Protein AF-0000000084928256 (afdb_homodimer)

Secondary structure (DSSP, 8-state):
-------SEEEESGGGS---SS-GGGGGGGTTS-EEE--SSS--EEEE-TTS-EEEEE-TTSSEEEEEEEESSTTSPEEEEEEEETTS-HHHHHHHHHHHHHHHHTTTTT-GGGPPPPS-GGGGGHHHHHTT-EEEEE-S-EEESSTT--EEE-S-EEEEE-TTSSEEEEEE-S---TTSEEEEEEESSSSTT-EEEEEETTS-HHHHHHHHHHHH----EEE-GGGS-HHHHHHSEEEESS--------HHHHHHHHTS--------------------------------/-------SE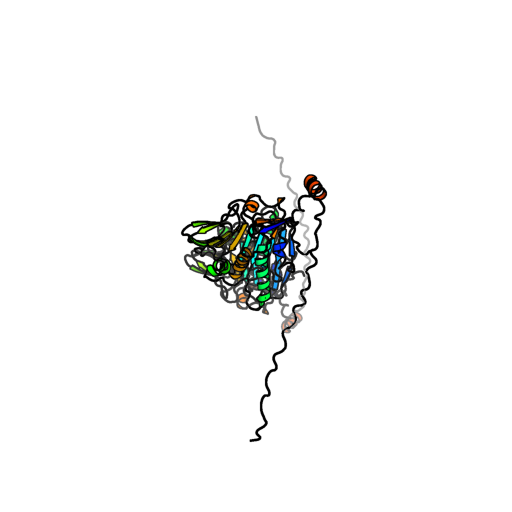EEESGGGS---SS-GGGGGGGTTS-EEE--SSS--EEEE-TTS-EEEEE-TTSSEEEEEEEESSTTSPEEEEEEEETTS-HHHHHHHHHHHHHHHHTTTTT-GGGPPPPS-GGGGGHHHHHTT-EEEEE-S-EEESSTT--EEE-S-EEEEE-TTSSEEEEEE-S---TTSEEEEEEESSSSTT-EEEEEETTS-HHHHHHHHHHHH----EEE-GGGS-HHHHHHSEEEESS--------HHHHHHHHTS--------------------------------

Foldseek 3Di:
DDDDFDAFKWWPPAQLQWAPLPLVLLCVLQVVADKDADDDDQFGIWGAHPQQQKIWTARSVDQFGIKIFGDPGNPHDTQKIKTKGRGGYSNLSNLLVNVVSVLVVVCVPPSQQQDFADLDLCLLAVLLVVVPWDKDKDFAWDWDDADDDTDIQGTIWMWTAHPLRFWTKIARNPDPDQHGFGIWTWGGDGYDNIIIMTIGNRGYSVSSNSSNNSSVDGGTGHHYPVPRDPRSVVSIDIGGPDPPPPPDQPPVNVVVVVPPPPPPPPPPPPDPPPPDPPDDPDPDDDDDDDDD/DDDDFDAFKWWPPAQLQWAPLPLVLLCVLQVVADKDADDDDQFGIWGAHPQQQKIWTARSVDQFGIKIFGDPGNPHDTQKIKTKGRGGYSNLSNLLVNVVSVLVVVCVPPSQQQDFADLDLCLLAVLLVVVPWDKDKDFAWDWDDADPDTDIQGTIWMWTAHPLRFWTKIARNPDPDQHGFGIWTWGGDGYDNIIIMTIGNRGYSVSSNSSNNSSVDGGTGHHYPVPRDPRSVVSIDIGGPPPPPPPDQDPVNVVVVVPPPDPPPPPPPPDPPPPDDDDDDDDDDDDPDDDD

Organism: Streptomyces venezuelae (strain ATCC 10712 / CBS 650.69 / DSM 40230 / JCM 4526 / NBRC 13096 / PD 04745) (NCBI:txid953739)

Radius of gyration: 40.34 Å; Cα contacts (8 Å, |Δi|>4): 1163; chains: 2; bounding box: 123×142×129 Å

Structure (mmCIF, N/CA/C/O backbone):
data_AF-0000000084928256-model_v1
#
loop_
_entity.id
_entity.type
_entity.pdbx_description
1 polymer 'DUF317 domain-containing protein'
#
loop_
_atom_site.group_PDB
_atom_site.id
_atom_site.type_symbol
_atom_site.label_atom_id
_atom_site.label_alt_id
_atom_site.label_comp_id
_atom_site.label_asym_id
_atom_site.label_entity_id
_atom_site.label_seq_id
_atom_site.pdbx_PDB_ins_code
_atom_site.Cartn_x
_atom_site.Cartn_y
_atom_site.Cartn_z
_atom_site.occupancy
_atom_site.B_iso_or_equiv
_atom_site.auth_seq_id
_atom_site.auth_comp_id
_atom_site.auth_asym_id
_atom_site.auth_atom_id
_atom_site.pdbx_PDB_model_num
ATOM 1 N N . MET A 1 1 ? 11.039 7.77 25.766 1 50.16 1 MET A N 1
ATOM 2 C CA . MET A 1 1 ? 11.43 9.141 26.094 1 50.16 1 MET A CA 1
ATOM 3 C C . MET A 1 1 ? 10.273 10.102 25.859 1 50.16 1 MET A C 1
ATOM 5 O O . MET A 1 1 ? 9.594 10.031 24.828 1 50.16 1 MET A O 1
ATOM 9 N N . THR A 1 2 ? 9.852 10.688 26.891 1 67.5 2 THR A N 1
ATOM 10 C CA . THR A 1 2 ? 8.742 11.641 26.891 1 67.5 2 THR A CA 1
ATOM 11 C C . THR A 1 2 ? 9.094 12.883 26.078 1 67.5 2 THR A C 1
ATOM 13 O O . THR A 1 2 ? 10.195 13.406 26.172 1 67.5 2 THR A O 1
ATOM 16 N N . TYR A 1 3 ? 8.406 13.078 25.047 1 78.94 3 TYR A N 1
ATOM 17 C CA . TYR A 1 3 ? 8.547 14.289 24.25 1 78.94 3 TYR A CA 1
ATOM 18 C C . TYR A 1 3 ? 8.352 15.539 25.094 1 78.94 3 TYR A C 1
ATOM 20 O O . TYR A 1 3 ? 7.328 15.672 25.781 1 78.94 3 TYR A O 1
ATOM 28 N N . ILE A 1 4 ? 9.461 16.359 25.25 1 77.06 4 ILE A N 1
ATOM 29 C CA . ILE A 1 4 ? 9.391 17.656 25.922 1 77.06 4 ILE A CA 1
ATOM 30 C C . ILE A 1 4 ? 9.664 18.781 24.922 1 77.06 4 ILE A C 1
ATOM 32 O O . ILE A 1 4 ? 10.75 18.844 24.328 1 77.06 4 ILE A O 1
ATOM 36 N N . PRO A 1 5 ? 8.656 19.625 24.797 1 84.19 5 PRO A N 1
ATOM 37 C CA . PRO A 1 5 ? 8.898 20.734 23.875 1 84.19 5 PRO A CA 1
ATOM 38 C C . PRO A 1 5 ? 10.031 21.656 24.344 1 84.19 5 PRO A C 1
ATOM 40 O O . PRO A 1 5 ? 10.203 21.875 25.547 1 84.19 5 PRO A O 1
ATOM 43 N N . GLU A 1 6 ? 10.859 22.062 23.406 1 83.25 6 GLU A N 1
ATOM 44 C CA . GLU A 1 6 ? 11.969 22.953 23.719 1 83.25 6 GLU A CA 1
ATOM 45 C C . GLU A 1 6 ? 11.922 24.219 22.859 1 83.25 6 GLU A C 1
ATOM 47 O O . GLU A 1 6 ? 11.312 24.234 21.797 1 83.25 6 GLU A O 1
ATOM 52 N N . GLY A 1 7 ? 12.414 25.281 23.484 1 90.25 7 GLY A N 1
ATOM 53 C CA . GLY A 1 7 ? 12.508 26.547 22.766 1 90.25 7 GLY A CA 1
ATOM 54 C C . GLY A 1 7 ? 12.562 27.75 23.688 1 90.25 7 GLY A C 1
ATOM 55 O O . GLY A 1 7 ? 12.555 27.609 24.922 1 90.25 7 GLY A O 1
ATOM 56 N N . ASP A 1 8 ? 12.742 28.938 23.078 1 93.19 8 ASP A N 1
ATOM 57 C CA . ASP A 1 8 ? 12.844 30.156 23.875 1 93.19 8 ASP A CA 1
ATOM 58 C C . ASP A 1 8 ? 11.711 31.125 23.531 1 93.19 8 ASP A C 1
ATOM 60 O O . ASP A 1 8 ? 11.562 32.156 24.172 1 93.19 8 ASP A O 1
ATOM 64 N N . VAL A 1 9 ? 10.938 30.781 22.578 1 94.88 9 VAL A N 1
ATOM 65 C CA . VAL A 1 9 ? 9.812 31.641 22.219 1 94.88 9 VAL A CA 1
ATOM 66 C C . VAL A 1 9 ? 8.578 30.766 21.953 1 94.88 9 VAL A C 1
ATOM 68 O O . VAL A 1 9 ? 8.688 29.641 21.469 1 94.88 9 VAL A O 1
ATOM 71 N N . TYR A 1 10 ? 7.414 31.281 22.328 1 95.75 10 TYR A N 1
ATOM 72 C CA . TYR A 1 10 ? 6.133 30.703 21.938 1 95.75 10 TYR A CA 1
ATOM 73 C C . TYR A 1 10 ? 5.648 31.297 20.609 1 95.75 10 TYR A C 1
ATOM 75 O O . TYR A 1 10 ? 5.582 32.5 20.453 1 95.75 10 TYR A O 1
ATOM 83 N N . VAL A 1 11 ? 5.324 30.438 19.719 1 96.12 11 VAL A N 1
ATOM 84 C CA . VAL A 1 11 ? 4.906 30.859 18.391 1 96.12 11 VAL A CA 1
ATOM 85 C C . VAL A 1 11 ? 3.395 30.703 18.25 1 96.12 11 VAL A C 1
ATOM 87 O O . VAL A 1 11 ? 2.848 29.625 18.531 1 96.12 11 VAL A O 1
ATOM 90 N N . SER A 1 12 ? 2.723 31.734 17.812 1 96.44 12 SER A N 1
ATOM 91 C CA . SER A 1 12 ? 1.296 31.75 17.5 1 96.44 12 SER A CA 1
ATOM 92 C C . SER A 1 12 ? 1.017 32.5 16.203 1 96.44 12 SER A C 1
ATOM 94 O O . SER A 1 12 ? 1.612 33.562 15.945 1 96.44 12 SER A O 1
ATOM 96 N N . PRO A 1 13 ? 0.027 31.953 15.461 1 96.62 13 PRO A N 1
ATOM 97 C CA . PRO A 1 13 ? -0.659 30.656 15.531 1 96.62 13 PRO A CA 1
ATOM 98 C C . PRO A 1 13 ? 0.289 29.484 15.344 1 96.62 13 PRO A C 1
ATOM 100 O O . PRO A 1 13 ? 1.359 29.625 14.75 1 96.62 13 PRO A O 1
ATOM 103 N N . ARG A 1 14 ? -0.115 28.359 15.812 1 95.75 14 ARG A N 1
ATOM 104 C CA . ARG A 1 14 ? 0.795 27.219 15.875 1 95.75 14 ARG A CA 1
ATOM 105 C C . ARG A 1 14 ? 1.145 26.719 14.477 1 95.75 14 ARG A C 1
ATOM 107 O O . ARG A 1 14 ? 2.203 26.125 14.273 1 95.75 14 ARG A O 1
ATOM 114 N N . TYR A 1 15 ? 0.24 26.984 13.484 1 96.31 15 TYR A N 1
ATOM 115 C CA . TYR A 1 15 ? 0.514 26.469 12.141 1 96.31 15 TYR A CA 1
ATOM 116 C C . TYR A 1 15 ? 1.626 27.281 11.469 1 96.31 15 TYR A C 1
ATOM 118 O O . TYR A 1 15 ? 2.107 26.906 10.398 1 96.31 15 TYR A O 1
ATOM 126 N N . LEU A 1 16 ? 2.129 28.328 12.109 1 96.06 16 LEU A N 1
ATOM 127 C CA . LEU A 1 16 ? 3.246 29.109 11.586 1 96.06 16 LEU A CA 1
ATOM 128 C C . LEU A 1 16 ? 4.531 28.797 12.352 1 96.06 16 LEU A C 1
ATOM 130 O O . LEU A 1 16 ? 5.531 29.5 12.203 1 96.06 16 LEU A O 1
ATOM 134 N N . ALA A 1 17 ? 4.516 27.766 13.164 1 94.62 17 ALA A N 1
ATOM 135 C CA . ALA A 1 17 ? 5.668 27.422 14 1 94.62 17 ALA A CA 1
ATOM 136 C C . ALA A 1 17 ? 6.73 26.688 13.195 1 94.62 17 ALA A C 1
ATOM 138 O O . ALA A 1 17 ? 7.879 26.562 13.633 1 94.62 17 ALA A O 1
ATOM 139 N N . GLY A 1 18 ? 6.336 26.172 12.008 1 91.06 18 GLY A N 1
ATOM 140 C CA . GLY A 1 18 ? 7.293 25.406 11.227 1 91.06 18 GLY A CA 1
ATOM 141 C C . GLY A 1 18 ? 7.699 24.094 11.883 1 91.06 18 GLY A C 1
ATOM 142 O O . GLY A 1 18 ? 6.965 23.562 12.719 1 91.06 18 GLY A O 1
ATOM 143 N N . ALA A 1 19 ? 8.875 23.625 11.406 1 83.12 19 ALA A N 1
ATOM 144 C CA . ALA A 1 19 ? 9.312 22.297 11.844 1 83.12 19 ALA A CA 1
ATOM 145 C C . ALA A 1 19 ? 10.07 22.391 13.172 1 83.12 19 ALA A C 1
ATOM 147 O O . ALA A 1 19 ? 10.648 23.438 13.492 1 83.12 19 ALA A O 1
ATOM 148 N N . ASP A 1 20 ? 9.961 21.281 13.969 1 79.81 20 ASP A N 1
ATOM 149 C CA . ASP A 1 20 ? 10.82 21.172 15.141 1 79.81 20 ASP A CA 1
ATOM 150 C C . ASP A 1 20 ? 12.055 20.328 14.836 1 79.81 20 ASP A C 1
ATOM 152 O O . ASP A 1 20 ? 12.875 20.078 15.719 1 79.81 20 ASP A O 1
ATOM 156 N N . TRP A 1 21 ? 12.266 19.812 13.656 1 75.25 21 TRP A N 1
ATOM 157 C CA . TRP A 1 21 ? 13.414 19.141 13.062 1 75.25 21 TRP A CA 1
ATOM 158 C C . TRP A 1 21 ? 13.547 17.719 13.586 1 75.25 21 TRP A C 1
ATOM 160 O O . TRP A 1 21 ? 14.297 16.906 13.039 1 75.25 21 TRP A O 1
ATOM 170 N N . CYS A 1 22 ? 12.836 17.328 14.625 1 80.75 22 CYS A N 1
ATOM 171 C CA . CYS A 1 22 ? 12.938 15.969 15.141 1 80.75 22 CYS A CA 1
ATOM 172 C C . CYS A 1 22 ? 11.648 15.195 14.875 1 80.75 22 CYS A C 1
ATOM 174 O O . CYS A 1 22 ? 11.672 13.969 14.742 1 80.75 22 CYS A O 1
ATOM 176 N N . GLY A 1 23 ? 10.617 15.789 14.758 1 87.06 23 GLY A N 1
ATOM 177 C CA . GLY A 1 23 ? 9.359 15.156 14.414 1 87.06 23 GLY A CA 1
ATOM 178 C C . GLY A 1 23 ? 8.773 14.336 15.547 1 87.06 23 GLY A C 1
ATOM 179 O O . GLY A 1 23 ? 7.715 13.727 15.398 1 87.06 23 GLY A O 1
ATOM 180 N N . ASP A 1 24 ? 9.297 14.32 16.75 1 90.5 24 ASP A N 1
ATOM 181 C CA . ASP A 1 24 ? 8.938 13.445 17.875 1 90.5 24 ASP A CA 1
ATOM 182 C C . ASP A 1 24 ? 7.492 13.664 18.297 1 90.5 24 ASP A C 1
ATOM 184 O O . ASP A 1 24 ? 6.789 12.719 18.641 1 90.5 24 ASP A O 1
ATOM 188 N N . ALA A 1 25 ? 7.09 14.922 18.25 1 91.62 25 ALA A N 1
ATOM 189 C CA . ALA A 1 25 ? 5.746 15.25 18.734 1 91.62 25 ALA A CA 1
ATOM 190 C C . ALA A 1 25 ? 4.688 14.484 17.953 1 91.62 25 ALA A C 1
ATOM 192 O O . ALA A 1 25 ? 3.664 14.078 18.516 1 91.62 25 ALA A O 1
ATOM 193 N N . GLY A 1 26 ? 4.906 14.25 16.672 1 95.44 26 GLY A N 1
ATOM 194 C CA . GLY A 1 26 ? 3.938 13.586 15.812 1 95.44 26 GLY A CA 1
ATOM 195 C C . GLY A 1 26 ? 3.76 12.117 16.141 1 95.44 26 GLY A C 1
ATOM 196 O O . GLY A 1 26 ? 2.76 11.508 15.758 1 95.44 26 GLY A O 1
ATOM 197 N N . PHE A 1 27 ? 4.707 11.547 16.906 1 96.06 27 PHE A N 1
ATOM 198 C CA . PHE A 1 27 ? 4.688 10.109 17.156 1 96.06 27 PHE A CA 1
ATOM 199 C C . PHE A 1 27 ? 4.23 9.82 18.594 1 96.06 27 PHE A C 1
ATOM 201 O O . PHE A 1 27 ? 3.998 8.664 18.953 1 96.06 27 PHE A O 1
ATOM 208 N N . VAL A 1 28 ? 4.027 10.805 19.375 1 95.25 28 VAL A N 1
ATOM 209 C CA . VAL A 1 28 ? 3.719 10.641 20.797 1 95.25 28 VAL A CA 1
ATOM 210 C C . VAL A 1 28 ? 2.461 9.789 20.953 1 95.25 28 VAL A C 1
ATOM 212 O O . VAL A 1 28 ? 2.445 8.828 21.719 1 95.25 28 VAL A O 1
ATOM 215 N N . PRO A 1 29 ? 1.383 10.008 20.172 1 97.06 29 PRO A N 1
ATOM 216 C CA . PRO A 1 29 ? 0.15 9.25 20.391 1 97.06 29 PRO A CA 1
ATOM 217 C C . PRO A 1 29 ? 0.31 7.762 20.062 1 97.06 29 PRO A C 1
ATOM 219 O O . PRO A 1 29 ? -0.453 6.934 20.578 1 97.06 29 PRO A O 1
ATOM 222 N N . VAL A 1 30 ? 1.301 7.41 19.219 1 97.62 30 VAL A N 1
ATOM 223 C CA . VAL A 1 30 ? 1.432 6.031 18.766 1 97.62 30 VAL A CA 1
ATOM 224 C C . VAL A 1 30 ? 2.752 5.445 19.25 1 97.62 30 VAL A C 1
ATOM 226 O O . VAL A 1 30 ? 3.266 4.48 18.688 1 97.62 30 VAL A O 1
ATOM 229 N N . LYS A 1 31 ? 3.291 6.016 20.266 1 95.44 31 LYS A N 1
ATOM 230 C CA . LYS A 1 31 ? 4.609 5.637 20.766 1 95.44 31 LYS A CA 1
ATOM 231 C C . LYS A 1 31 ? 4.617 4.191 21.25 1 95.44 31 LYS A C 1
ATOM 233 O O . LYS A 1 31 ? 5.656 3.527 21.219 1 95.44 31 LYS A O 1
ATOM 238 N N . HIS A 1 32 ? 3.477 3.66 21.656 1 96.5 32 HIS A N 1
ATOM 239 C CA . HIS A 1 32 ? 3.391 2.312 22.203 1 96.5 32 HIS A CA 1
ATOM 240 C C . HIS A 1 32 ? 3.236 1.273 21.109 1 96.5 32 HIS A C 1
ATOM 242 O O . HIS A 1 32 ? 3.273 0.07 21.375 1 96.5 32 HIS A O 1
ATOM 248 N N . TRP A 1 33 ? 3.041 1.678 19.875 1 97.12 33 TRP A N 1
ATOM 249 C CA . TRP A 1 33 ? 2.967 0.759 18.75 1 97.12 33 TRP A CA 1
ATOM 250 C C . TRP A 1 33 ? 4.344 0.2 18.406 1 97.12 33 TRP A C 1
ATOM 252 O O . TRP A 1 33 ? 5.367 0.795 18.75 1 97.12 33 TRP A O 1
ATOM 262 N N . PRO A 1 34 ? 4.379 -1.046 17.734 1 96.12 34 PRO A N 1
ATOM 263 C CA . PRO A 1 34 ? 5.668 -1.596 17.312 1 96.12 34 PRO A CA 1
ATOM 264 C C . PRO A 1 34 ? 6.465 -0.623 16.453 1 96.12 34 PRO A C 1
ATOM 266 O O . PRO A 1 34 ? 5.906 0.018 15.555 1 96.12 34 PRO A O 1
ATOM 269 N N . THR A 1 35 ? 7.758 -0.505 16.766 1 96.44 35 THR A N 1
ATOM 270 C CA . THR A 1 35 ? 8.656 0.415 16.078 1 96.44 35 THR A CA 1
ATOM 271 C C . THR A 1 35 ? 9.883 -0.319 15.547 1 96.44 35 THR A C 1
ATOM 273 O O . THR A 1 35 ? 10.461 -1.152 16.25 1 96.44 35 THR A O 1
ATOM 276 N N . VAL A 1 36 ? 10.203 -0.057 14.281 1 95.44 36 VAL A N 1
ATOM 277 C CA . VAL A 1 36 ? 11.414 -0.606 13.68 1 95.44 36 VAL A CA 1
ATOM 278 C C . VAL A 1 36 ? 12.289 0.528 13.156 1 95.44 36 VAL A C 1
ATOM 280 O O . VAL A 1 36 ? 11.789 1.48 12.555 1 95.44 36 VAL A O 1
ATOM 283 N N . HIS A 1 37 ? 13.586 0.486 13.5 1 95.62 37 HIS A N 1
ATOM 284 C CA . HIS A 1 37 ? 14.555 1.416 12.938 1 95.62 37 HIS A CA 1
ATOM 285 C C . HIS A 1 37 ? 15.227 0.83 11.703 1 95.62 37 HIS A C 1
ATOM 287 O O . HIS A 1 37 ? 15.727 -0.296 11.734 1 95.62 37 HIS A O 1
ATOM 293 N N . LEU A 1 38 ? 15.164 1.588 10.633 1 94.38 38 LEU A N 1
ATOM 294 C CA . LEU A 1 38 ? 15.664 1.096 9.359 1 94.38 38 LEU A CA 1
ATOM 295 C C . LEU A 1 38 ? 16.984 1.777 8.992 1 94.38 38 LEU A C 1
ATOM 297 O O . LEU A 1 38 ? 17.094 3.002 9.07 1 94.38 38 LEU A O 1
ATOM 301 N N . GLU A 1 39 ? 17.938 1.027 8.672 1 86 39 GLU A N 1
ATOM 302 C CA . GLU A 1 39 ? 19.281 1.544 8.422 1 86 39 GLU A CA 1
ATOM 303 C C . GLU A 1 39 ? 19.484 1.892 6.949 1 86 39 GLU A C 1
ATOM 305 O O . GLU A 1 39 ? 20.25 2.795 6.613 1 86 39 GLU A O 1
ATOM 310 N N . ASP A 1 40 ? 18.812 1.156 6.195 1 83.25 40 ASP A N 1
ATOM 311 C CA . ASP A 1 40 ? 18.984 1.36 4.762 1 83.25 40 ASP A CA 1
ATOM 312 C C . ASP A 1 40 ? 17.766 2.057 4.156 1 83.25 40 ASP A C 1
ATOM 314 O O . ASP A 1 40 ? 16.625 1.84 4.602 1 83.25 40 ASP A O 1
ATOM 318 N N . GLY A 1 41 ? 18.062 3.037 3.307 1 85.25 41 GLY A N 1
ATOM 319 C CA . GLY A 1 41 ? 16.984 3.686 2.58 1 85.25 41 GLY A CA 1
ATOM 320 C C . GLY A 1 41 ? 16.562 5.004 3.195 1 85.25 41 GLY A C 1
ATOM 321 O O . GLY A 1 41 ? 17.141 5.457 4.176 1 85.25 41 GLY A O 1
ATOM 322 N N . PRO A 1 42 ? 15.508 5.578 2.629 1 92.31 42 PRO A N 1
ATOM 323 C CA . PRO A 1 42 ? 15.047 6.898 3.068 1 92.31 42 PRO A CA 1
ATOM 324 C C . PRO A 1 42 ? 14.219 6.836 4.352 1 92.31 42 PRO A C 1
ATOM 326 O O . PRO A 1 42 ? 14.211 7.797 5.129 1 92.31 42 PRO A O 1
ATOM 329 N N . CYS A 1 43 ? 13.516 5.781 4.508 1 95.75 43 CYS A N 1
ATOM 330 C CA . CYS A 1 43 ? 12.742 5.629 5.738 1 95.75 43 CYS A CA 1
ATOM 331 C C . CYS A 1 43 ? 13.648 5.285 6.91 1 95.75 43 CYS A C 1
ATOM 333 O O . CYS A 1 43 ? 14.289 4.23 6.918 1 95.75 43 CYS A O 1
ATOM 335 N N . GLN A 1 44 ? 13.672 6.082 7.895 1 95.44 44 GLN A N 1
ATOM 336 C CA . GLN A 1 44 ? 14.594 5.887 9.016 1 95.44 44 GLN A CA 1
ATOM 337 C C . GLN A 1 44 ? 13.906 5.152 10.164 1 95.44 44 GLN A C 1
ATOM 339 O O . GLN A 1 44 ? 14.57 4.453 10.938 1 95.44 44 GLN A O 1
ATOM 344 N N . MET A 1 45 ? 12.68 5.387 10.281 1 96.56 45 MET A N 1
ATOM 345 C CA . MET A 1 45 ? 11.898 4.762 11.344 1 96.56 45 MET A CA 1
ATOM 346 C C . MET A 1 45 ? 10.492 4.434 10.859 1 96.56 45 MET A C 1
ATOM 348 O O . MET A 1 45 ? 9.883 5.215 10.117 1 96.56 45 MET A O 1
ATOM 352 N N . LEU A 1 46 ? 10.031 3.25 11.234 1 97.81 46 LEU A N 1
ATOM 353 C CA . LEU A 1 46 ? 8.68 2.822 10.891 1 97.81 46 LEU A CA 1
ATOM 354 C C . LEU A 1 46 ? 7.91 2.402 12.141 1 97.81 46 LEU A C 1
ATOM 356 O O . LEU A 1 46 ? 8.375 1.552 12.906 1 97.81 46 LEU A O 1
ATOM 360 N N . ILE A 1 47 ? 6.82 3.08 12.383 1 97.88 47 ILE A N 1
ATOM 361 C CA . ILE A 1 47 ? 5.883 2.68 13.422 1 97.88 47 ILE A CA 1
ATOM 362 C C . ILE A 1 47 ? 4.633 2.078 12.789 1 97.88 47 ILE A C 1
ATOM 364 O O . ILE A 1 47 ? 4.059 2.656 11.859 1 97.88 47 ILE A O 1
ATOM 368 N N . THR A 1 48 ? 4.27 0.882 13.234 1 97.5 48 THR A N 1
ATOM 369 C CA . THR A 1 48 ? 3.09 0.225 12.68 1 97.5 48 THR A CA 1
ATOM 370 C C . THR A 1 48 ? 2.074 -0.075 13.781 1 97.5 48 THR A C 1
ATOM 372 O O . THR A 1 48 ? 2.443 -0.252 14.945 1 97.5 48 THR A O 1
ATOM 375 N N . SER A 1 49 ? 0.771 0.021 13.391 1 96.88 49 SER A N 1
ATOM 376 C CA . SER A 1 49 ? -0.207 -0.537 14.32 1 96.88 49 SER A CA 1
ATOM 377 C C . SER A 1 49 ? 0.074 -2.01 14.602 1 96.88 49 SER A C 1
ATOM 379 O O . SER A 1 49 ? 0.706 -2.691 13.789 1 96.88 49 SER A O 1
ATOM 381 N N . PRO A 1 50 ? -0.393 -2.506 15.695 1 94.5 50 PRO A N 1
ATOM 382 C CA . PRO A 1 50 ? -0.11 -3.896 16.062 1 94.5 50 PRO A CA 1
ATOM 383 C C . PRO A 1 50 ? -0.595 -4.887 15 1 94.5 50 PRO A C 1
ATOM 385 O O . PRO A 1 50 ? -0.02 -5.969 14.852 1 94.5 50 PRO A O 1
ATOM 388 N N . ASP A 1 51 ? -1.604 -4.566 14.281 1 94.44 51 ASP A N 1
ATOM 389 C CA . ASP A 1 51 ? -2.121 -5.465 13.25 1 94.44 51 ASP A CA 1
ATOM 390 C C . ASP A 1 51 ? -1.481 -5.172 11.898 1 94.44 51 ASP A C 1
ATOM 392 O O . ASP A 1 51 ? -1.877 -5.75 10.883 1 94.44 51 ASP A O 1
ATOM 396 N N . GLN A 1 52 ? -0.599 -4.234 11.812 1 95.75 52 GLN A N 1
ATOM 397 C CA . GLN A 1 52 ? 0.262 -3.949 10.664 1 95.75 52 GLN A CA 1
ATOM 398 C C . GLN A 1 52 ? -0.524 -3.291 9.539 1 95.75 52 GLN A C 1
ATOM 400 O O . GLN A 1 52 ? -0.063 -3.252 8.391 1 95.75 52 GLN A O 1
ATOM 405 N N . ARG A 1 53 ? -1.684 -2.752 9.828 1 96.56 53 ARG A N 1
ATOM 406 C CA . ARG A 1 53 ? -2.535 -2.178 8.789 1 96.56 53 ARG A CA 1
ATOM 407 C C . ARG A 1 53 ? -2.266 -0.687 8.617 1 96.56 53 ARG A C 1
ATOM 409 O O . ARG A 1 53 ? -2.527 -0.119 7.559 1 96.56 53 ARG A O 1
ATOM 416 N N . ILE A 1 54 ? -1.855 -0.107 9.68 1 97.88 54 ILE A N 1
ATOM 417 C CA . ILE A 1 54 ? -1.469 1.3 9.656 1 97.88 54 ILE A CA 1
ATOM 418 C C . ILE A 1 54 ? 0.053 1.417 9.711 1 97.88 54 ILE A C 1
ATOM 420 O O . ILE A 1 54 ? 0.699 0.796 10.555 1 97.88 54 ILE A O 1
ATOM 424 N N . ARG A 1 55 ? 0.635 2.188 8.828 1 98.25 55 ARG A N 1
ATOM 425 C CA . ARG A 1 55 ? 2.08 2.381 8.766 1 98.25 55 ARG A CA 1
ATOM 426 C C . ARG A 1 55 ? 2.436 3.865 8.789 1 98.25 55 ARG A C 1
ATOM 428 O O . ARG A 1 55 ? 1.907 4.645 7.988 1 98.25 55 ARG A O 1
ATOM 435 N N . ILE A 1 56 ? 3.271 4.203 9.68 1 98.44 56 ILE A N 1
ATOM 436 C CA . ILE A 1 56 ? 3.732 5.578 9.844 1 98.44 56 ILE A CA 1
ATOM 437 C C . ILE A 1 56 ? 5.254 5.629 9.727 1 98.44 56 ILE A C 1
ATOM 439 O O . ILE A 1 56 ? 5.969 5.145 10.602 1 98.44 56 ILE A O 1
ATOM 443 N N . GLY A 1 57 ? 5.734 6.258 8.672 1 97.81 57 GLY A N 1
ATOM 444 C CA . GLY A 1 57 ? 7.168 6.32 8.438 1 97.81 57 GLY A CA 1
ATOM 445 C C . GLY A 1 57 ? 7.746 7.707 8.664 1 97.81 57 GLY A C 1
ATOM 446 O O . GLY A 1 57 ? 7.09 8.711 8.383 1 97.81 57 GLY A O 1
ATOM 447 N N . TRP A 1 58 ? 9 7.695 9.172 1 96.88 58 TRP A N 1
ATOM 448 C CA . TRP A 1 58 ? 9.781 8.922 9.32 1 96.88 58 TRP A CA 1
ATOM 449 C C . TRP A 1 58 ? 10.875 8.992 8.266 1 96.88 58 TRP A C 1
ATOM 451 O O . TRP A 1 58 ? 11.734 8.117 8.188 1 96.88 58 TRP A O 1
ATOM 461 N N . TYR A 1 59 ? 10.805 10.055 7.496 1 95.44 59 TYR A N 1
ATOM 462 C CA . TYR A 1 59 ? 11.766 10.336 6.438 1 95.44 59 TYR A CA 1
ATOM 463 C C . TYR A 1 59 ? 12.469 11.664 6.68 1 95.44 59 TYR A C 1
ATOM 465 O O . TYR A 1 59 ? 12.281 12.625 5.922 1 95.44 59 TYR A O 1
ATOM 473 N N . GLY A 1 60 ? 13.383 11.688 7.609 1 92.5 60 GLY A N 1
ATOM 474 C CA . GLY A 1 60 ? 13.938 12.906 8.164 1 92.5 60 GLY A CA 1
ATOM 475 C C . GLY A 1 60 ? 14.734 13.711 7.156 1 92.5 60 GLY A C 1
ATOM 476 O O . GLY A 1 60 ? 14.922 14.914 7.32 1 92.5 60 GLY A O 1
ATOM 477 N N . ASP A 1 61 ? 15.18 13.172 6.078 1 90.69 61 ASP A N 1
ATOM 478 C CA . ASP A 1 61 ? 16.031 13.867 5.109 1 90.69 61 ASP A CA 1
ATOM 479 C C . ASP A 1 61 ? 15.234 14.25 3.861 1 90.69 61 ASP A C 1
ATOM 481 O O . ASP A 1 61 ? 15.766 14.875 2.945 1 90.69 61 ASP A O 1
ATOM 485 N N . ASP A 1 62 ? 14.016 13.938 3.865 1 90.88 62 ASP A N 1
ATOM 486 C CA . ASP A 1 62 ? 13.195 14.148 2.676 1 90.88 62 ASP A CA 1
ATOM 487 C C . ASP A 1 62 ? 12.305 15.383 2.838 1 90.88 62 ASP A C 1
ATOM 489 O O . ASP A 1 62 ? 12.234 15.969 3.922 1 90.88 62 ASP A O 1
ATOM 493 N N . PHE A 1 63 ? 11.711 15.781 1.742 1 90.94 63 PHE A N 1
ATOM 494 C CA . PHE A 1 63 ? 10.719 16.844 1.769 1 90.94 63 PHE A CA 1
ATOM 495 C C . PHE A 1 63 ? 9.5 16.438 2.592 1 90.94 63 PHE A C 1
ATOM 497 O O . PHE A 1 63 ? 9.078 17.172 3.488 1 90.94 63 PHE A O 1
ATOM 504 N N . ASP A 1 64 ? 8.891 15.289 2.219 1 93 64 ASP A N 1
ATOM 505 C CA . ASP A 1 64 ? 7.859 14.688 3.057 1 93 64 ASP A CA 1
ATOM 506 C C . ASP A 1 64 ? 8.477 13.852 4.176 1 93 64 ASP A C 1
ATOM 508 O O . ASP A 1 64 ? 9.023 12.773 3.926 1 93 64 ASP A O 1
ATOM 512 N N . VAL A 1 65 ? 8.32 14.289 5.379 1 95.06 65 VAL A N 1
ATOM 513 C CA . VAL A 1 65 ? 9.039 13.625 6.457 1 95.06 65 VAL A CA 1
ATOM 514 C C . VAL A 1 65 ? 8.125 12.602 7.137 1 95.06 65 VAL A C 1
ATOM 516 O O . VAL A 1 65 ? 8.602 11.648 7.75 1 95.06 65 VAL A O 1
ATOM 519 N N . TYR A 1 66 ? 6.836 12.883 7.125 1 96.5 66 TYR A N 1
ATOM 520 C CA . TYR A 1 66 ? 5.871 11.875 7.551 1 96.5 66 TYR A CA 1
ATOM 521 C C . TYR A 1 66 ? 5.164 11.258 6.352 1 96.5 66 TYR A C 1
ATOM 523 O O . TYR A 1 66 ? 4.582 11.969 5.531 1 96.5 66 TYR A O 1
ATOM 531 N N . LYS A 1 67 ? 5.258 10.023 6.238 1 97.5 67 LYS A N 1
ATOM 532 C CA . LYS A 1 67 ? 4.43 9.266 5.305 1 97.5 67 LYS A CA 1
ATOM 533 C C . LYS A 1 67 ? 3.59 8.227 6.039 1 97.5 67 LYS A C 1
ATOM 535 O O . LYS A 1 67 ? 4.125 7.391 6.77 1 97.5 67 LYS A O 1
ATOM 540 N N . ILE A 1 68 ? 2.316 8.344 5.832 1 98.31 68 ILE A N 1
ATOM 541 C CA . ILE A 1 68 ? 1.377 7.492 6.555 1 98.31 68 ILE A CA 1
ATOM 542 C C . ILE A 1 68 ? 0.469 6.77 5.562 1 98.31 68 ILE A C 1
ATOM 544 O O . ILE A 1 68 ? -0.015 7.371 4.602 1 98.31 68 ILE A O 1
ATOM 548 N N . SER A 1 69 ? 0.299 5.496 5.801 1 97.69 69 SER A N 1
ATOM 549 C CA . SER A 1 69 ? -0.583 4.723 4.934 1 97.69 69 SER A CA 1
ATOM 550 C C . SER A 1 69 ? -1.43 3.74 5.738 1 97.69 69 SER A C 1
ATOM 552 O O . SER A 1 69 ? -1.07 3.379 6.859 1 97.69 69 SER A O 1
ATOM 554 N N . ALA A 1 70 ? -2.562 3.428 5.184 1 97.56 70 ALA A N 1
ATOM 555 C CA . ALA A 1 70 ? -3.453 2.434 5.781 1 97.56 70 ALA A CA 1
ATOM 556 C C . ALA A 1 70 ? -3.982 1.47 4.723 1 97.56 70 ALA A C 1
ATOM 558 O O . ALA A 1 70 ? -4.184 1.854 3.568 1 97.56 70 ALA A O 1
ATOM 559 N N . SER A 1 71 ? -4.082 0.271 5.16 1 96.19 71 SER A N 1
ATOM 560 C CA . SER A 1 71 ? -4.574 -0.795 4.293 1 96.19 71 SER A CA 1
ATOM 561 C C . SER A 1 71 ? -5.668 -1.604 4.98 1 96.19 71 SER A C 1
ATOM 563 O O . SER A 1 71 ? -5.812 -1.548 6.203 1 96.19 71 SER A O 1
ATOM 565 N N . GLU A 1 72 ? -6.41 -2.316 4.098 1 94.06 72 GLU A N 1
ATOM 566 C CA . GLU A 1 72 ? -7.465 -3.17 4.637 1 94.06 72 GLU A CA 1
ATOM 567 C C . GLU A 1 72 ? -6.887 -4.27 5.523 1 94.06 72 GLU A C 1
ATOM 569 O O . GLU A 1 72 ? -7.445 -4.578 6.578 1 94.06 72 GLU A O 1
ATOM 574 N N . ASP A 1 73 ? -5.832 -4.871 5.055 1 94.25 73 ASP A N 1
ATOM 575 C CA . ASP A 1 73 ? -5.09 -5.887 5.797 1 94.25 73 ASP A CA 1
ATOM 576 C C . ASP A 1 73 ? -3.586 -5.641 5.703 1 94.25 73 ASP A C 1
ATOM 578 O O . ASP A 1 73 ? -3.137 -4.781 4.945 1 94.25 73 ASP A O 1
ATOM 582 N N . ALA A 1 74 ? -2.867 -6.41 6.398 1 94.94 74 ALA A N 1
ATOM 583 C CA . ALA A 1 74 ? -1.442 -6.172 6.621 1 94.94 74 ALA A CA 1
ATOM 584 C C . ALA A 1 74 ? -0.67 -6.207 5.305 1 94.94 74 ALA A C 1
ATOM 586 O O . ALA A 1 74 ? 0.369 -5.555 5.168 1 94.94 74 ALA A O 1
ATOM 587 N N . SER A 1 75 ? -1.098 -6.953 4.352 1 95.38 75 SER A N 1
ATOM 588 C CA . SER A 1 75 ? -0.354 -7.059 3.1 1 95.38 75 SER A CA 1
ATOM 589 C C . SER A 1 75 ? -1.223 -6.672 1.906 1 95.38 75 SER A C 1
ATOM 591 O O . SER A 1 75 ? -0.874 -6.957 0.759 1 95.38 75 SER A O 1
ATOM 593 N N . SER A 1 76 ? -2.354 -6.078 2.17 1 93.12 76 SER A N 1
ATOM 594 C CA . SER A 1 76 ? -3.221 -5.574 1.11 1 93.12 76 SER A CA 1
ATOM 595 C C . SER A 1 76 ? -2.689 -4.266 0.533 1 93.12 76 SER A C 1
ATOM 597 O O . SER A 1 76 ? -1.886 -3.582 1.171 1 93.12 76 SER A O 1
ATOM 599 N N . PRO A 1 77 ? -3.137 -3.998 -0.638 1 92.31 77 PRO A N 1
ATOM 600 C CA . PRO A 1 77 ? -2.781 -2.691 -1.196 1 92.31 77 PRO A CA 1
ATOM 601 C C . PRO A 1 77 ? -3.223 -1.531 -0.308 1 92.31 77 PRO A C 1
ATOM 603 O O . PRO A 1 77 ? -4.199 -1.654 0.436 1 92.31 77 PRO A O 1
ATOM 606 N N . THR A 1 78 ? -2.473 -0.457 -0.436 1 95.06 78 THR A N 1
ATOM 607 C CA . THR A 1 78 ? -2.758 0.741 0.346 1 95.06 78 THR A CA 1
ATOM 608 C C . THR A 1 78 ? -4.133 1.305 -0.01 1 95.06 78 THR A C 1
ATOM 610 O O . THR A 1 78 ? -4.457 1.458 -1.188 1 95.06 78 THR A O 1
ATOM 613 N N . ARG A 1 79 ? -4.898 1.546 0.985 1 94.81 79 ARG A N 1
ATOM 614 C CA . ARG A 1 79 ? -6.215 2.152 0.8 1 94.81 79 ARG A CA 1
ATOM 615 C C . ARG A 1 79 ? -6.105 3.67 0.68 1 94.81 79 ARG A C 1
ATOM 617 O O . ARG A 1 79 ? -6.781 4.281 -0.149 1 94.81 79 ARG A O 1
ATOM 624 N N . TRP A 1 80 ? -5.371 4.242 1.496 1 96.19 80 TRP A N 1
ATOM 625 C CA . TRP A 1 80 ? -5.109 5.68 1.443 1 96.19 80 TRP A CA 1
ATOM 626 C C . TRP A 1 80 ? -3.734 6.004 2.016 1 96.19 80 TRP A C 1
ATOM 628 O O . TRP A 1 80 ? -3.123 5.172 2.691 1 96.19 80 TRP A O 1
ATOM 638 N N . SER A 1 81 ? -3.258 7.184 1.706 1 96.69 81 SER A N 1
ATOM 639 C CA . SER A 1 81 ? -1.99 7.672 2.24 1 96.69 81 SER A CA 1
ATOM 640 C C . SER A 1 81 ? -2.057 9.164 2.537 1 96.69 81 SER A C 1
ATOM 642 O O . SER A 1 81 ? -2.914 9.875 2.004 1 96.69 81 SER A O 1
ATOM 644 N N . ALA A 1 82 ? -1.264 9.555 3.402 1 97.19 82 ALA A N 1
ATOM 645 C CA . ALA A 1 82 ? -1.077 10.945 3.789 1 97.19 82 ALA A CA 1
ATOM 646 C C . ALA A 1 82 ? 0.403 11.273 3.969 1 97.19 82 ALA A C 1
ATOM 648 O O . ALA A 1 82 ? 1.199 10.406 4.324 1 97.19 82 ALA A O 1
ATOM 649 N N . ALA A 1 83 ? 0.729 12.508 3.686 1 96.12 83 ALA A N 1
ATOM 650 C CA . ALA A 1 83 ? 2.115 12.945 3.828 1 96.12 83 ALA A CA 1
ATOM 651 C C . ALA A 1 83 ? 2.189 14.352 4.41 1 96.12 83 ALA A C 1
ATOM 653 O O . ALA A 1 83 ? 1.363 15.203 4.09 1 96.12 83 ALA A O 1
ATOM 654 N N . PHE A 1 84 ? 3.098 14.57 5.273 1 95.94 84 PHE A N 1
ATOM 655 C CA . PHE A 1 84 ? 3.414 15.875 5.844 1 95.94 84 PHE A CA 1
ATOM 656 C C . PHE A 1 84 ? 4.855 16.266 5.535 1 95.94 84 PHE A C 1
ATOM 658 O O . PHE A 1 84 ? 5.777 15.477 5.754 1 95.94 84 PHE A O 1
ATOM 665 N N . ASN A 1 85 ? 5.016 17.469 5.082 1 93.75 85 ASN A N 1
ATOM 666 C CA . ASN A 1 85 ? 6.371 17.859 4.699 1 93.75 85 ASN A CA 1
ATOM 667 C C . ASN A 1 85 ? 7.18 18.344 5.898 1 93.75 85 ASN A C 1
ATOM 669 O O . ASN A 1 85 ? 6.699 18.297 7.035 1 93.75 85 ASN A O 1
ATOM 673 N N . ASN A 1 86 ? 8.438 18.719 5.711 1 92.12 86 ASN A N 1
ATOM 674 C CA . ASN A 1 86 ? 9.414 18.984 6.762 1 92.12 86 ASN A CA 1
ATOM 675 C C . ASN A 1 86 ? 9.156 20.344 7.422 1 92.12 86 ASN A C 1
ATOM 677 O O . ASN A 1 86 ? 9.789 20.672 8.43 1 92.12 86 ASN A O 1
ATOM 681 N N . GLU A 1 87 ? 8.188 21.094 6.887 1 92.06 87 GLU A N 1
ATOM 682 C CA . GLU A 1 87 ? 7.875 22.406 7.449 1 92.06 87 GLU A CA 1
ATOM 683 C C . GLU A 1 87 ? 6.609 22.344 8.297 1 92.06 87 GLU A C 1
ATOM 685 O O . GLU A 1 87 ? 6.258 23.328 8.969 1 92.06 87 GLU A O 1
ATOM 690 N N . PHE A 1 88 ? 5.965 21.266 8.242 1 94.31 88 PHE A N 1
ATOM 691 C CA . PHE A 1 88 ? 4.699 21.125 8.953 1 94.31 88 PHE A CA 1
ATOM 692 C C . PHE A 1 88 ? 4.934 20.906 10.438 1 94.31 88 PHE A C 1
ATOM 694 O O . PHE A 1 88 ? 5.688 20 10.82 1 94.31 88 PHE A O 1
ATOM 701 N N . PRO A 1 89 ? 4.316 21.719 11.32 1 95.31 89 PRO A N 1
ATOM 702 C CA . PRO A 1 89 ? 4.535 21.531 12.758 1 95.31 89 PRO A CA 1
ATOM 703 C C . PRO A 1 89 ? 4.141 20.141 13.242 1 95.31 89 PRO A C 1
ATOM 705 O O . PRO A 1 89 ? 3 19.719 13.047 1 95.31 89 PRO A O 1
ATOM 708 N N . ALA A 1 90 ? 5 19.5 13.914 1 95.75 90 ALA A N 1
ATOM 709 C CA . ALA A 1 90 ? 4.801 18.125 14.375 1 95.75 90 ALA A CA 1
ATOM 710 C C . ALA A 1 90 ? 3.635 18.047 15.359 1 95.75 90 ALA A C 1
ATOM 712 O O . ALA A 1 90 ? 2.967 17.016 15.453 1 95.75 90 ALA A O 1
ATOM 713 N N . GLU A 1 91 ? 3.4 19.125 16.078 1 94.81 91 GLU A N 1
ATOM 714 C CA . GLU A 1 91 ? 2.311 19.188 17.047 1 94.81 91 GLU A CA 1
ATOM 715 C C . GLU A 1 91 ? 0.956 19.031 16.359 1 94.81 91 GLU A C 1
ATOM 717 O O . GLU A 1 91 ? 0.023 18.469 16.938 1 94.81 91 GLU A O 1
ATOM 722 N N . ILE A 1 92 ? 0.856 19.484 15.172 1 96.62 92 ILE A N 1
ATOM 723 C CA . ILE A 1 92 ? -0.387 19.344 14.422 1 96.62 92 ILE A CA 1
ATOM 724 C C . ILE A 1 92 ? -0.495 17.922 13.867 1 96.62 92 ILE A C 1
ATOM 726 O O . ILE A 1 92 ? -1.581 17.344 13.852 1 96.62 92 ILE A O 1
ATOM 730 N N . VAL A 1 93 ? 0.622 17.359 13.445 1 97.25 93 VAL A N 1
ATOM 731 C CA . VAL A 1 93 ? 0.653 15.977 12.984 1 97.25 93 VAL A CA 1
ATOM 732 C C . VAL A 1 93 ? 0.181 15.047 14.102 1 97.25 93 VAL A C 1
ATOM 734 O O . VAL A 1 93 ? -0.482 14.039 13.836 1 97.25 93 VAL A O 1
ATOM 737 N N . ALA A 1 94 ? 0.455 15.438 15.336 1 96.88 94 ALA A N 1
ATOM 738 C CA . ALA A 1 94 ? 0.052 14.641 16.5 1 96.88 94 ALA A CA 1
ATOM 739 C C . ALA A 1 94 ? -1.467 14.5 16.562 1 96.88 94 ALA A C 1
ATOM 741 O O . ALA A 1 94 ? -1.981 13.484 17.031 1 96.88 94 ALA A O 1
ATOM 742 N N . ALA A 1 95 ? -2.148 15.484 16.094 1 97.69 95 ALA A N 1
ATOM 743 C CA . ALA A 1 95 ? -3.607 15.391 16.078 1 97.69 95 ALA A CA 1
ATOM 744 C C . ALA A 1 95 ? -4.078 14.305 15.125 1 97.69 95 ALA A C 1
ATOM 746 O O . ALA A 1 95 ? -5.02 13.562 15.438 1 97.69 95 ALA A O 1
ATOM 747 N N . PHE A 1 96 ? -3.482 14.234 14.008 1 98.25 96 PHE A N 1
ATOM 748 C CA . PHE A 1 96 ? -3.781 13.18 13.047 1 98.25 96 PHE A CA 1
ATOM 749 C C . PHE A 1 96 ? -3.502 11.805 13.633 1 98.25 96 PHE A C 1
ATOM 751 O O . PHE A 1 96 ? -4.348 10.914 13.578 1 98.25 96 PHE A O 1
ATOM 758 N N . THR A 1 97 ? -2.301 11.633 14.211 1 98.56 97 THR A N 1
ATOM 759 C CA . THR A 1 97 ? -1.914 10.328 14.742 1 98.56 97 THR A CA 1
ATOM 760 C C . THR A 1 97 ? -2.736 9.984 15.984 1 98.56 97 THR A C 1
ATOM 762 O O . THR A 1 97 ? -3.023 8.812 16.234 1 98.56 97 THR A O 1
ATOM 765 N N . THR A 1 98 ? -3.148 10.969 16.75 1 98.44 98 THR A N 1
ATOM 766 C CA . THR A 1 98 ? -4.066 10.727 17.859 1 98.44 98 THR A CA 1
ATOM 767 C C . THR A 1 98 ? -5.383 10.148 17.359 1 98.44 98 THR A C 1
ATOM 769 O O . THR A 1 98 ? -5.891 9.164 17.906 1 98.44 98 THR A O 1
ATOM 772 N N . ALA A 1 99 ? -5.902 10.797 16.328 1 98.12 99 ALA A N 1
ATOM 773 C CA . ALA A 1 99 ? -7.145 10.312 15.742 1 98.12 99 ALA A CA 1
ATOM 774 C C . ALA A 1 99 ? -6.977 8.891 15.203 1 98.12 99 ALA A C 1
ATOM 776 O O . ALA A 1 99 ? -7.871 8.055 15.352 1 98.12 99 ALA A O 1
ATOM 777 N N . LEU A 1 100 ? -5.859 8.617 14.586 1 97.75 100 LEU A N 1
ATOM 778 C CA . LEU A 1 100 ? -5.57 7.293 14.047 1 97.75 100 LEU A CA 1
ATOM 779 C C . LEU A 1 100 ? -5.527 6.25 15.156 1 97.75 100 LEU A C 1
ATOM 781 O O . LEU A 1 100 ? -6.062 5.148 15 1 97.75 100 LEU A O 1
ATOM 785 N N . GLU A 1 101 ? -4.844 6.605 16.219 1 97.88 101 GLU A N 1
ATOM 786 C CA . GLU A 1 101 ? -4.758 5.703 17.375 1 97.88 101 GLU A CA 1
ATOM 787 C C . GLU A 1 101 ? -6.145 5.395 17.938 1 97.88 101 GLU A C 1
ATOM 789 O O . GLU A 1 101 ? -6.449 4.242 18.234 1 97.88 101 GLU A O 1
ATOM 794 N N . ARG A 1 102 ? -6.914 6.383 18.047 1 97.12 102 ARG A N 1
ATOM 795 C CA . ARG A 1 102 ? -8.281 6.199 18.516 1 97.12 102 ARG A CA 1
ATOM 796 C C . ARG A 1 102 ? -9.07 5.301 17.578 1 97.12 102 ARG A C 1
ATOM 798 O O . ARG A 1 102 ? -9.828 4.434 18.016 1 97.12 102 ARG A O 1
ATOM 805 N N . ASP A 1 103 ? -8.961 5.594 16.297 1 97.12 103 ASP A N 1
ATOM 806 C CA . ASP A 1 103 ? -9.641 4.77 15.305 1 97.12 103 ASP A CA 1
ATOM 807 C C . ASP A 1 103 ? -9.227 3.307 15.422 1 97.12 103 ASP A C 1
ATOM 809 O O . ASP A 1 103 ? -10.07 2.408 15.328 1 97.12 103 ASP A O 1
ATOM 813 N N . TRP A 1 104 ? -7.938 3.084 15.547 1 95.88 104 TRP A N 1
ATOM 814 C CA . TRP A 1 104 ? -7.445 1.713 15.656 1 95.88 104 TRP A CA 1
ATOM 815 C C . TRP A 1 104 ? -8.016 1.028 16.891 1 95.88 104 TRP A C 1
ATOM 817 O O . TRP A 1 104 ? -8.398 -0.143 16.844 1 95.88 104 TRP A O 1
ATOM 827 N N . ASP A 1 105 ? -8.047 1.748 17.969 1 94.19 105 ASP A N 1
ATOM 828 C CA . ASP A 1 105 ? -8.586 1.2 19.203 1 94.19 105 ASP A CA 1
ATOM 829 C C . ASP A 1 105 ? -10.055 0.812 19.031 1 94.19 105 ASP A C 1
ATOM 831 O O . ASP A 1 105 ? -10.523 -0.158 19.641 1 94.19 105 ASP A O 1
ATOM 835 N N . ALA A 1 106 ? -10.734 1.473 18.203 1 92.56 106 ALA A N 1
ATOM 836 C CA . ALA A 1 106 ? -12.164 1.251 18 1 92.56 106 ALA A CA 1
ATOM 837 C C . ALA A 1 106 ? -12.406 0.266 16.859 1 92.56 106 ALA A C 1
ATOM 839 O O . ALA A 1 106 ? -13.547 0.032 16.453 1 92.56 106 ALA A O 1
ATOM 840 N N . ARG A 1 107 ? -11.453 -0.412 16.312 1 85.56 107 ARG A N 1
ATOM 841 C CA . ARG A 1 107 ? -11.5 -1.132 15.047 1 85.56 107 ARG A CA 1
ATOM 842 C C . ARG A 1 107 ? -12.406 -2.357 15.148 1 85.56 107 ARG A C 1
ATOM 844 O O . ARG A 1 107 ? -12.945 -2.818 14.141 1 85.56 107 ARG A O 1
ATOM 851 N N . LYS A 1 108 ? -12.492 -2.918 16.25 1 82.88 108 LYS A N 1
ATOM 852 C CA . LYS A 1 108 ? -13.289 -4.133 16.406 1 82.88 108 LYS A CA 1
ATOM 853 C C . LYS A 1 108 ? -14.766 -3.861 16.109 1 82.88 108 LYS A C 1
ATOM 855 O O . LYS A 1 108 ? -15.484 -4.746 15.648 1 82.88 108 LYS A O 1
ATOM 860 N N . ASP A 1 109 ? -15.18 -2.641 16.188 1 80.31 109 ASP A N 1
ATOM 861 C CA . ASP A 1 109 ? -16.578 -2.299 15.984 1 80.31 109 ASP A CA 1
ATOM 862 C C . ASP A 1 109 ? -16.828 -1.824 14.555 1 80.31 109 ASP A C 1
ATOM 864 O O . ASP A 1 109 ? -17.781 -2.252 13.914 1 80.31 109 ASP A O 1
ATOM 868 N N . GLN A 1 110 ? -16.031 -0.983 14.016 1 81.88 110 GLN A N 1
ATOM 869 C CA . GLN A 1 110 ? -16.359 -0.344 12.75 1 81.88 110 GLN A CA 1
ATOM 870 C C . GLN A 1 110 ? -15.109 -0.139 11.891 1 81.88 110 GLN A C 1
ATOM 872 O O . GLN A 1 110 ? -15.211 0.224 10.719 1 81.88 110 GLN A O 1
ATOM 877 N N . GLU A 1 111 ? -14.008 -0.264 12.258 1 89.62 111 GLU A N 1
ATOM 878 C CA . GLU A 1 111 ? -12.742 0.016 11.594 1 89.62 111 GLU A CA 1
ATOM 879 C C . GLU A 1 111 ? -12.734 1.418 10.984 1 89.62 111 GLU A C 1
ATOM 881 O O . GLU A 1 111 ? -12.562 1.579 9.781 1 89.62 111 GLU A O 1
ATOM 886 N N . PRO A 1 112 ? -12.812 2.432 11.727 1 92 112 PRO A N 1
ATOM 887 C CA . PRO A 1 112 ? -13.008 3.803 11.242 1 92 112 PRO A CA 1
ATOM 888 C C . PRO A 1 112 ? -11.836 4.309 10.406 1 92 112 PRO A C 1
ATOM 890 O O . PRO A 1 112 ? -12.008 5.184 9.562 1 92 112 PRO A O 1
ATOM 893 N N . PHE A 1 113 ? -10.656 3.787 10.562 1 95.56 113 PHE A N 1
ATOM 894 C CA . PHE A 1 113 ? -9.492 4.324 9.867 1 95.56 113 PHE A CA 1
ATOM 895 C C . PHE A 1 113 ? -9.508 3.932 8.398 1 95.56 113 PHE A C 1
ATOM 897 O O . PHE A 1 113 ? -8.727 4.453 7.602 1 95.56 113 PHE A O 1
ATOM 904 N N . ILE A 1 114 ? -10.391 3.074 8 1 94.56 114 ILE A N 1
ATOM 905 C CA . ILE A 1 114 ? -10.508 2.762 6.578 1 94.56 114 ILE A CA 1
ATOM 906 C C . ILE A 1 114 ? -11.93 3.049 6.102 1 94.56 114 ILE A C 1
ATOM 908 O O . ILE A 1 114 ? -12.375 2.486 5.102 1 94.56 114 ILE A O 1
ATOM 912 N N . GLU A 1 115 ? -12.633 3.828 6.762 1 93.88 115 GLU A N 1
ATOM 913 C CA . GLU A 1 115 ? -13.992 4.219 6.379 1 93.88 115 GLU A CA 1
ATOM 914 C C . GLU A 1 115 ? -14 4.957 5.047 1 93.88 115 GLU A C 1
ATOM 916 O O . GLU A 1 115 ? -13.117 5.785 4.781 1 93.88 115 GLU A O 1
ATOM 921 N N . THR A 1 116 ? -15 4.59 4.184 1 90.38 116 THR A N 1
ATOM 922 C CA . THR A 1 116 ? -15.164 5.328 2.936 1 90.38 116 THR A CA 1
ATOM 923 C C . THR A 1 116 ? -15.57 6.773 3.213 1 90.38 116 THR A C 1
ATOM 925 O O . THR A 1 116 ? -16.531 7.027 3.951 1 90.38 116 THR A O 1
ATOM 928 N N . PRO A 1 117 ? -14.805 7.645 2.709 1 89.62 117 PRO A N 1
ATOM 929 C CA . PRO A 1 117 ? -15.109 9.039 3.025 1 89.62 117 PRO A CA 1
ATOM 930 C C . PRO A 1 117 ? -16.438 9.5 2.445 1 89.62 117 PRO A C 1
ATOM 932 O O . PRO A 1 117 ? -16.891 8.969 1.424 1 89.62 117 PRO A O 1
ATOM 935 N N . SER A 1 118 ? -16.938 10.461 3.088 1 85.06 118 SER A N 1
ATOM 936 C CA . SER A 1 118 ? -18.156 11.102 2.619 1 85.06 118 SER A CA 1
ATOM 937 C C . SER A 1 118 ? -17.953 11.75 1.255 1 85.06 118 SER A C 1
ATOM 939 O O . SER A 1 118 ? -16.891 12.32 0.984 1 85.06 118 SER A O 1
ATOM 941 N N . PRO A 1 119 ? -19.016 11.648 0.427 1 84.88 119 PRO A N 1
ATOM 942 C CA . PRO A 1 119 ? -18.922 12.359 -0.852 1 84.88 119 PRO A CA 1
ATOM 943 C C . PRO A 1 119 ? -18.938 13.875 -0.691 1 84.88 119 PRO A C 1
ATOM 945 O O . PRO A 1 119 ? -18.578 14.602 -1.618 1 84.88 119 PRO A O 1
ATOM 948 N N . TYR A 1 120 ? -19.328 14.297 0.438 1 89.25 120 TYR A N 1
ATOM 949 C CA . TYR A 1 120 ? -19.359 15.727 0.703 1 89.25 120 TYR A CA 1
ATOM 950 C C . TYR A 1 120 ? -18 16.219 1.189 1 89.25 120 TYR A C 1
ATOM 952 O O . TYR A 1 120 ? -17.594 15.93 2.318 1 89.25 120 TYR A O 1
ATOM 960 N N . TRP A 1 121 ? -17.375 16.984 0.367 1 89.25 121 TRP A N 1
ATOM 961 C CA . TRP A 1 121 ? -16.016 17.438 0.647 1 89.25 121 TRP A CA 1
ATOM 962 C C . TRP A 1 121 ? -15.961 18.234 1.942 1 89.25 121 TRP A C 1
ATOM 964 O O . TRP A 1 121 ? -14.938 18.234 2.637 1 89.25 121 TRP A O 1
ATOM 974 N N . ALA A 1 122 ? -17.016 18.875 2.299 1 93.38 122 ALA A N 1
ATOM 975 C CA . ALA A 1 122 ? -17.062 19.781 3.441 1 93.38 122 ALA A CA 1
ATOM 976 C C . ALA A 1 122 ? -16.797 19.047 4.746 1 93.38 122 ALA A C 1
ATOM 978 O O . ALA A 1 122 ? -16.234 19.609 5.684 1 93.38 122 ALA A O 1
ATOM 979 N N . THR A 1 123 ? -17.141 17.812 4.797 1 94.44 123 THR A N 1
ATOM 980 C CA . THR A 1 123 ? -16.953 17.016 6.012 1 94.44 123 THR A CA 1
ATOM 981 C C . THR A 1 123 ? -15.477 16.891 6.355 1 94.44 123 THR A C 1
ATOM 983 O O . THR A 1 123 ? -15.109 16.812 7.531 1 94.44 123 THR A O 1
ATOM 986 N N . ARG A 1 124 ? -14.633 16.906 5.414 1 95.19 124 ARG A N 1
ATOM 987 C CA . ARG A 1 124 ? -13.188 16.766 5.586 1 95.19 124 ARG A CA 1
ATOM 988 C C . ARG A 1 124 ? -12.594 17.984 6.27 1 95.19 124 ARG A C 1
ATOM 990 O O . ARG A 1 124 ? -11.555 17.891 6.922 1 95.19 124 ARG A O 1
ATOM 997 N N . VAL A 1 125 ? -13.312 19.156 6.164 1 96.81 125 VAL A N 1
ATOM 998 C CA . VAL A 1 125 ? -12.719 20.391 6.645 1 96.81 125 VAL A CA 1
ATOM 999 C C . VAL A 1 125 ? -13.75 21.188 7.445 1 96.81 125 VAL A C 1
ATOM 1001 O O . VAL A 1 125 ? -13.68 22.422 7.523 1 96.81 125 VAL A O 1
ATOM 1004 N N . GLN A 1 126 ? -14.664 20.547 7.992 1 97.12 126 GLN A N 1
ATOM 1005 C CA . GLN A 1 126 ? -15.773 21.172 8.703 1 97.12 126 GLN A CA 1
ATOM 1006 C C . GLN A 1 126 ? -15.281 22.125 9.789 1 97.12 126 GLN A C 1
ATOM 1008 O O . GLN A 1 126 ? -15.828 23.203 9.969 1 97.12 126 GLN A O 1
ATOM 1013 N N . PRO A 1 127 ? -14.25 21.766 10.531 1 98.06 127 PRO A N 1
ATOM 1014 C CA . PRO A 1 127 ? -13.766 22.688 11.562 1 98.06 127 PRO A CA 1
ATOM 1015 C C . PRO A 1 127 ? -13.375 24.062 11 1 98.06 127 PRO A C 1
ATOM 1017 O O . PRO A 1 127 ? -13.609 25.078 11.641 1 98.06 127 PRO A O 1
ATOM 1020 N N . LEU A 1 128 ? -12.781 24.094 9.82 1 98.12 128 LEU A N 1
ATOM 1021 C CA . LEU A 1 128 ? -12.375 25.344 9.219 1 98.12 128 LEU A CA 1
ATOM 1022 C C . LEU A 1 128 ? -13.586 26.172 8.781 1 98.12 128 LEU A C 1
ATOM 1024 O O . LEU A 1 128 ? -13.586 27.391 8.914 1 98.12 128 LEU A O 1
ATOM 1028 N N . LEU A 1 129 ? -14.508 25.484 8.242 1 97.19 129 LEU A N 1
ATOM 1029 C CA . LEU A 1 129 ? -15.75 26.156 7.852 1 97.19 129 LEU A CA 1
ATOM 1030 C C . LEU A 1 129 ? -16.469 26.734 9.07 1 97.19 129 LEU A C 1
ATOM 1032 O O . LEU A 1 129 ? -16.922 27.875 9.047 1 97.19 129 LEU A O 1
ATOM 1036 N N . ASP A 1 130 ? -16.469 25.969 10.102 1 97.69 130 ASP A N 1
ATOM 1037 C CA . AS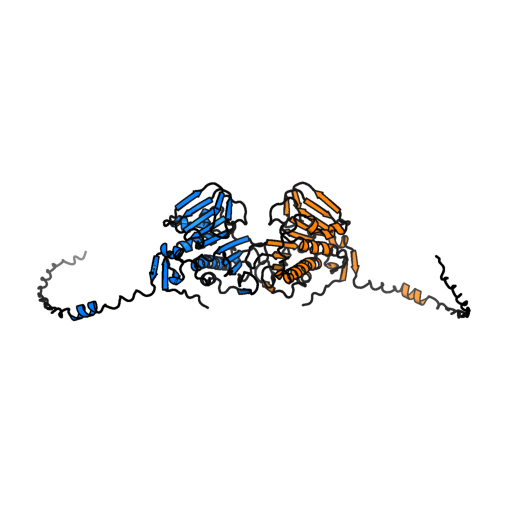P A 1 130 ? -17.094 26.406 11.344 1 97.69 130 ASP A CA 1
ATOM 1038 C C . ASP A 1 130 ? -16.375 27.609 11.93 1 97.69 130 ASP A C 1
ATOM 1040 O O . ASP A 1 130 ? -16.984 28.453 12.586 1 97.69 130 ASP A O 1
ATOM 1044 N N . ALA A 1 131 ? -15.102 27.703 11.758 1 97.5 131 ALA A N 1
ATOM 1045 C CA . ALA A 1 131 ? -14.281 28.797 12.266 1 97.5 131 ALA A CA 1
ATOM 1046 C C . ALA A 1 131 ? -14.422 30.047 11.406 1 97.5 131 ALA A C 1
ATOM 1048 O O . ALA A 1 131 ? -13.844 31.094 11.711 1 97.5 131 ALA A O 1
ATOM 1049 N N . GLY A 1 132 ? -15.102 29.953 10.273 1 96.75 132 GLY A N 1
ATOM 1050 C CA . GLY A 1 132 ? -15.414 31.109 9.453 1 96.75 132 GLY A CA 1
ATOM 1051 C C . GLY A 1 132 ? -14.336 31.422 8.43 1 96.75 132 GLY A C 1
ATOM 1052 O O . GLY A 1 132 ? -14.219 32.562 7.969 1 96.75 132 GLY A O 1
ATOM 1053 N N . TRP A 1 133 ? -13.523 30.484 8.125 1 97.56 133 TRP A N 1
ATOM 1054 C CA . TRP A 1 133 ? -12.531 30.703 7.082 1 97.56 133 TRP A CA 1
ATOM 1055 C C . TRP A 1 133 ? -13.195 30.969 5.738 1 97.56 133 TRP A C 1
ATOM 1057 O O . TRP A 1 133 ? -14.297 30.453 5.477 1 97.56 133 TRP A O 1
ATOM 1067 N N . LYS A 1 134 ? -12.531 31.734 4.883 1 96.75 134 LYS A N 1
ATOM 1068 C CA . LYS A 1 134 ? -13.094 32.156 3.602 1 96.75 134 LYS A CA 1
ATOM 1069 C C . LYS A 1 134 ? -13.062 31 2.598 1 96.75 134 LYS A C 1
ATOM 1071 O O . LYS A 1 134 ? -12.023 30.359 2.412 1 96.75 134 LYS A O 1
ATOM 1076 N N . THR A 1 135 ? -14.203 30.766 1.971 1 96.06 135 THR A N 1
ATOM 1077 C CA . THR A 1 135 ? -14.328 29.703 0.985 1 96.06 135 THR A CA 1
ATOM 1078 C C . THR A 1 135 ? -14.461 30.266 -0.423 1 96.06 135 THR A C 1
ATOM 1080 O O . THR A 1 135 ? -15.258 31.188 -0.655 1 96.06 135 THR A O 1
ATOM 1083 N N . GLN A 1 136 ? -13.609 29.781 -1.337 1 93.69 136 GLN A N 1
ATOM 1084 C CA . GLN A 1 136 ? -13.688 30.141 -2.748 1 93.69 136 GLN A CA 1
ATOM 1085 C C . GLN A 1 136 ? -13.742 28.891 -3.633 1 93.69 136 GLN A C 1
ATOM 1087 O O . GLN A 1 136 ? -12.961 27.953 -3.443 1 93.69 136 GLN A O 1
ATOM 1092 N N . ARG A 1 137 ? -14.648 28.875 -4.508 1 90.75 137 ARG A N 1
ATOM 1093 C CA . ARG A 1 137 ? -14.711 27.828 -5.52 1 90.75 137 ARG A CA 1
ATOM 1094 C C . ARG A 1 137 ? -14.039 28.266 -6.812 1 90.75 137 ARG A C 1
ATOM 1096 O O . ARG A 1 137 ? -14.367 29.328 -7.355 1 90.75 137 ARG A O 1
ATOM 1103 N N . LEU A 1 138 ? -13.078 27.562 -7.145 1 87.12 138 LEU A N 1
ATOM 1104 C CA . LEU A 1 138 ? -12.297 27.938 -8.32 1 87.12 138 LEU A CA 1
ATOM 1105 C C . LEU A 1 138 ? -12.438 26.891 -9.422 1 87.12 138 LEU A C 1
ATOM 1107 O O . LEU A 1 138 ? -12.352 25.688 -9.156 1 87.12 138 LEU A O 1
ATOM 1111 N N . PRO A 1 139 ? -12.734 27.375 -10.633 1 82 139 PRO A N 1
ATOM 1112 C CA . PRO A 1 139 ? -12.836 26.438 -11.758 1 82 139 PRO A CA 1
ATOM 1113 C C . PRO A 1 139 ? -11.477 26.078 -12.336 1 82 139 PRO A C 1
ATOM 1115 O O . PRO A 1 139 ? -10.484 26.766 -12.086 1 82 139 PRO A O 1
ATOM 1118 N N . GLY A 1 140 ? -11.406 25.016 -13.109 1 74.44 140 GLY A N 1
ATOM 1119 C CA . GLY A 1 140 ? -10.289 24.641 -13.953 1 74.44 140 GLY A CA 1
ATOM 1120 C C . GLY A 1 140 ? -9.172 23.953 -13.188 1 74.44 140 GLY A C 1
ATOM 1121 O O . GLY A 1 140 ? -9.359 23.516 -12.055 1 74.44 140 GLY A O 1
ATOM 1122 N N . SER A 1 141 ? -7.996 23.766 -13.938 1 70.44 141 SER A N 1
ATOM 1123 C CA . SER A 1 141 ? -6.82 23.047 -13.445 1 70.44 141 SER A CA 1
ATOM 1124 C C . SER A 1 141 ? -5.824 24 -12.789 1 70.44 141 SER A C 1
ATOM 1126 O O . SER A 1 141 ? -5.699 25.156 -13.203 1 70.44 141 SER A O 1
ATOM 1128 N N . THR A 1 142 ? -5.441 23.656 -11.641 1 73.38 142 THR A N 1
ATOM 1129 C CA . THR A 1 142 ? -4.367 24.406 -11 1 73.38 142 THR A CA 1
ATOM 1130 C C . THR A 1 142 ? -3.328 23.469 -10.406 1 73.38 142 THR A C 1
ATOM 1132 O O . THR A 1 142 ? -3.518 22.25 -10.391 1 73.38 142 THR A O 1
ATOM 1135 N N . THR A 1 143 ? -2.182 23.969 -10.219 1 70.88 143 THR A N 1
ATOM 1136 C CA . THR A 1 143 ? -1.131 23.219 -9.523 1 70.88 143 THR A CA 1
ATOM 1137 C C . THR A 1 143 ? -1.118 23.562 -8.039 1 70.88 143 THR A C 1
ATOM 1139 O O . THR A 1 143 ? -1.087 24.734 -7.664 1 70.88 143 THR A O 1
ATOM 1142 N N . LEU A 1 144 ? -1.424 22.484 -7.316 1 67.38 144 LEU A N 1
ATOM 1143 C CA . LEU A 1 144 ? -1.401 22.672 -5.871 1 67.38 144 LEU A CA 1
ATOM 1144 C C . LEU A 1 144 ? -0.028 22.328 -5.301 1 67.38 144 LEU A C 1
ATOM 1146 O O . LEU A 1 144 ? 0.653 21.438 -5.809 1 67.38 144 LEU A O 1
ATOM 1150 N N . GLY A 1 145 ? 0.297 23 -4.121 1 66.56 145 GLY A N 1
ATOM 1151 C CA . GLY A 1 145 ? 1.51 22.656 -3.398 1 66.56 145 GLY A CA 1
ATOM 1152 C C . GLY A 1 145 ? 2.711 23.469 -3.814 1 66.56 145 GLY A C 1
ATOM 1153 O O . GLY A 1 145 ? 2.646 24.234 -4.789 1 66.56 145 GLY A O 1
ATOM 1154 N N . ALA A 1 146 ? 3.461 23.656 -2.904 1 60.62 146 ALA A N 1
ATOM 1155 C CA . ALA A 1 146 ? 4.715 24.391 -3.098 1 60.62 146 ALA A CA 1
ATOM 1156 C C . ALA A 1 146 ? 5.898 23.422 -3.15 1 60.62 146 ALA A C 1
ATOM 1158 O O . ALA A 1 146 ? 5.848 22.328 -2.574 1 60.62 146 ALA A O 1
ATOM 1159 N N . GLY A 1 147 ? 6.961 23.906 -3.947 1 57.19 147 GLY A N 1
ATOM 1160 C CA . GLY A 1 147 ? 8.25 23.25 -3.811 1 57.19 147 GLY A CA 1
ATOM 1161 C C . GLY A 1 147 ? 8.438 22.094 -4.77 1 57.19 147 GLY A C 1
ATOM 1162 O O . GLY A 1 147 ? 8.07 22.188 -5.941 1 57.19 147 GLY A O 1
ATOM 1163 N N . GLY A 1 148 ? 8.875 20.859 -4.176 1 57.72 148 GLY A N 1
ATOM 1164 C CA . GLY A 1 148 ? 9.438 19.703 -4.855 1 57.72 148 GLY A CA 1
ATOM 1165 C C . GLY A 1 148 ? 8.391 18.672 -5.25 1 57.72 148 GLY A C 1
ATOM 1166 O O . GLY A 1 148 ? 8.703 17.703 -5.93 1 57.72 148 GLY A O 1
ATOM 1167 N N . ARG A 1 149 ? 7.051 18.984 -4.82 1 69.56 149 ARG A N 1
ATOM 1168 C CA . ARG A 1 149 ? 6.043 18 -5.191 1 69.56 149 ARG A CA 1
ATOM 1169 C C . ARG A 1 149 ? 4.742 18.672 -5.609 1 69.56 149 ARG A C 1
ATOM 1171 O O . ARG A 1 149 ? 3.729 18.562 -4.918 1 69.56 149 ARG A O 1
ATOM 1178 N N . PRO A 1 150 ? 4.781 19.359 -6.738 1 68.06 150 PRO A N 1
ATOM 1179 C CA . PRO A 1 150 ? 3.514 19.938 -7.191 1 68.06 150 PRO A CA 1
ATOM 1180 C C . PRO A 1 150 ? 2.502 18.875 -7.617 1 68.06 150 PRO A C 1
ATOM 1182 O O . PRO A 1 150 ? 2.887 17.812 -8.125 1 68.06 150 PRO A O 1
ATOM 1185 N N . SER A 1 151 ? 1.29 19.031 -7.098 1 68.75 151 SER A N 1
ATOM 1186 C CA . SER A 1 151 ? 0.213 18.156 -7.543 1 68.75 151 SER A CA 1
ATOM 1187 C C . SER A 1 151 ? -0.779 18.906 -8.43 1 68.75 151 SER A C 1
ATOM 1189 O O . SER A 1 151 ? -1.222 20 -8.078 1 68.75 151 SER A O 1
ATOM 1191 N N . ARG A 1 152 ? -0.962 18.359 -9.57 1 67.38 152 ARG A N 1
ATOM 1192 C CA . ARG A 1 152 ? -1.916 18.969 -10.484 1 67.38 152 ARG A CA 1
ATOM 1193 C C . ARG A 1 152 ? -3.348 18.578 -10.133 1 67.38 152 ARG A C 1
ATOM 1195 O O . ARG A 1 152 ? -3.625 17.406 -9.859 1 67.38 152 ARG A O 1
ATOM 1202 N N . VAL A 1 153 ? -4.09 19.562 -9.891 1 67.06 153 VAL A N 1
ATOM 1203 C CA . VAL A 1 153 ? -5.523 19.359 -9.695 1 67.06 153 VAL A CA 1
ATOM 1204 C C . VAL A 1 153 ? -6.254 19.562 -11.023 1 67.06 153 VAL A C 1
ATOM 1206 O O . VAL A 1 153 ? -6.086 20.594 -11.68 1 67.06 153 VAL A O 1
ATOM 1209 N N . HIS A 1 154 ? -6.934 18.406 -11.398 1 69.62 154 HIS A N 1
ATOM 1210 C CA . HIS A 1 154 ? -7.68 18.469 -12.656 1 69.62 154 HIS A CA 1
ATOM 1211 C C . HIS A 1 154 ? -9.156 18.75 -12.398 1 69.62 154 HIS A C 1
ATOM 1213 O O . HIS A 1 154 ? -9.875 17.891 -11.875 1 69.62 154 HIS A O 1
ATOM 1219 N N . GLY A 1 155 ? -9.531 20.047 -12.602 1 75.06 155 GLY A N 1
ATOM 1220 C CA . GLY A 1 155 ? -10.953 20.344 -12.508 1 75.06 155 GLY A CA 1
ATOM 1221 C C . GLY A 1 155 ? -11.273 21.359 -11.422 1 75.06 155 GLY A C 1
ATOM 1222 O O . GLY A 1 155 ? -10.398 22.125 -11.008 1 75.06 155 GLY A O 1
ATOM 1223 N N . PRO A 1 156 ? -12.508 21.359 -11.086 1 83.69 156 PRO A N 1
ATOM 1224 C CA . PRO A 1 156 ? -12.922 22.328 -10.055 1 83.69 156 PRO A CA 1
ATOM 1225 C C . PRO A 1 156 ? -12.336 22 -8.68 1 83.69 156 PRO A C 1
ATOM 1227 O O . PRO A 1 156 ? -12.156 20.828 -8.336 1 83.69 156 PRO A O 1
ATOM 1230 N N . HIS A 1 157 ? -11.875 23.062 -8.008 1 88.5 157 HIS A N 1
ATOM 1231 C CA . HIS A 1 157 ? -11.359 22.859 -6.656 1 88.5 157 HIS A CA 1
ATOM 1232 C C . HIS A 1 157 ? -11.852 23.953 -5.715 1 88.5 157 HIS A C 1
ATOM 1234 O O . HIS A 1 157 ? -12.328 25 -6.164 1 88.5 157 HIS A O 1
ATOM 1240 N N . VAL A 1 158 ? -11.859 23.672 -4.477 1 91.5 158 VAL A N 1
ATOM 1241 C CA . VAL A 1 158 ? -12.297 24.578 -3.416 1 91.5 158 VAL A CA 1
ATOM 1242 C C . VAL A 1 158 ? -11.086 25.016 -2.592 1 91.5 158 VAL A C 1
ATOM 1244 O O . VAL A 1 158 ? -10.242 24.203 -2.217 1 91.5 158 VAL A O 1
ATOM 1247 N N . GLU A 1 159 ? -11.047 26.312 -2.385 1 93.12 159 GLU A N 1
ATOM 1248 C CA . GLU A 1 159 ? -10.016 26.891 -1.54 1 93.12 159 GLU A CA 1
ATOM 1249 C C . GLU A 1 159 ? -10.609 27.516 -0.281 1 93.12 159 GLU A C 1
ATOM 1251 O O . GLU A 1 159 ? -11.555 28.312 -0.359 1 93.12 159 GLU A O 1
ATOM 1256 N N . ILE A 1 160 ? -10.117 27.078 0.783 1 96.06 160 ILE A N 1
ATOM 1257 C CA . ILE A 1 160 ? -10.5 27.656 2.062 1 96.06 160 ILE A CA 1
ATOM 1258 C C . ILE A 1 160 ? -9.281 28.297 2.729 1 96.06 160 ILE A C 1
ATOM 1260 O O . ILE A 1 160 ? -8.258 27.641 2.916 1 96.06 160 ILE A O 1
ATOM 1264 N N . THR A 1 161 ? -9.391 29.562 3.131 1 96.56 161 THR A N 1
ATOM 1265 C CA . THR A 1 161 ? -8.227 30.297 3.602 1 96.56 161 THR A CA 1
ATOM 1266 C C . THR A 1 161 ? -8.5 30.953 4.953 1 96.56 161 THR A C 1
ATOM 1268 O O . THR A 1 161 ? -9.609 31.438 5.195 1 96.56 161 THR A O 1
ATOM 1271 N N . ALA A 1 162 ? -7.492 30.922 5.793 1 97.19 162 ALA A N 1
ATOM 1272 C CA . ALA A 1 162 ? -7.57 31.609 7.078 1 97.19 162 ALA A CA 1
ATOM 1273 C C . ALA A 1 162 ? -7.773 33.125 6.883 1 97.19 162 ALA A C 1
ATOM 1275 O O . ALA A 1 162 ? -7.391 33.688 5.852 1 97.19 162 ALA A O 1
ATOM 1276 N N . PRO A 1 163 ? -8.406 33.75 7.891 1 94.81 163 PRO A N 1
ATOM 1277 C CA . PRO A 1 163 ? -8.625 35.219 7.781 1 94.81 163 PRO A CA 1
ATOM 1278 C C . PRO A 1 163 ? -7.328 36 7.566 1 94.81 163 PRO A C 1
ATOM 1280 O O . PRO A 1 163 ? -7.328 37.031 6.895 1 94.81 163 PRO A O 1
ATOM 1283 N N . ASP A 1 164 ? -6.223 35.562 8.133 1 93.12 164 ASP A N 1
ATOM 1284 C CA . ASP A 1 164 ? -4.945 36.25 7.992 1 93.12 164 ASP A CA 1
ATOM 1285 C C . ASP A 1 164 ? -4.262 35.875 6.676 1 93.12 164 ASP A C 1
ATOM 1287 O O . ASP A 1 164 ? -3.203 36.406 6.348 1 93.12 164 ASP A O 1
ATOM 1291 N N . GLY A 1 165 ? -4.805 34.906 6.027 1 94.19 165 GLY A N 1
ATOM 1292 C CA . GLY A 1 165 ? -4.309 34.531 4.715 1 94.19 165 GLY A CA 1
ATOM 1293 C C . GLY A 1 165 ? -3.068 33.656 4.781 1 94.19 165 GLY A C 1
ATOM 1294 O O . GLY A 1 165 ? -2.465 33.344 3.75 1 94.19 165 GLY A O 1
ATOM 1295 N N . THR A 1 166 ? -2.707 33.156 5.941 1 95.31 166 THR A N 1
ATOM 1296 C CA . THR A 1 166 ? -1.414 32.5 6.078 1 95.31 166 THR A CA 1
ATOM 1297 C C . THR A 1 166 ? -1.586 30.969 6.168 1 95.31 166 THR A C 1
ATOM 1299 O O . THR A 1 166 ? -0.606 30.234 6.309 1 95.31 166 THR A O 1
ATOM 1302 N N . ALA A 1 167 ? -2.775 30.484 6.098 1 96.5 167 ALA A N 1
ATOM 1303 C CA . ALA A 1 167 ? -3.053 29.047 6.105 1 96.5 167 ALA A CA 1
ATOM 1304 C C . ALA A 1 167 ? -4.328 28.734 5.324 1 96.5 167 ALA A C 1
ATOM 1306 O O . ALA A 1 167 ? -5.141 29.625 5.066 1 96.5 167 ALA A O 1
ATOM 1307 N N . GLY A 1 168 ? -4.438 27.469 4.953 1 95.75 168 GLY A N 1
ATOM 1308 C CA . GLY A 1 168 ? -5.629 27.109 4.203 1 95.75 168 GLY A CA 1
ATOM 1309 C C . GLY A 1 168 ? -5.641 25.656 3.775 1 95.75 168 GLY A C 1
ATOM 1310 O O . GLY A 1 168 ? -4.844 24.844 4.266 1 95.75 168 GLY A O 1
ATOM 1311 N N . VAL A 1 169 ? -6.656 25.344 2.934 1 95.5 169 VAL A N 1
ATOM 1312 C CA . VAL A 1 169 ? -6.801 24 2.363 1 95.5 169 VAL A CA 1
ATOM 1313 C C . VAL A 1 169 ? -7.324 24.109 0.932 1 95.5 169 VAL A C 1
ATOM 1315 O O . VAL A 1 169 ? -8.164 24.969 0.629 1 95.5 169 VAL A O 1
ATOM 1318 N N . SER A 1 170 ? -6.703 23.328 0.116 1 92.5 170 SER A N 1
ATOM 1319 C CA . SER A 1 170 ? -7.172 23.156 -1.256 1 92.5 170 SER A CA 1
ATOM 1320 C C . SER A 1 170 ? -7.77 21.766 -1.461 1 92.5 170 SER A C 1
ATOM 1322 O O . SER A 1 170 ? -7.125 20.75 -1.171 1 92.5 170 SER A O 1
ATOM 1324 N N . ILE A 1 171 ? -8.977 21.719 -1.98 1 91.75 171 ILE A N 1
ATOM 1325 C CA . ILE A 1 171 ? -9.664 20.438 -2.172 1 91.75 171 ILE A CA 1
ATOM 1326 C C . ILE A 1 171 ? -10.016 20.266 -3.646 1 91.75 171 ILE A C 1
ATOM 1328 O O . ILE A 1 171 ? -10.727 21.094 -4.227 1 91.75 171 ILE A O 1
ATOM 1332 N N . ASP A 1 172 ? -9.492 19.203 -4.18 1 88.94 172 ASP A N 1
ATOM 1333 C CA . ASP A 1 172 ? -9.906 18.812 -5.523 1 88.94 172 ASP A CA 1
ATOM 1334 C C . ASP A 1 172 ? -11.258 18.109 -5.5 1 88.94 172 ASP A C 1
ATOM 1336 O O . ASP A 1 172 ? -11.383 17 -4.984 1 88.94 172 ASP A O 1
ATOM 1340 N N . VAL A 1 173 ? -12.203 18.656 -6.121 1 85.06 173 VAL A N 1
ATOM 1341 C CA . VAL A 1 173 ? -13.547 18.094 -6.07 1 85.06 173 VAL A CA 1
ATOM 1342 C C . VAL A 1 173 ? -13.898 17.469 -7.426 1 85.06 173 VAL A C 1
ATOM 1344 O O . VAL A 1 173 ? -14.984 16.922 -7.602 1 85.06 173 VAL A O 1
ATOM 1347 N N . GLY A 1 174 ? -13.008 17.516 -8.328 1 78 174 GLY A N 1
ATOM 1348 C CA . GLY A 1 174 ? -13.281 17.016 -9.664 1 78 174 GLY A CA 1
ATOM 1349 C C . GLY A 1 174 ? -12.641 15.664 -9.938 1 78 174 GLY A C 1
ATOM 1350 O O . GLY A 1 174 ? -12.961 15.008 -10.938 1 78 174 GLY A O 1
ATOM 1351 N N . SER A 1 175 ? -11.797 15.266 -9.125 1 75.81 175 SER A N 1
ATOM 1352 C CA . SER A 1 175 ? -11.062 14.039 -9.406 1 75.81 175 SER A CA 1
ATOM 1353 C C . SER A 1 175 ? -11.898 12.805 -9.062 1 75.81 175 SER A C 1
ATOM 1355 O O . SER A 1 175 ? -12.562 12.773 -8.023 1 75.81 175 SER A O 1
ATOM 1357 N N . ASP A 1 176 ? -11.758 11.781 -9.953 1 75 176 ASP A N 1
ATOM 1358 C CA . ASP A 1 176 ? -12.398 10.5 -9.688 1 75 176 ASP A CA 1
ATOM 1359 C C . ASP A 1 176 ? -11.359 9.422 -9.367 1 75 176 ASP A C 1
ATOM 1361 O O . ASP A 1 176 ? -11.711 8.258 -9.164 1 75 176 ASP A O 1
ATOM 1365 N N . ASP A 1 177 ? -10.211 9.859 -9.344 1 75.69 177 ASP A N 1
ATOM 1366 C CA . ASP A 1 177 ? -9.141 8.922 -9.039 1 75.69 177 ASP A CA 1
ATOM 1367 C C . ASP A 1 177 ? -9.016 8.68 -7.539 1 75.69 177 ASP A C 1
ATOM 1369 O O . ASP A 1 177 ? -8.742 9.609 -6.777 1 75.69 177 ASP A O 1
ATOM 1373 N N . LEU A 1 178 ? -9.117 7.469 -7.195 1 71.75 178 LEU A N 1
ATOM 1374 C CA . LEU A 1 178 ? -9.18 7.098 -5.785 1 71.75 178 LEU A CA 1
ATOM 1375 C C . LEU A 1 178 ? -7.805 7.195 -5.137 1 71.75 178 LEU A C 1
ATOM 1377 O O . LEU A 1 178 ? -7.699 7.27 -3.91 1 71.75 178 LEU A O 1
ATOM 1381 N N . ASP A 1 179 ? -6.777 7.254 -5.875 1 74.62 179 ASP A N 1
ATOM 1382 C CA . ASP A 1 179 ? -5.422 7.258 -5.328 1 74.62 179 ASP A CA 1
ATOM 1383 C C . ASP A 1 179 ? -4.785 8.641 -5.453 1 74.62 179 ASP A C 1
ATOM 1385 O O . ASP A 1 179 ? -3.668 8.859 -4.977 1 74.62 179 ASP A O 1
ATOM 1389 N N . GLU A 1 180 ? -5.52 9.539 -5.953 1 78.5 180 GLU A N 1
ATOM 1390 C CA . GLU A 1 180 ? -4.996 10.883 -6.152 1 78.5 180 GLU A CA 1
ATOM 1391 C C . GLU A 1 180 ? -5.043 11.688 -4.855 1 78.5 180 GLU A C 1
ATOM 1393 O O . GLU A 1 180 ? -5.93 11.484 -4.023 1 78.5 180 GLU A O 1
ATOM 1398 N N . GLU A 1 181 ? -4.016 12.484 -4.793 1 79.69 181 GLU A N 1
ATOM 1399 C CA . GLU A 1 181 ? -4.039 13.445 -3.701 1 79.69 181 GLU A CA 1
ATOM 1400 C C . GLU A 1 181 ? -5.07 14.547 -3.953 1 79.69 181 GLU A C 1
ATOM 1402 O O . GLU A 1 181 ? -4.898 15.367 -4.852 1 79.69 181 GLU A O 1
ATOM 1407 N N . THR A 1 182 ? -6.094 14.617 -3.061 1 85.19 182 THR A N 1
ATOM 1408 C CA . THR A 1 182 ? -7.211 15.508 -3.355 1 85.19 182 THR A CA 1
ATOM 1409 C C . THR A 1 182 ? -7.301 16.625 -2.314 1 85.19 182 THR A C 1
ATOM 1411 O O . THR A 1 182 ? -7.996 17.625 -2.523 1 85.19 182 THR A O 1
ATOM 1414 N N . VAL A 1 183 ? -6.656 16.438 -1.226 1 91.31 183 VAL A N 1
ATOM 1415 C CA . VAL A 1 183 ? -6.711 17.469 -0.188 1 91.31 183 VAL A CA 1
ATOM 1416 C C . VAL A 1 183 ? -5.297 17.906 0.177 1 91.31 183 VAL A C 1
ATOM 1418 O O . VAL A 1 183 ? -4.43 17.078 0.446 1 91.31 183 VAL A O 1
ATOM 1421 N N . LEU A 1 184 ? -5.113 19.188 0.15 1 93.62 184 LEU A N 1
ATOM 1422 C CA . LEU A 1 184 ? -3.838 19.781 0.542 1 93.62 184 LEU A CA 1
ATOM 1423 C C . LEU A 1 184 ? -4.047 20.859 1.596 1 93.62 184 LEU A C 1
ATOM 1425 O O . LEU A 1 184 ? -4.625 21.906 1.308 1 93.62 184 LEU A O 1
ATOM 1429 N N . LEU A 1 185 ? -3.645 20.547 2.797 1 95.69 185 LEU A N 1
ATOM 1430 C CA . LEU A 1 185 ? -3.559 21.594 3.816 1 95.69 185 LEU A CA 1
ATOM 1431 C C . LEU A 1 185 ? -2.227 22.328 3.729 1 95.69 185 LEU A C 1
ATOM 1433 O O . LEU A 1 185 ? -1.184 21.719 3.502 1 95.69 185 LEU A O 1
ATOM 1437 N N . TRP A 1 186 ? -2.322 23.641 3.967 1 94.25 186 TRP A N 1
ATOM 1438 C CA . TRP A 1 186 ? -1.082 24.406 3.869 1 94.25 186 TRP A CA 1
ATOM 1439 C C . TRP A 1 186 ? -1.047 25.516 4.91 1 94.25 186 TRP A C 1
ATOM 1441 O O . TRP A 1 186 ? -2.09 25.938 5.422 1 94.25 186 TRP A O 1
ATOM 1451 N N . ALA A 1 187 ? 0.163 25.906 5.273 1 95.19 187 ALA A N 1
ATOM 1452 C CA . ALA A 1 187 ? 0.397 27.016 6.184 1 95.19 187 ALA A CA 1
ATOM 1453 C C . ALA A 1 187 ? 1.736 27.688 5.895 1 95.19 187 ALA A C 1
ATOM 1455 O O . ALA A 1 187 ? 2.719 27.016 5.574 1 95.19 187 ALA A O 1
ATOM 1456 N N . GLY A 1 188 ? 1.71 29.031 6.039 1 92.88 188 GLY A N 1
ATOM 1457 C CA . GLY A 1 188 ? 2.922 29.797 5.797 1 92.88 188 GLY A CA 1
ATOM 1458 C C . GLY A 1 188 ? 3.004 30.359 4.391 1 92.88 188 GLY A C 1
ATOM 1459 O O . GLY A 1 188 ? 2.082 30.188 3.592 1 92.88 188 GLY A O 1
ATOM 1460 N N . PRO A 1 189 ? 4.023 31.141 4.188 1 89.31 189 PRO A N 1
ATOM 1461 C CA . PRO A 1 189 ? 4.184 31.75 2.867 1 89.31 189 PRO A CA 1
ATOM 1462 C C . PRO A 1 189 ? 4.504 30.734 1.779 1 89.31 189 PRO A C 1
ATOM 1464 O O . PRO A 1 189 ? 4.984 29.641 2.078 1 89.31 189 PRO A O 1
ATOM 1467 N N . SER A 1 190 ? 4.125 31.156 0.541 1 84.12 190 SER A N 1
ATOM 1468 C CA . SER A 1 190 ? 4.453 30.281 -0.582 1 84.12 190 SER A CA 1
ATOM 1469 C C . SER A 1 190 ? 5.961 30.109 -0.73 1 84.12 190 SER A C 1
ATOM 1471 O O . SER A 1 190 ? 6.727 31.016 -0.4 1 84.12 190 SER A O 1
ATOM 1473 N N . GLY A 1 191 ? 6.375 28.922 -1.196 1 80.06 191 GLY A N 1
ATOM 1474 C CA . GLY A 1 191 ? 7.797 28.703 -1.403 1 80.06 191 GLY A CA 1
ATOM 1475 C C . GLY A 1 191 ? 8.359 27.594 -0.537 1 80.06 191 GLY A C 1
ATOM 1476 O O . GLY A 1 191 ? 7.664 26.609 -0.246 1 80.06 191 GLY A O 1
ATOM 1477 N N . TRP A 1 192 ? 9.648 27.766 -0.084 1 78.12 192 TRP A N 1
ATOM 1478 C CA . TRP A 1 192 ? 10.438 26.719 0.546 1 78.12 192 TRP A CA 1
ATOM 1479 C C . TRP A 1 192 ? 9.938 26.422 1.955 1 78.12 192 TRP A C 1
ATOM 1481 O O . TRP A 1 192 ? 10.023 25.281 2.43 1 78.12 192 TRP A O 1
ATOM 1491 N N . HIS A 1 193 ? 9.352 27.375 2.643 1 84.25 193 HIS A N 1
ATOM 1492 C CA . HIS A 1 193 ? 9 27.203 4.047 1 84.25 193 HIS A CA 1
ATOM 1493 C C . HIS A 1 193 ? 7.5 27 4.219 1 84.25 193 HIS A C 1
ATOM 1495 O O . HIS A 1 193 ? 6.973 27.172 5.32 1 84.25 193 HIS A O 1
ATOM 1501 N N . ARG A 1 194 ? 6.879 26.625 3.166 1 90.81 194 ARG A N 1
ATOM 1502 C CA . ARG A 1 194 ? 5.449 26.359 3.264 1 90.81 194 ARG A CA 1
ATOM 1503 C C . ARG A 1 194 ? 5.195 24.969 3.824 1 90.81 194 ARG A C 1
ATOM 1505 O O . ARG A 1 194 ? 5.75 23.984 3.328 1 90.81 194 ARG A O 1
ATOM 1512 N N . ALA A 1 195 ? 4.465 24.938 4.875 1 94.25 195 ALA A N 1
ATOM 1513 C CA . ALA A 1 195 ? 4.004 23.672 5.422 1 94.25 195 ALA A CA 1
ATOM 1514 C C . ALA A 1 195 ? 2.877 23.078 4.574 1 94.25 195 ALA A C 1
ATOM 1516 O O . ALA A 1 195 ? 1.947 23.797 4.188 1 94.25 195 ALA A O 1
ATOM 1517 N N . GLU A 1 196 ? 3.02 21.766 4.289 1 94.44 196 GLU A N 1
ATOM 1518 C CA . GLU A 1 196 ? 2.006 21.109 3.471 1 94.44 196 GLU A CA 1
ATOM 1519 C C . GLU A 1 196 ? 1.668 19.719 4.016 1 94.44 196 GLU A C 1
ATOM 1521 O O . GLU A 1 196 ? 2.559 18.984 4.441 1 94.44 196 GLU A O 1
ATOM 1526 N N . ALA A 1 197 ? 0.456 19.453 4.047 1 95.5 197 ALA A N 1
ATOM 1527 C CA . ALA A 1 197 ? -0.078 18.109 4.305 1 95.5 197 ALA A CA 1
ATOM 1528 C C . ALA A 1 197 ? -0.976 17.656 3.158 1 95.5 197 ALA A C 1
ATOM 1530 O O . ALA A 1 197 ? -1.895 18.359 2.754 1 95.5 197 ALA A O 1
ATOM 1531 N N . ARG A 1 198 ? -0.722 16.453 2.705 1 94.81 198 ARG A N 1
ATOM 1532 C CA . ARG A 1 198 ? -1.46 15.93 1.562 1 94.81 198 ARG A CA 1
ATOM 1533 C C . ARG A 1 198 ? -2.197 14.648 1.928 1 94.81 198 ARG A C 1
ATOM 1535 O O . ARG A 1 198 ? -1.657 13.797 2.637 1 94.81 198 ARG A O 1
ATOM 1542 N N . PHE A 1 199 ? -3.396 14.57 1.429 1 95.19 199 PHE A N 1
ATOM 1543 C CA . PHE A 1 199 ? -4.234 13.406 1.685 1 95.19 199 PHE A CA 1
ATOM 1544 C C . PHE A 1 199 ? -4.832 12.875 0.387 1 95.19 199 PHE A C 1
ATOM 1546 O O . PHE A 1 199 ? -5.301 13.648 -0.451 1 95.19 199 PHE A O 1
ATOM 1553 N N . THR A 1 200 ? -4.801 11.539 0.237 1 93.44 200 THR A N 1
ATOM 1554 C CA . THR A 1 200 ? -5.418 10.938 -0.938 1 93.44 200 THR A CA 1
ATOM 1555 C C . THR A 1 200 ? -6.934 10.883 -0.79 1 93.44 200 THR A C 1
ATOM 1557 O O . THR A 1 200 ? -7.465 11.125 0.296 1 93.44 200 THR A O 1
ATOM 1560 N N . SER A 1 201 ? -7.598 10.57 -1.851 1 90.56 201 SER A N 1
ATOM 1561 C CA . SER A 1 201 ? -9.047 10.703 -1.982 1 90.56 201 SER A CA 1
ATOM 1562 C C . SER A 1 201 ? -9.773 9.812 -0.984 1 90.56 201 SER A C 1
ATOM 1564 O O . SER A 1 201 ? -10.844 10.172 -0.481 1 90.56 201 SER A O 1
ATOM 1566 N N . ARG A 1 202 ? -9.18 8.703 -0.606 1 93.75 202 ARG A N 1
ATOM 1567 C CA . ARG A 1 202 ? -9.898 7.727 0.207 1 93.75 202 ARG A CA 1
ATOM 1568 C C . ARG A 1 202 ? -9.578 7.906 1.688 1 93.75 202 ARG A C 1
ATOM 1570 O O . ARG A 1 202 ? -10.031 7.117 2.523 1 93.75 202 ARG A O 1
ATOM 1577 N N . THR A 1 203 ? -8.828 8.914 2.01 1 96.38 203 THR A N 1
ATOM 1578 C CA . THR A 1 203 ? -8.555 9.188 3.416 1 96.38 203 THR A CA 1
ATOM 1579 C C . THR A 1 203 ? -9.844 9.523 4.16 1 96.38 203 THR A C 1
ATOM 1581 O O . THR A 1 203 ? -10.617 10.383 3.725 1 96.38 203 THR A O 1
ATOM 1584 N N . PRO A 1 204 ? -10.109 8.836 5.246 1 96.69 204 PRO A N 1
ATOM 1585 C CA . PRO A 1 204 ? -11.328 9.133 6 1 96.69 204 PRO A CA 1
ATOM 1586 C C . PRO A 1 204 ? -11.445 10.609 6.367 1 96.69 204 PRO A C 1
ATOM 1588 O O . PRO A 1 204 ? -10.469 11.227 6.801 1 96.69 204 PRO A O 1
ATOM 1591 N N . ALA A 1 205 ? -12.633 11.133 6.281 1 96.5 205 ALA A N 1
ATOM 1592 C CA . ALA A 1 205 ? -12.883 12.562 6.441 1 96.5 205 ALA A CA 1
ATOM 1593 C C . ALA A 1 205 ? -12.523 13.031 7.848 1 96.5 205 ALA A C 1
ATOM 1595 O O . ALA A 1 205 ? -11.961 14.109 8.023 1 96.5 205 ALA A O 1
ATOM 1596 N N . HIS A 1 206 ? -12.844 12.242 8.805 1 97.06 206 HIS A N 1
ATOM 1597 C CA . HIS A 1 206 ? -12.648 12.672 10.18 1 97.06 206 HIS A CA 1
ATOM 1598 C C . HIS A 1 206 ? -11.164 12.805 10.516 1 97.06 206 HIS A C 1
ATOM 1600 O O . HIS A 1 206 ? -10.797 13.555 11.414 1 97.06 206 HIS A O 1
ATOM 1606 N N . LEU A 1 207 ? -10.305 12.031 9.883 1 98.06 207 LEU A N 1
ATOM 1607 C CA . LEU A 1 207 ? -8.867 12.164 10.086 1 98.06 207 LEU A CA 1
ATOM 1608 C C . LEU A 1 207 ? -8.359 13.5 9.547 1 98.06 207 LEU A C 1
ATOM 1610 O O . LEU A 1 207 ? -7.547 14.164 10.195 1 98.06 207 LEU A O 1
ATOM 1614 N N . ILE A 1 208 ? -8.836 13.883 8.398 1 97.94 208 ILE A N 1
ATOM 1615 C CA . ILE A 1 208 ? -8.484 15.172 7.816 1 97.94 208 ILE A CA 1
ATOM 1616 C C . ILE A 1 208 ? -9.047 16.297 8.688 1 97.94 208 ILE A C 1
ATOM 1618 O O . ILE A 1 208 ? -8.344 17.281 8.969 1 97.94 208 ILE A O 1
ATOM 1622 N N . ALA A 1 209 ? -10.25 16.078 9.125 1 97.81 209 ALA A N 1
ATOM 1623 C CA . ALA A 1 209 ? -10.898 17.062 9.984 1 97.81 209 ALA A CA 1
ATOM 1624 C C . ALA A 1 209 ? -10.125 17.25 11.281 1 97.81 209 ALA A C 1
ATOM 1626 O O . ALA A 1 209 ? -10.039 18.359 11.805 1 97.81 209 ALA A O 1
ATOM 1627 N N . ALA A 1 210 ? -9.617 16.203 11.805 1 98.19 210 ALA A N 1
ATOM 1628 C CA . ALA A 1 210 ? -8.812 16.281 13.023 1 98.19 210 ALA A CA 1
ATOM 1629 C C . ALA A 1 210 ? -7.57 17.141 12.797 1 98.19 210 ALA A C 1
ATOM 1631 O O . ALA A 1 210 ? -7.176 17.922 13.672 1 98.19 210 ALA A O 1
ATOM 1632 N N . THR A 1 211 ? -6.934 16.969 11.695 1 98.12 211 THR A N 1
ATOM 1633 C CA . THR A 1 211 ? -5.77 17.766 11.336 1 98.12 211 THR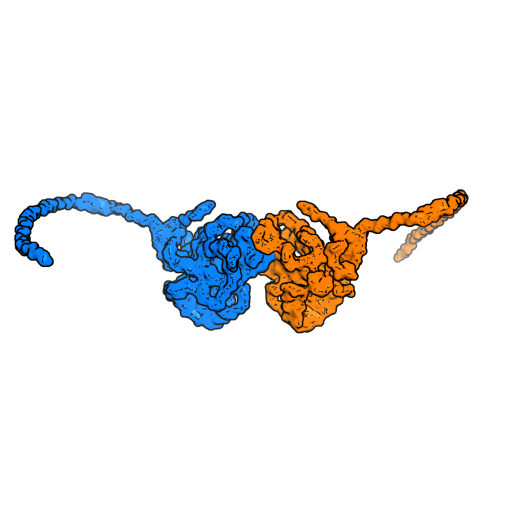 A CA 1
ATOM 1634 C C . THR A 1 211 ? -6.152 19.234 11.164 1 98.12 211 THR A C 1
ATOM 1636 O O . THR A 1 211 ? -5.453 20.125 11.648 1 98.12 211 THR A O 1
ATOM 1639 N N . ALA A 1 212 ? -7.23 19.438 10.492 1 98.06 212 ALA A N 1
ATOM 1640 C CA . ALA A 1 212 ? -7.742 20.797 10.289 1 98.06 212 ALA A CA 1
ATOM 1641 C C . ALA A 1 212 ? -8.062 21.469 11.625 1 98.06 212 ALA A C 1
ATOM 1643 O O . ALA A 1 212 ? -7.762 22.641 11.828 1 98.06 212 ALA A O 1
ATOM 1644 N N . GLN A 1 213 ? -8.688 20.688 12.469 1 98.06 213 GLN A N 1
ATOM 1645 C CA . GLN A 1 213 ? -9.008 21.219 13.797 1 98.06 213 GLN A CA 1
ATOM 1646 C C . GLN A 1 213 ? -7.75 21.641 14.539 1 98.06 213 GLN A C 1
ATOM 1648 O O . GLN A 1 213 ? -7.758 22.625 15.281 1 98.06 213 GLN A O 1
ATOM 1653 N N . ALA A 1 214 ? -6.73 20.906 14.375 1 97.56 214 ALA A N 1
ATOM 1654 C CA . ALA A 1 214 ? -5.465 21.203 15.039 1 97.56 214 ALA A CA 1
ATOM 1655 C C . ALA A 1 214 ? -4.863 22.516 14.523 1 97.56 214 ALA A C 1
ATOM 1657 O O . ALA A 1 214 ? -4.137 23.203 15.242 1 97.56 214 ALA A O 1
ATOM 1658 N N . LEU A 1 215 ? -5.121 22.906 13.312 1 96.25 215 LEU A N 1
ATOM 1659 C CA . LEU A 1 215 ? -4.691 24.188 12.766 1 96.25 215 LEU A CA 1
ATOM 1660 C C . LEU A 1 215 ? -5.312 25.344 13.547 1 96.25 215 LEU A C 1
ATOM 1662 O O . LEU A 1 215 ? -4.711 26.406 13.672 1 96.25 215 LEU A O 1
ATOM 1666 N N . LEU A 1 216 ? -6.488 25.078 14.039 1 96.81 216 LEU A N 1
ATOM 1667 C CA . LEU A 1 216 ? -7.266 26.109 14.695 1 96.81 216 LEU A CA 1
ATOM 1668 C C . LEU A 1 216 ? -6.906 26.203 16.172 1 96.81 216 LEU A C 1
ATOM 1670 O O . LEU A 1 216 ? -7.32 27.141 16.859 1 96.81 216 LEU A O 1
ATOM 1674 N N . ASP A 1 217 ? -6.172 25.219 16.641 1 96.44 217 ASP A N 1
ATOM 1675 C CA . ASP A 1 217 ? -5.801 25.203 18.047 1 96.44 217 ASP A CA 1
ATOM 1676 C C . ASP A 1 217 ? -4.996 26.453 18.422 1 96.44 217 ASP A C 1
ATOM 1678 O O . ASP A 1 217 ? -3.91 26.672 17.891 1 96.44 217 ASP A O 1
ATOM 1682 N N . PRO A 1 218 ? -5.434 27.266 19.359 1 95.12 218 PRO A N 1
ATOM 1683 C CA . PRO A 1 218 ? -4.766 28.516 19.703 1 95.12 218 PRO A CA 1
ATOM 1684 C C . PRO A 1 218 ? -3.533 28.312 20.594 1 95.12 218 PRO A C 1
ATOM 1686 O O . PRO A 1 218 ? -2.766 29.25 20.812 1 95.12 218 PRO A O 1
ATOM 1689 N N . THR A 1 219 ? -3.324 27.078 21.062 1 95.38 219 THR A N 1
ATOM 1690 C CA . THR A 1 219 ? -2.184 26.828 21.922 1 95.38 219 THR A CA 1
ATOM 1691 C C . THR A 1 219 ? -0.872 27.078 21.188 1 95.38 219 THR A C 1
ATOM 1693 O O . THR A 1 219 ? -0.605 26.469 20.156 1 95.38 219 THR A O 1
ATOM 1696 N N . PRO A 1 220 ? -0.082 28 21.719 1 95.25 220 PRO A N 1
ATOM 1697 C CA . PRO A 1 220 ? 1.189 28.25 21.047 1 95.25 220 PRO A CA 1
ATOM 1698 C C . PRO A 1 220 ? 2.166 27.094 21.141 1 95.25 220 PRO A C 1
ATOM 1700 O O . PRO A 1 220 ? 1.978 26.188 21.984 1 95.25 220 PRO A O 1
ATOM 1703 N N . VAL A 1 221 ? 3.148 27.141 20.297 1 94.56 221 VAL A N 1
ATOM 1704 C CA . VAL A 1 221 ? 4.16 26.094 20.25 1 94.56 221 VAL A CA 1
ATOM 1705 C C . VAL A 1 221 ? 5.539 26.688 20.516 1 94.56 221 VAL A C 1
ATOM 1707 O O . VAL A 1 221 ? 5.844 27.797 20.062 1 94.56 221 VAL A O 1
ATOM 1710 N N . LEU A 1 222 ? 6.301 25.969 21.266 1 93.44 222 LEU A N 1
ATOM 1711 C CA . LEU A 1 222 ? 7.629 26.438 21.656 1 93.44 222 LEU A CA 1
ATOM 1712 C C . LEU A 1 222 ? 8.641 26.156 20.547 1 93.44 222 LEU A C 1
ATOM 1714 O O . LEU A 1 222 ? 8.672 25.062 19.984 1 93.44 222 LEU A O 1
ATOM 1718 N N . ARG A 1 223 ? 9.43 27.203 20.156 1 94.75 223 ARG A N 1
ATOM 1719 C CA . ARG A 1 223 ? 10.523 27.125 19.188 1 94.75 223 ARG A CA 1
ATOM 1720 C C . ARG A 1 223 ? 11.711 27.969 19.641 1 94.75 223 ARG A C 1
ATOM 1722 O O . ARG A 1 223 ? 11.586 28.812 20.516 1 94.75 223 ARG A O 1
ATOM 1729 N N . TYR A 1 224 ? 12.906 27.562 19.109 1 92.19 224 TYR A N 1
ATOM 1730 C CA . TYR A 1 224 ? 14.039 28.484 19.219 1 92.19 224 TYR A CA 1
ATOM 1731 C C . TYR A 1 224 ? 13.953 29.578 18.172 1 92.19 224 TYR A C 1
ATOM 1733 O O . TYR A 1 224 ? 13.852 29.312 16.969 1 92.19 224 TYR A O 1
ATOM 1741 N N . ARG A 1 225 ? 14.008 30.781 18.625 1 91.44 225 ARG A N 1
ATOM 1742 C CA . ARG A 1 225 ? 13.875 31.922 17.719 1 91.44 225 ARG A CA 1
ATOM 1743 C C . ARG A 1 225 ? 14.898 31.859 16.594 1 91.44 225 ARG A C 1
ATOM 1745 O O . ARG A 1 225 ? 14.57 32.125 15.438 1 91.44 225 ARG A O 1
ATOM 1752 N N . ASP A 1 226 ? 16.078 31.406 16.922 1 90.62 226 ASP A N 1
ATOM 1753 C CA . ASP A 1 226 ? 17.172 31.391 15.945 1 90.62 226 ASP A CA 1
ATOM 1754 C C . ASP A 1 226 ? 16.984 30.281 14.914 1 90.62 226 ASP A C 1
ATOM 1756 O O . ASP A 1 226 ? 17.594 30.297 13.844 1 90.62 226 ASP A O 1
ATOM 1760 N N . ALA A 1 227 ? 16.109 29.375 15.266 1 88.69 227 ALA A N 1
ATOM 1761 C CA . ALA A 1 227 ? 15.883 28.25 14.359 1 88.69 227 ALA A CA 1
ATOM 1762 C C . ALA A 1 227 ? 14.648 28.5 13.492 1 88.69 227 ALA A C 1
ATOM 1764 O O . ALA A 1 227 ? 14.406 27.75 12.531 1 88.69 227 ALA A O 1
ATOM 1765 N N . LEU A 1 228 ? 13.938 29.516 13.812 1 90.75 228 LEU A N 1
ATOM 1766 C CA . LEU A 1 228 ? 12.719 29.828 13.07 1 90.75 228 LEU A CA 1
ATOM 1767 C C . LEU A 1 228 ? 13.055 30.562 11.773 1 90.75 228 LEU A C 1
ATOM 1769 O O . LEU A 1 228 ? 13.844 31.516 11.781 1 90.75 228 LEU A O 1
ATOM 1773 N N . ALA A 1 229 ? 12.5 30.109 10.727 1 91.12 229 ALA A N 1
ATOM 1774 C CA . ALA A 1 229 ? 12.688 30.828 9.469 1 91.12 229 ALA A CA 1
ATOM 1775 C C . ALA A 1 229 ? 12.195 32.281 9.578 1 91.12 229 ALA A C 1
ATOM 1777 O O . ALA A 1 229 ? 11.109 32.531 10.109 1 91.12 229 ALA A O 1
ATOM 1778 N N . PRO A 1 230 ? 12.969 33.156 9.023 1 92.75 230 PRO A N 1
ATOM 1779 C CA . PRO A 1 230 ? 12.594 34.562 9.141 1 92.75 230 PRO A CA 1
ATOM 1780 C C . PRO A 1 230 ? 11.227 34.844 8.539 1 92.75 230 PRO A C 1
ATOM 1782 O O . PRO A 1 230 ? 10.484 35.688 9.062 1 92.75 230 PRO A O 1
ATOM 1785 N N . GLU A 1 231 ? 10.898 34.219 7.48 1 92.19 231 GLU A N 1
ATOM 1786 C CA . GLU A 1 231 ? 9.609 34.438 6.828 1 92.19 231 GLU A CA 1
ATOM 1787 C C . GLU A 1 231 ? 8.453 34.031 7.734 1 92.19 231 GLU A C 1
ATOM 1789 O O . GLU A 1 231 ? 7.406 34.688 7.742 1 92.19 231 GLU A O 1
ATOM 1794 N N . LEU A 1 232 ? 8.641 33.031 8.477 1 94.06 232 LEU A N 1
ATOM 1795 C CA . LEU A 1 232 ? 7.613 32.562 9.406 1 94.06 232 LEU A CA 1
ATOM 1796 C C . LEU A 1 232 ? 7.551 33.469 10.633 1 94.06 232 LEU A C 1
ATOM 1798 O O . LEU A 1 232 ? 6.465 33.812 11.102 1 94.06 232 LEU A O 1
ATOM 1802 N N . ALA A 1 233 ? 8.711 33.844 11.055 1 93.75 233 ALA A N 1
ATOM 1803 C CA . ALA A 1 233 ? 8.789 34.75 12.211 1 93.75 233 ALA A CA 1
ATOM 1804 C C . ALA A 1 233 ? 8.086 36.062 11.938 1 93.75 233 ALA A C 1
ATOM 1806 O O . ALA A 1 233 ? 7.488 36.656 12.836 1 93.75 233 ALA A O 1
ATOM 1807 N N . ALA A 1 234 ? 8.164 36.5 10.719 1 94.31 234 ALA A N 1
ATOM 1808 C CA . ALA A 1 234 ? 7.57 37.781 10.344 1 94.31 234 ALA A CA 1
ATOM 1809 C C . ALA A 1 234 ? 6.047 37.688 10.344 1 94.31 234 ALA A C 1
ATOM 1811 O O . ALA A 1 234 ? 5.363 38.688 10.523 1 94.31 234 ALA A O 1
ATOM 1812 N N . LEU A 1 235 ? 5.551 36.531 10.203 1 94.81 235 LEU A N 1
ATOM 1813 C CA . LEU A 1 235 ? 4.109 36.344 10.086 1 94.81 235 LEU A CA 1
ATOM 1814 C C . LEU A 1 235 ? 3.506 35.969 11.438 1 94.81 235 LEU A C 1
ATOM 1816 O O . LEU A 1 235 ? 2.32 36.188 11.68 1 94.81 235 LEU A O 1
ATOM 1820 N N . ALA A 1 236 ? 4.332 35.406 12.273 1 96.12 236 ALA A N 1
ATOM 1821 C CA . ALA A 1 236 ? 3.846 34.844 13.531 1 96.12 236 ALA A CA 1
ATOM 1822 C C . ALA A 1 236 ? 4.004 35.844 14.672 1 96.12 236 ALA A C 1
ATOM 1824 O O . ALA A 1 236 ? 4.695 36.844 14.531 1 96.12 236 ALA A O 1
ATOM 1825 N N . ASN A 1 237 ? 3.211 35.656 15.719 1 96 237 ASN A N 1
ATOM 1826 C CA . ASN A 1 237 ? 3.424 36.344 17 1 96 237 ASN A CA 1
ATOM 1827 C C . ASN A 1 237 ? 4.367 35.531 17.891 1 96 237 ASN A C 1
ATOM 1829 O O . ASN A 1 237 ? 4.086 34.406 18.25 1 96 237 ASN A O 1
ATOM 1833 N N . LEU A 1 238 ? 5.484 36.125 18.188 1 96 238 LEU A N 1
ATOM 1834 C CA . LEU A 1 238 ? 6.484 35.469 19.016 1 96 238 LEU A CA 1
ATOM 1835 C C . LEU A 1 238 ? 6.477 36.062 20.422 1 96 238 LEU A C 1
ATOM 1837 O O . LEU A 1 238 ? 6.617 37.25 20.609 1 96 238 LEU A O 1
ATOM 1841 N N . THR A 1 239 ? 6.242 35.156 21.391 1 95.19 239 THR A N 1
ATOM 1842 C CA . THR A 1 239 ? 6.27 35.562 22.781 1 95.19 239 THR A CA 1
ATOM 1843 C C . THR A 1 239 ? 7.434 34.906 23.516 1 95.19 239 THR A C 1
ATOM 1845 O O . THR A 1 239 ? 7.508 33.688 23.609 1 95.19 239 THR A O 1
ATOM 1848 N N . PRO A 1 240 ? 8.32 35.719 24.016 1 93.19 240 PRO A N 1
ATOM 1849 C CA . PRO A 1 240 ? 9.477 35.125 24.703 1 93.19 240 PRO A CA 1
ATOM 1850 C C . PRO A 1 240 ? 9.086 34.344 25.938 1 93.19 240 PRO A C 1
ATOM 1852 O O . PRO A 1 240 ? 8.141 34.688 26.641 1 93.19 240 PRO A O 1
ATOM 1855 N N . LEU A 1 241 ? 9.695 33.156 26.125 1 86.44 241 LEU A N 1
ATOM 1856 C CA . LEU A 1 241 ? 9.469 32.344 27.312 1 86.44 241 LEU A CA 1
ATOM 1857 C C . LEU A 1 241 ? 9.914 33.094 28.562 1 86.44 241 LEU A C 1
ATOM 1859 O O . LEU A 1 241 ? 9.227 33.062 29.594 1 86.44 241 LEU A O 1
ATOM 1863 N N . THR A 1 242 ? 11.172 33.5 28.734 1 76 242 THR A N 1
ATOM 1864 C CA . THR A 1 242 ? 11.648 34.25 29.891 1 76 242 THR A CA 1
ATOM 1865 C C . THR A 1 242 ? 11.406 35.75 29.688 1 76 242 THR A C 1
ATOM 1867 O O . THR A 1 242 ? 11.68 36.281 28.625 1 76 242 THR A O 1
ATOM 1870 N N . SER A 1 243 ? 10.406 36.312 30.422 1 59.28 243 SER A N 1
ATOM 1871 C CA . SER A 1 243 ? 10.141 37.75 30.422 1 59.28 243 SER A CA 1
ATOM 1872 C C . SER A 1 243 ? 11.438 38.531 30.406 1 59.28 243 SER A C 1
ATOM 1874 O O . SER A 1 243 ? 12.406 38.188 31.078 1 59.28 243 SER A O 1
ATOM 1876 N N . PRO A 1 244 ? 11.625 39.281 29.297 1 51.75 244 PRO A N 1
ATOM 1877 C CA . PRO A 1 244 ? 12.828 40.125 29.312 1 51.75 244 PRO A CA 1
ATOM 1878 C C . PRO A 1 244 ? 13.156 40.656 30.703 1 51.75 244 PRO A C 1
ATOM 1880 O O . PRO A 1 244 ? 12.25 41 31.469 1 51.75 244 PRO A O 1
ATOM 1883 N N . LYS A 1 245 ? 14.07 40.062 31.453 1 52.72 245 LYS A N 1
ATOM 1884 C CA . LYS A 1 245 ? 14.492 40.719 32.688 1 52.72 245 LYS A CA 1
ATOM 1885 C C . LYS A 1 245 ? 14.43 42.219 32.562 1 52.72 245 LYS A C 1
ATOM 1887 O O . LYS A 1 245 ? 14.867 42.781 31.547 1 52.72 245 LYS A O 1
ATOM 1892 N N . PRO A 1 246 ? 13.523 42.844 33.188 1 54.44 246 PRO A N 1
ATOM 1893 C CA . PRO A 1 246 ? 13.555 44.312 33.125 1 54.44 246 PRO A CA 1
ATOM 1894 C C . PRO A 1 246 ? 14.969 44.875 32.969 1 54.44 246 PRO A C 1
ATOM 1896 O O . PRO A 1 246 ? 15.93 44.25 33.469 1 54.44 246 PRO A O 1
ATOM 1899 N N . PRO A 1 247 ? 15.234 45.5 31.875 1 54.53 247 PRO A N 1
ATOM 1900 C CA . PRO A 1 247 ? 16.609 46 31.734 1 54.53 247 PRO A CA 1
ATOM 1901 C C . PRO A 1 247 ? 17.219 46.406 33.062 1 54.53 247 PRO A C 1
ATOM 1903 O O . PRO A 1 247 ? 16.5 46.844 33.969 1 54.53 247 PRO A O 1
ATOM 1906 N N . ALA A 1 248 ? 18.266 45.781 33.5 1 58.56 248 ALA A N 1
ATOM 1907 C CA . ALA A 1 248 ? 18.938 46.219 34.719 1 58.56 248 ALA A CA 1
ATOM 1908 C C . ALA A 1 248 ? 18.828 47.75 34.875 1 58.56 248 ALA A C 1
ATOM 1910 O O . ALA A 1 248 ? 18.922 48.5 33.906 1 58.56 248 ALA A O 1
ATOM 1911 N N . PRO A 1 249 ? 18.359 48.25 35.938 1 57.56 249 PRO A N 1
ATOM 1912 C CA . PRO A 1 249 ? 18.297 49.688 36.094 1 57.56 249 PRO A CA 1
ATOM 1913 C C . PRO A 1 249 ? 19.594 50.406 35.719 1 57.56 249 PRO A C 1
ATOM 1915 O O . PRO A 1 249 ? 20.688 49.844 35.906 1 57.56 249 PRO A O 1
ATOM 1918 N N . THR A 1 250 ? 19.625 51.188 34.625 1 60.25 250 THR A N 1
ATOM 1919 C CA . THR A 1 250 ? 20.797 51.969 34.25 1 60.25 250 THR A CA 1
ATOM 1920 C C . THR A 1 250 ? 21.375 52.688 35.469 1 60.25 250 THR A C 1
ATOM 1922 O O . THR A 1 250 ? 20.672 52.938 36.469 1 60.25 250 THR A O 1
ATOM 1925 N N . PRO A 1 251 ? 22.625 52.875 35.469 1 62.47 251 PRO A N 1
ATOM 1926 C CA . PRO A 1 251 ? 23.172 53.656 36.562 1 62.47 251 PRO A CA 1
ATOM 1927 C C . PRO A 1 251 ? 22.375 54.938 36.875 1 62.47 251 PRO A C 1
ATOM 1929 O O . PRO A 1 251 ? 22.312 55.375 38 1 62.47 251 PRO A O 1
ATOM 1932 N N . LEU A 1 252 ? 21.766 55.5 35.844 1 63.38 252 LEU A N 1
ATOM 1933 C CA . LEU A 1 252 ? 20.984 56.719 36.062 1 63.38 252 LEU A CA 1
ATOM 1934 C C . LEU A 1 252 ? 19.688 56.406 36.812 1 63.38 252 LEU A C 1
ATOM 1936 O O . LEU A 1 252 ? 19.234 57.219 37.625 1 63.38 252 LEU A O 1
ATOM 1940 N N . ASP A 1 253 ? 19.203 55.25 36.562 1 60.72 253 ASP A N 1
ATOM 1941 C CA . ASP A 1 253 ? 17.953 54.906 37.219 1 60.72 253 ASP A CA 1
ATOM 1942 C C . ASP A 1 253 ? 18.188 54.625 38.719 1 60.72 253 ASP A C 1
ATOM 1944 O O . ASP A 1 253 ? 17.359 54.969 39.562 1 60.72 253 ASP A O 1
ATOM 1948 N N . VAL A 1 254 ? 19.281 53.969 38.969 1 60.22 254 VAL A N 1
ATOM 1949 C CA . VAL A 1 254 ? 19.703 53.75 40.344 1 60.22 254 VAL A CA 1
ATOM 1950 C C . VAL A 1 254 ? 19.984 55.062 41.031 1 60.22 254 VAL A C 1
ATOM 1952 O O . VAL A 1 254 ? 19.641 55.25 42.219 1 60.22 254 VAL A O 1
ATOM 1955 N N . GLN A 1 255 ? 20.656 56 40.312 1 58.5 255 GLN A N 1
ATOM 1956 C CA . GLN A 1 255 ? 20.969 57.312 40.875 1 58.5 255 GLN A CA 1
ATOM 1957 C C . GLN A 1 255 ? 19.703 58.125 41.125 1 58.5 255 GLN A C 1
ATOM 1959 O O . GLN A 1 255 ? 19.625 58.875 42.094 1 58.5 255 GLN A O 1
ATOM 1964 N N . ARG A 1 256 ? 18.719 57.875 40.312 1 58.03 256 ARG A N 1
ATOM 1965 C CA . ARG A 1 256 ? 17.484 58.656 40.5 1 58.03 256 ARG A CA 1
ATOM 1966 C C . ARG A 1 256 ? 16.703 58.125 41.719 1 58.03 256 ARG A C 1
ATOM 1968 O O . ARG A 1 256 ? 16.125 58.938 42.469 1 58.03 256 ARG A O 1
ATOM 1975 N N . VAL A 1 257 ? 16.734 56.812 41.906 1 59.31 257 VAL A N 1
ATOM 1976 C CA . VAL A 1 257 ? 16.047 56.281 43.062 1 59.31 257 VAL A CA 1
ATOM 1977 C C . VAL A 1 257 ? 16.766 56.688 44.344 1 59.31 257 VAL A C 1
ATOM 1979 O O . VAL A 1 257 ? 16.141 56.969 45.375 1 59.31 257 VAL A O 1
ATOM 1982 N N . GLN A 1 258 ? 18.078 56.75 44.188 1 54.16 258 GLN A N 1
ATOM 1983 C CA . GLN A 1 258 ? 18.828 57.125 45.375 1 54.16 258 GLN A CA 1
ATOM 1984 C C . GLN A 1 258 ? 18.641 58.594 45.688 1 54.16 258 GLN A C 1
ATOM 1986 O O . GLN A 1 258 ? 18.859 59.031 46.812 1 54.16 258 GLN A O 1
ATOM 1991 N N . ARG A 1 259 ? 18.328 59.438 44.594 1 54.5 259 ARG A N 1
ATOM 1992 C CA . ARG A 1 259 ? 18.172 60.875 44.844 1 54.5 259 ARG A CA 1
ATOM 1993 C C . ARG A 1 259 ? 16.734 61.219 45.188 1 54.5 259 ARG A C 1
ATOM 1995 O O . ARG A 1 259 ? 16.391 62.406 45.312 1 54.5 259 ARG A O 1
ATOM 2002 N N . GLN A 1 260 ? 15.852 60.219 45.062 1 50.62 260 GLN A N 1
ATOM 2003 C CA . GLN A 1 260 ? 14.516 60.625 45.469 1 50.62 260 GLN A CA 1
ATOM 2004 C C . GLN A 1 260 ? 14.438 60.875 46.969 1 50.62 260 GLN A C 1
ATOM 2006 O O . GLN A 1 260 ? 14.844 60.031 47.781 1 50.62 260 GLN A O 1
ATOM 2011 N N . PRO A 1 261 ? 14.266 62.062 47.438 1 49.72 261 PRO A N 1
ATOM 2012 C CA . PRO A 1 261 ? 14.125 62.344 48.875 1 49.72 261 PRO A CA 1
ATOM 2013 C C . PRO A 1 261 ? 13.055 61.5 49.531 1 49.72 261 PRO A C 1
ATOM 2015 O O . PRO A 1 261 ? 12.109 61.062 48.875 1 49.72 261 PRO A O 1
ATOM 2018 N N . PRO A 1 262 ? 13.32 60.781 50.594 1 46.72 262 PRO A N 1
ATOM 2019 C CA . PRO A 1 262 ? 12.32 59.969 51.312 1 46.72 262 PRO A CA 1
ATOM 2020 C C . PRO A 1 262 ? 10.977 60.688 51.469 1 46.72 262 PRO A C 1
ATOM 2022 O O . PRO A 1 262 ? 10.93 61.875 51.812 1 46.72 262 PRO A O 1
ATOM 2025 N N . ALA A 1 263 ? 10.008 60.406 50.625 1 46.94 263 ALA A N 1
ATOM 2026 C CA . ALA A 1 263 ? 8.68 60.969 50.781 1 46.94 263 ALA A CA 1
ATOM 2027 C C . ALA A 1 263 ? 8.211 60.906 52.25 1 46.94 263 ALA A C 1
ATOM 2029 O O . ALA A 1 263 ? 8.266 59.844 52.875 1 46.94 263 ALA A O 1
ATOM 2030 N N . ILE A 1 264 ? 8.234 61.969 53 1 41.97 264 ILE A N 1
ATOM 2031 C CA . ILE A 1 264 ? 7.656 62.125 54.344 1 41.97 264 ILE A CA 1
ATOM 2032 C C . ILE A 1 264 ? 6.172 61.781 54.281 1 41.97 264 ILE A C 1
ATOM 2034 O O . ILE A 1 264 ? 5.383 62.438 53.625 1 41.97 264 ILE A O 1
ATOM 2038 N N . THR A 1 265 ? 5.816 60.5 54.094 1 37.91 265 THR A N 1
ATOM 2039 C CA . THR A 1 265 ? 4.41 60.094 54.125 1 37.91 265 THR A CA 1
ATOM 2040 C C . THR A 1 265 ? 3.758 60.562 55.438 1 37.91 265 THR A C 1
ATOM 2042 O O . THR A 1 265 ? 4.145 60.125 56.531 1 37.91 265 THR A O 1
ATOM 2045 N N . THR A 1 266 ? 3.311 61.844 55.531 1 39.41 266 THR A N 1
ATOM 2046 C CA . THR A 1 266 ? 2.496 62.281 56.656 1 39.41 266 THR A CA 1
ATOM 2047 C C . THR A 1 266 ? 1.239 61.438 56.781 1 39.41 266 THR A C 1
ATOM 2049 O O . THR A 1 266 ? 0.4 61.406 55.875 1 39.41 266 THR A O 1
ATOM 2052 N N . ARG A 1 267 ? 1.297 60.312 57.469 1 38.66 267 ARG A N 1
ATOM 2053 C CA . ARG A 1 267 ? 0.174 59.438 57.812 1 38.66 267 ARG A CA 1
ATOM 2054 C C . ARG A 1 267 ? -0.909 60.219 58.562 1 38.66 267 ARG A C 1
ATOM 2056 O O . ARG A 1 267 ? -0.688 60.719 59.656 1 38.66 267 ARG A O 1
ATOM 2063 N N . SER A 1 268 ? -1.81 61 57.75 1 35.38 268 SER A N 1
ATOM 2064 C CA . SER A 1 268 ? -2.961 61.656 58.375 1 35.38 268 SER A CA 1
ATOM 2065 C C . SER A 1 268 ? -3.803 60.625 59.156 1 35.38 268 SER A C 1
ATOM 2067 O O . SER A 1 268 ? -4.105 59.562 58.656 1 35.38 268 SER A O 1
ATOM 2069 N N . VAL A 1 269 ? -3.75 60.594 60.469 1 38.88 269 VAL A N 1
ATOM 2070 C CA . VAL A 1 269 ? -4.488 59.812 61.469 1 38.88 269 VAL A CA 1
ATOM 2071 C C . VAL A 1 269 ? -5.984 60.062 61.312 1 38.88 269 VAL A C 1
ATOM 2073 O O . VAL A 1 269 ? -6.441 61.188 61.5 1 38.88 269 VAL A O 1
ATOM 2076 N N . PRO A 1 270 ? -6.695 59.312 60.406 1 37.06 270 PRO A N 1
ATOM 2077 C CA . PRO A 1 270 ? -8.125 59.531 60.188 1 37.06 270 PRO A CA 1
ATOM 2078 C C . PRO A 1 270 ? -8.922 59.531 61.469 1 37.06 270 PRO A C 1
ATOM 2080 O O . PRO A 1 270 ? -8.641 58.719 62.375 1 37.06 270 PRO A O 1
ATOM 2083 N N . ARG A 1 271 ? -9.516 60.688 61.906 1 33.84 271 ARG A N 1
ATOM 2084 C CA . ARG A 1 271 ? -10.328 60.938 63.094 1 33.84 271 ARG A CA 1
ATOM 2085 C C . ARG A 1 271 ? -11.586 60.094 63.094 1 33.84 271 ARG A C 1
ATOM 2087 O O . ARG A 1 271 ? -12.328 60.062 62.125 1 33.84 271 ARG A O 1
ATOM 2094 N N . TRP A 1 272 ? -11.688 58.969 63.875 1 33.94 272 TRP A N 1
ATOM 2095 C CA . TRP A 1 272 ? -12.727 58 64.125 1 33.94 272 TRP A CA 1
ATOM 2096 C C . TRP A 1 272 ? -14.008 58.656 64.625 1 33.94 272 TRP A C 1
ATOM 2098 O O . TRP A 1 272 ? -14.031 59.25 65.688 1 33.94 272 TRP A O 1
ATOM 2108 N N . SER A 1 273 ? -14.711 59.5 63.688 1 30.98 273 SER A N 1
ATOM 2109 C CA . SER A 1 273 ? -15.93 60.156 64.188 1 30.98 273 SER A CA 1
ATOM 2110 C C . SER A 1 273 ? -16.953 59.125 64.688 1 30.98 273 SER A C 1
ATOM 2112 O O . SER A 1 273 ? -17.172 58.094 64 1 30.98 273 SER A O 1
ATOM 2114 N N . THR A 1 274 ? -17.203 59 65.938 1 35.06 274 THR A N 1
ATOM 2115 C CA . THR A 1 274 ? -18.094 58.219 66.812 1 35.06 274 THR A CA 1
ATOM 2116 C C . THR A 1 274 ? -19.547 58.406 66.438 1 35.06 274 THR A C 1
ATOM 2118 O O . THR A 1 274 ? -20.172 59.406 66.812 1 35.06 274 THR A O 1
ATOM 2121 N N . ALA A 1 275 ? -19.906 58.188 65.125 1 36.78 275 ALA A N 1
ATOM 2122 C CA . ALA A 1 275 ? -21.281 58.406 64.688 1 36.78 275 ALA A CA 1
ATOM 2123 C C . ALA A 1 275 ? -22.266 57.562 65.5 1 36.78 275 ALA A C 1
ATOM 2125 O O . ALA A 1 275 ? -22.078 56.375 65.688 1 36.78 275 ALA A O 1
ATOM 2126 N N . THR A 1 276 ? -22.984 58.188 66.375 1 34.12 276 THR A N 1
ATOM 2127 C CA . THR A 1 276 ? -24 57.812 67.375 1 34.12 276 THR A CA 1
ATOM 2128 C C . THR A 1 276 ? -25.156 57.062 66.688 1 34.12 276 THR A C 1
ATOM 2130 O O . THR A 1 276 ? -25.734 57.562 65.688 1 34.12 276 THR A O 1
ATOM 2133 N N . ARG A 1 277 ? -25.219 55.688 66.75 1 33.91 277 ARG A N 1
ATOM 2134 C CA . ARG A 1 277 ? -26.172 54.719 66.188 1 33.91 277 ARG A CA 1
ATOM 2135 C C . ARG A 1 277 ? -27.609 55.125 66.562 1 33.91 277 ARG A C 1
ATOM 2137 O O . ARG A 1 277 ? -27.938 55.312 67.688 1 33.91 277 ARG A O 1
ATOM 2144 N N . PRO A 1 278 ? -28.359 55.656 65.5 1 36.97 278 PRO A N 1
ATOM 2145 C CA . PRO A 1 278 ? -29.703 56.188 65.812 1 36.97 278 PRO A CA 1
ATOM 2146 C C . PRO A 1 278 ? -30.609 55.156 66.5 1 36.97 278 PRO A C 1
ATOM 2148 O O . PRO A 1 278 ? -30.406 53.938 66.375 1 36.97 278 PRO A O 1
ATOM 2151 N N . PRO A 1 279 ? -31.469 55.531 67.438 1 32.25 279 PRO A N 1
ATOM 2152 C CA . PRO A 1 279 ? -32.25 54.781 68.438 1 32.25 279 PRO A CA 1
ATOM 2153 C C . PRO A 1 279 ? -33.312 53.875 67.812 1 32.25 279 PRO A C 1
ATOM 2155 O O . PRO A 1 279 ? -33.781 54.156 66.688 1 32.25 279 PRO A O 1
ATOM 2158 N N . ALA A 1 280 ? -33.281 52.562 67.938 1 33.47 280 ALA A N 1
ATOM 2159 C CA . ALA A 1 280 ? -34.125 51.438 67.5 1 33.47 280 ALA A CA 1
ATOM 2160 C C . ALA A 1 280 ? -35.594 51.719 67.75 1 33.47 280 ALA A C 1
ATOM 2162 O O . ALA A 1 280 ? -36 51.969 68.875 1 33.47 280 ALA A O 1
ATOM 2163 N N . THR A 1 281 ? -36.281 52.219 66.75 1 30.33 281 THR A N 1
ATOM 2164 C CA . THR A 1 281 ? -37.688 52.594 66.812 1 30.33 281 THR A CA 1
ATOM 2165 C C . THR A 1 281 ? -38.531 51.406 67.375 1 30.33 281 THR A C 1
ATOM 2167 O O . THR A 1 281 ? -38.344 50.281 66.875 1 30.33 281 THR A O 1
ATOM 2170 N N . ALA A 1 282 ? -39.312 51.562 68.375 1 31.67 282 ALA A N 1
ATOM 2171 C CA . ALA A 1 282 ? -40.156 50.812 69.25 1 31.67 282 ALA A CA 1
ATOM 2172 C C . ALA A 1 282 ? -41.312 50.156 68.5 1 31.67 282 ALA A C 1
ATOM 2174 O O . ALA A 1 282 ? -42.156 50.844 67.938 1 31.67 282 ALA A O 1
ATOM 2175 N N . ALA A 1 283 ? -41.062 49.062 67.688 1 33.53 283 ALA A N 1
ATOM 2176 C CA . ALA A 1 283 ? -42.219 48.531 67 1 33.53 283 ALA A CA 1
ATOM 2177 C C . ALA A 1 283 ? -43.344 48.188 67.938 1 33.53 283 ALA A C 1
ATOM 2179 O O . ALA A 1 283 ? -43.125 47.656 69.062 1 33.53 283 ALA A O 1
ATOM 2180 N N . PRO A 1 284 ? -44.656 48.594 67.625 1 31.25 284 PRO A N 1
ATOM 2181 C CA . PRO A 1 284 ? -45.844 48.562 68.438 1 31.25 284 PRO A CA 1
ATOM 2182 C C . PRO A 1 284 ? -46.312 47.156 68.812 1 31.25 284 PRO A C 1
ATOM 2184 O O . PRO A 1 284 ? -45.906 46.188 68.125 1 31.25 284 PRO A O 1
ATOM 2187 N N . PRO A 1 285 ? -47.375 47 69.625 1 29.84 285 PRO A N 1
ATOM 2188 C CA . PRO A 1 285 ? -47.938 46.062 70.562 1 29.84 285 PRO A CA 1
ATOM 2189 C C . PRO A 1 285 ? -48.812 45 69.938 1 29.84 285 PRO A C 1
ATOM 2191 O O . PRO A 1 285 ? -49.875 45.344 69.375 1 29.84 285 PRO A O 1
ATOM 2194 N N . ALA A 1 286 ? -48.406 44.375 68.812 1 31.09 286 ALA A N 1
ATOM 2195 C CA . ALA A 1 286 ? -49.5 43.625 68.188 1 31.09 286 ALA A CA 1
ATOM 2196 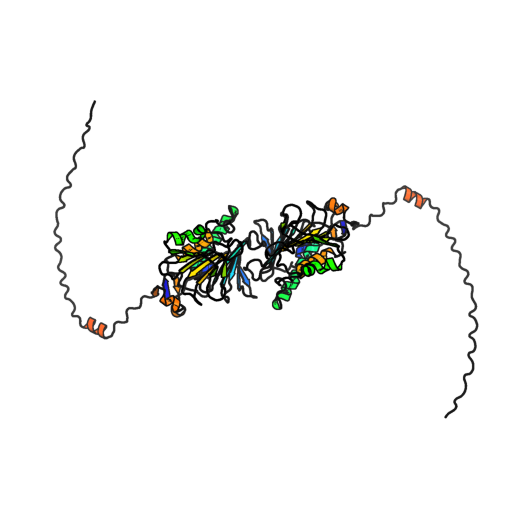C C . ALA A 1 286 ? -50.281 42.812 69.188 1 31.09 286 ALA A C 1
ATOM 2198 O O . ALA A 1 286 ? -49.688 42.312 70.188 1 31.09 286 ALA A O 1
ATOM 2199 N N . GLY A 1 287 ? -51.656 42.875 69 1 27.52 287 GLY A N 1
ATOM 2200 C CA . GLY A 1 287 ? -52.938 42.5 69.562 1 27.52 287 GLY A CA 1
ATOM 2201 C C . GLY A 1 287 ? -53.125 41 69.75 1 27.52 287 GLY A C 1
ATOM 2202 O O . GLY A 1 287 ? -52.406 40.219 69.125 1 27.52 287 GLY A O 1
ATOM 2203 N N . ARG A 1 288 ? -54.25 40.625 70.438 1 27.06 288 ARG A N 1
ATOM 2204 C CA . ARG A 1 288 ? -54.781 39.562 71.312 1 27.06 288 ARG A CA 1
ATOM 2205 C C . ARG A 1 288 ? -55.25 38.375 70.5 1 27.06 288 ARG A C 1
ATOM 2207 O O . ARG A 1 288 ? -55.594 38.5 69.312 1 27.06 288 ARG A O 1
ATOM 2214 N N . SER A 1 289 ? -55.344 37.188 71.125 1 26.38 289 SER A N 1
ATOM 2215 C CA . SER A 1 289 ? -55.719 35.781 71.062 1 26.38 289 SER A CA 1
ATOM 2216 C C . SER A 1 289 ? -57.219 35.594 70.688 1 26.38 289 SER A C 1
ATOM 2218 O O . SER A 1 289 ? -57.75 34.5 70.812 1 26.38 289 SER A O 1
ATOM 2220 N N . ALA A 1 290 ? -57.969 36.375 69.938 1 29.38 290 ALA A N 1
ATOM 2221 C CA . ALA A 1 290 ? -59.281 35.75 70 1 29.38 290 ALA A CA 1
ATOM 2222 C C . ALA A 1 290 ? -59.281 34.312 69.5 1 29.38 290 ALA A C 1
ATOM 2224 O O . ALA A 1 290 ? -58.688 34.062 68.438 1 29.38 290 ALA A O 1
ATOM 2225 N N . SER A 1 291 ? -59.844 33.188 70.25 1 27.56 291 SER A N 1
ATOM 2226 C CA . SER A 1 291 ? -60.062 31.75 70.375 1 27.56 291 SER A CA 1
ATOM 2227 C C . SER A 1 291 ? -60.938 31.234 69.25 1 27.56 291 SER A C 1
ATOM 2229 O O . SER A 1 291 ? -60.969 30.031 68.938 1 27.56 291 SER A O 1
ATOM 2231 N N . ARG A 1 292 ? -61.562 32.031 68.312 1 26.36 292 ARG A N 1
ATOM 2232 C CA . ARG A 1 292 ? -62.5 31.094 67.688 1 26.36 292 ARG A CA 1
ATOM 2233 C C . ARG A 1 292 ? -61.75 30.188 66.688 1 26.36 292 ARG A C 1
ATOM 2235 O O . ARG A 1 292 ? -60.844 30.625 66 1 26.36 292 ARG A O 1
ATOM 2242 N N . MET B 1 1 ? 11.5 -24.578 10.75 1 50.22 1 MET B N 1
ATOM 2243 C CA . MET B 1 1 ? 11.047 -25.906 10.352 1 50.22 1 MET B CA 1
ATOM 2244 C C . MET B 1 1 ? 11.148 -26.094 8.844 1 50.22 1 MET B C 1
ATOM 2246 O O . MET B 1 1 ? 10.758 -25.203 8.078 1 50.22 1 MET B O 1
ATOM 2250 N N . THR B 1 2 ? 11.969 -26.984 8.469 1 67.06 2 THR B N 1
ATOM 2251 C CA . THR B 1 2 ? 12.234 -27.312 7.074 1 67.06 2 THR B CA 1
ATOM 2252 C C . THR B 1 2 ? 10.984 -27.875 6.402 1 67.06 2 THR B C 1
ATOM 2254 O O . THR B 1 2 ? 10.281 -28.703 6.984 1 67.06 2 THR B O 1
ATOM 2257 N N . TYR B 1 3 ? 10.508 -27.203 5.465 1 78.88 3 TYR B N 1
ATOM 2258 C CA . TYR B 1 3 ? 9.391 -27.672 4.66 1 78.88 3 TYR B CA 1
ATOM 2259 C C . TYR B 1 3 ? 9.719 -29.016 4.02 1 78.88 3 TYR B C 1
ATOM 2261 O O . TYR B 1 3 ? 10.734 -29.156 3.336 1 78.88 3 TYR B O 1
ATOM 2269 N N . ILE B 1 4 ? 8.953 -30.094 4.453 1 76.88 4 ILE B N 1
ATOM 2270 C CA . ILE B 1 4 ? 9.055 -31.422 3.842 1 76.88 4 ILE B CA 1
ATOM 2271 C C . ILE B 1 4 ? 7.75 -31.7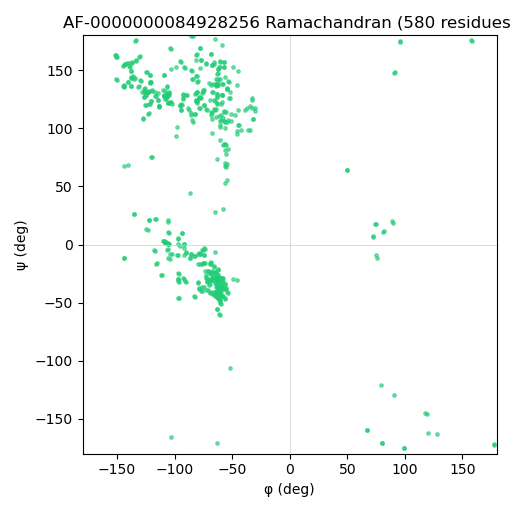66 3.137 1 76.88 4 ILE B C 1
ATOM 2273 O O . ILE B 1 4 ? 6.699 -31.859 3.775 1 76.88 4 ILE B O 1
ATOM 2277 N N . PRO B 1 5 ? 7.887 -31.969 1.831 1 84.38 5 PRO B N 1
ATOM 2278 C CA . PRO B 1 5 ? 6.656 -32.344 1.127 1 84.38 5 PRO B CA 1
ATOM 2279 C C . PRO B 1 5 ? 6.094 -33.688 1.6 1 84.38 5 PRO B C 1
ATOM 2281 O O . PRO B 1 5 ? 6.852 -34.594 1.93 1 84.38 5 PRO B O 1
ATOM 2284 N N . GLU B 1 6 ? 4.773 -33.719 1.752 1 83.38 6 GLU B N 1
ATOM 2285 C CA . GLU B 1 6 ? 4.117 -34.969 2.18 1 83.38 6 GLU B CA 1
ATOM 2286 C C . GLU B 1 6 ? 3.039 -35.375 1.186 1 83.38 6 GLU B C 1
ATOM 2288 O O . GLU B 1 6 ? 2.529 -34.562 0.425 1 83.38 6 GLU B O 1
ATOM 2293 N N . GLY B 1 7 ? 2.895 -36.719 1.111 1 90.38 7 GLY B N 1
ATOM 2294 C CA . GLY B 1 7 ? 1.852 -37.281 0.264 1 90.38 7 GLY B CA 1
ATOM 2295 C C . GLY B 1 7 ? 2.113 -38.719 -0.138 1 90.38 7 GLY B C 1
ATOM 2296 O O . GLY B 1 7 ? 3.123 -39.312 0.26 1 90.38 7 GLY B O 1
ATOM 2297 N N . ASP B 1 8 ? 1.135 -39.312 -0.833 1 93.25 8 ASP B N 1
ATOM 2298 C CA . ASP B 1 8 ? 1.271 -40.688 -1.248 1 93.25 8 ASP B CA 1
ATOM 2299 C C . ASP B 1 8 ? 1.269 -40.812 -2.771 1 93.25 8 ASP B C 1
ATOM 2301 O O . ASP B 1 8 ? 1.472 -41.906 -3.312 1 93.25 8 ASP B O 1
ATOM 2305 N N . VAL B 1 9 ? 1.042 -39.75 -3.428 1 95 9 VAL B N 1
ATOM 2306 C CA . VAL B 1 9 ? 1.064 -39.75 -4.887 1 95 9 VAL B CA 1
ATOM 2307 C C . VAL B 1 9 ? 1.816 -38.531 -5.41 1 95 9 VAL B C 1
ATOM 2309 O O . VAL B 1 9 ? 1.77 -37.469 -4.809 1 95 9 VAL B O 1
ATOM 2312 N N . TYR B 1 10 ? 2.523 -38.719 -6.52 1 95.75 10 TYR B N 1
ATOM 2313 C CA . TYR B 1 10 ? 3.102 -37.625 -7.277 1 95.75 10 TYR B CA 1
ATOM 2314 C C . TYR B 1 10 ? 2.129 -37.125 -8.336 1 95.75 10 TYR B C 1
ATOM 2316 O O . TYR B 1 10 ? 1.603 -37.906 -9.133 1 95.75 10 TYR B O 1
ATOM 2324 N N . VAL B 1 11 ? 1.916 -35.875 -8.336 1 96.25 11 VAL B N 1
ATOM 2325 C CA . VAL B 1 11 ? 0.959 -35.281 -9.266 1 96.25 11 VAL B CA 1
ATOM 2326 C C . VAL B 1 11 ? 1.704 -34.531 -10.375 1 96.25 11 VAL B C 1
ATOM 2328 O O . VAL B 1 11 ? 2.59 -33.719 -10.109 1 96.25 11 VAL B O 1
ATOM 2331 N N . SER B 1 12 ? 1.349 -34.812 -11.617 1 96.56 12 SER B N 1
ATOM 2332 C CA . SER B 1 12 ? 1.858 -34.125 -12.805 1 96.56 12 SER B CA 1
ATOM 2333 C C . SER B 1 12 ? 0.741 -33.844 -13.805 1 96.56 12 SER B C 1
ATOM 2335 O O . SER B 1 12 ? -0.139 -34.688 -14.016 1 96.56 12 SER B O 1
ATOM 2337 N N . PRO B 1 13 ? 0.875 -32.656 -14.461 1 96.69 13 PRO B N 1
ATOM 2338 C CA . PRO B 1 13 ? 1.746 -31.5 -14.227 1 96.69 13 PRO B CA 1
ATOM 2339 C C . PRO B 1 13 ? 1.519 -30.859 -12.859 1 96.69 13 PRO B C 1
ATOM 2341 O O . PRO B 1 13 ? 0.438 -31 -12.281 1 96.69 13 PRO B O 1
ATOM 2344 N N . ARG B 1 14 ? 2.488 -30.172 -12.398 1 95.81 14 ARG B N 1
ATOM 2345 C CA . ARG B 1 14 ? 2.455 -29.688 -11.023 1 95.81 14 ARG B CA 1
ATOM 2346 C C . ARG B 1 14 ? 1.366 -28.625 -10.836 1 95.81 14 ARG B C 1
ATOM 2348 O O . ARG B 1 14 ? 0.856 -28.453 -9.727 1 95.81 14 ARG B O 1
ATOM 2355 N N . TYR B 1 15 ? 0.988 -27.938 -11.945 1 96.38 15 TYR B N 1
ATOM 2356 C CA . TYR B 1 15 ? -0.012 -26.875 -11.797 1 96.38 15 TYR B CA 1
ATOM 2357 C C . TYR B 1 15 ? -1.398 -27.469 -11.578 1 96.38 15 TYR B C 1
ATOM 2359 O O . TYR B 1 15 ? -2.348 -26.75 -11.266 1 96.38 15 TYR B O 1
ATOM 2367 N N . LEU B 1 16 ? -1.54 -28.781 -11.625 1 96.12 16 LEU B N 1
ATOM 2368 C CA . LEU B 1 16 ? -2.807 -29.453 -11.352 1 96.12 16 LEU B CA 1
ATOM 2369 C C . LEU B 1 16 ? -2.789 -30.109 -9.977 1 96.12 16 LEU B C 1
ATOM 2371 O O . LEU B 1 16 ? -3.68 -30.906 -9.648 1 96.12 16 LEU B O 1
ATOM 2375 N N . ALA B 1 17 ? -1.79 -29.828 -9.188 1 94.75 17 ALA B N 1
ATOM 2376 C CA . ALA B 1 17 ? -1.637 -30.453 -7.883 1 94.75 17 ALA B CA 1
ATOM 2377 C C . ALA B 1 17 ? -2.566 -29.828 -6.852 1 94.75 17 ALA B C 1
ATOM 2379 O O . ALA B 1 17 ? -2.791 -30.391 -5.777 1 94.75 17 ALA B O 1
ATOM 2380 N N . GLY B 1 18 ? -3.084 -28.625 -7.176 1 91.19 18 GLY B N 1
ATOM 2381 C CA . GLY B 1 18 ? -3.928 -27.953 -6.203 1 91.19 18 GLY B CA 1
ATOM 2382 C C . GLY B 1 18 ? -3.174 -27.516 -4.961 1 91.19 18 GLY B C 1
ATOM 2383 O O . GLY B 1 18 ? -1.954 -27.344 -4.996 1 91.19 18 GLY B O 1
ATOM 2384 N N . ALA B 1 19 ? -4.004 -27.297 -3.898 1 83.12 19 ALA B N 1
ATOM 2385 C CA . ALA B 1 19 ? -3.436 -26.734 -2.678 1 83.12 19 ALA B CA 1
ATOM 2386 C C . ALA B 1 19 ? -2.844 -27.812 -1.793 1 83.12 19 ALA B C 1
ATOM 2388 O O . ALA B 1 19 ? -3.26 -28.984 -1.862 1 83.12 19 ALA B O 1
ATOM 2389 N N . ASP B 1 20 ? -1.78 -27.422 -1.026 1 80.19 20 ASP B N 1
ATOM 2390 C CA . ASP B 1 20 ? -1.284 -28.312 0.019 1 80.19 20 ASP B CA 1
ATOM 2391 C C . ASP B 1 20 ? -1.893 -27.953 1.375 1 80.19 20 ASP B C 1
ATOM 2393 O O . ASP B 1 20 ? -1.563 -28.578 2.389 1 80.19 20 ASP B O 1
ATOM 2397 N N . TRP B 1 21 ? -2.711 -26.953 1.52 1 75.5 21 TRP B N 1
ATOM 2398 C CA . TRP B 1 21 ? -3.547 -26.5 2.631 1 75.5 21 TRP B CA 1
ATOM 2399 C C . TRP B 1 21 ? -2.707 -25.828 3.705 1 75.5 21 TRP B C 1
ATOM 2401 O O . TRP B 1 21 ? -3.246 -25.203 4.625 1 75.5 21 TRP B O 1
ATOM 2411 N N . CYS B 1 22 ? -1.403 -25.875 3.65 1 81.06 22 CYS B N 1
ATOM 2412 C CA . CYS B 1 22 ? -0.573 -25.219 4.648 1 81.06 22 CYS B CA 1
ATOM 2413 C C . CYS B 1 22 ? 0.177 -24.047 4.035 1 81.06 22 CYS B C 1
ATOM 2415 O O . CYS B 1 22 ? 0.477 -23.062 4.723 1 81.06 22 CYS B O 1
ATOM 2417 N N . GLY B 1 23 ? 0.425 -24.047 2.857 1 87.38 23 GLY B N 1
ATOM 2418 C CA . GLY B 1 23 ? 1.05 -22.938 2.158 1 87.38 23 GLY B CA 1
ATOM 2419 C C . GLY B 1 23 ? 2.521 -22.781 2.488 1 87.38 23 GLY B C 1
ATOM 2420 O O . GLY B 1 23 ? 3.18 -21.875 1.983 1 87.38 23 GLY B O 1
ATOM 2421 N N . ASP B 1 24 ? 3.184 -23.656 3.217 1 90.69 24 ASP B N 1
ATOM 2422 C CA . ASP B 1 24 ? 4.535 -23.516 3.744 1 90.69 24 ASP B CA 1
ATOM 2423 C C . ASP B 1 24 ? 5.559 -23.422 2.615 1 90.69 24 ASP B C 1
ATOM 2425 O O . ASP B 1 24 ? 6.531 -22.672 2.711 1 90.69 24 ASP B O 1
ATOM 2429 N N . ALA B 1 25 ? 5.309 -24.172 1.569 1 91.81 25 ALA B N 1
ATOM 2430 C CA . ALA B 1 25 ? 6.266 -24.219 0.468 1 91.81 25 ALA B CA 1
ATOM 2431 C C . ALA B 1 25 ? 6.496 -22.828 -0.118 1 91.81 25 ALA B C 1
ATOM 2433 O O . ALA B 1 25 ? 7.609 -22.5 -0.528 1 91.81 25 ALA B O 1
ATOM 2434 N N . GLY B 1 26 ? 5.469 -22.016 -0.156 1 95.44 26 GLY B N 1
ATOM 2435 C CA . GLY B 1 26 ? 5.551 -20.688 -0.75 1 95.44 26 GLY B CA 1
ATOM 2436 C C . GLY B 1 26 ? 6.414 -19.734 0.046 1 95.44 26 GLY B C 1
ATOM 2437 O O . GLY B 1 26 ? 6.855 -18.703 -0.477 1 95.44 26 GLY B O 1
ATOM 2438 N N . PHE B 1 27 ? 6.703 -20.062 1.312 1 96.06 27 PHE B N 1
ATOM 2439 C CA . PHE B 1 27 ? 7.414 -19.141 2.191 1 96.06 27 PHE B CA 1
ATOM 2440 C C . PHE B 1 27 ? 8.859 -19.594 2.391 1 96.06 27 PHE B C 1
ATOM 2442 O O . PHE B 1 27 ? 9.664 -18.875 2.977 1 96.06 27 PHE B O 1
ATOM 2449 N N . VAL B 1 28 ? 9.234 -20.703 1.864 1 95.31 28 VAL B N 1
ATOM 2450 C CA . VAL B 1 28 ? 10.555 -21.281 2.105 1 95.31 28 VAL B CA 1
ATOM 2451 C C . VAL B 1 28 ? 11.641 -20.312 1.668 1 95.31 28 VAL B C 1
ATOM 2453 O O . VAL B 1 28 ? 12.578 -20.047 2.418 1 95.31 28 VAL B O 1
ATOM 2456 N N . PRO B 1 29 ? 11.539 -19.656 0.504 1 97.06 29 PRO B N 1
ATOM 2457 C CA . PRO B 1 29 ? 12.625 -18.781 0.048 1 97.06 29 PRO B CA 1
ATOM 2458 C C . PRO B 1 29 ? 12.812 -17.562 0.94 1 97.06 29 PRO B C 1
ATOM 2460 O O . PRO B 1 29 ? 13.898 -16.969 0.96 1 97.06 29 PRO B O 1
ATOM 2463 N N . VAL B 1 30 ? 11.75 -17.156 1.683 1 97.62 30 VAL B N 1
ATOM 2464 C CA . VAL B 1 30 ? 11.812 -15.922 2.457 1 97.62 30 VAL B CA 1
ATOM 2465 C C . VAL B 1 30 ? 11.695 -16.234 3.945 1 97.62 30 VAL B C 1
ATOM 2467 O O . VAL B 1 30 ? 11.312 -15.375 4.742 1 97.62 30 VAL B O 1
ATOM 2470 N N . LYS B 1 31 ? 11.992 -17.422 4.297 1 95.44 31 LYS B N 1
ATOM 2471 C CA . LYS B 1 31 ? 11.82 -17.906 5.668 1 95.44 31 LYS B CA 1
ATOM 2472 C C . LYS B 1 31 ? 12.703 -17.109 6.633 1 95.44 31 LYS B C 1
ATOM 2474 O O . LYS B 1 31 ? 12.367 -16.969 7.812 1 95.44 31 LYS B O 1
ATOM 2479 N N . HIS B 1 32 ? 13.797 -16.547 6.172 1 96.5 32 HIS B N 1
ATOM 2480 C CA . HIS B 1 32 ? 14.742 -15.836 7.027 1 96.5 32 HIS B CA 1
ATOM 2481 C C . HIS B 1 32 ? 14.336 -14.383 7.211 1 96.5 32 HIS B C 1
ATOM 2483 O O . HIS B 1 32 ? 14.953 -13.656 7.996 1 96.5 32 HIS B O 1
ATOM 2489 N N . TRP B 1 33 ? 13.352 -13.914 6.496 1 97.06 33 TRP B N 1
ATOM 2490 C CA . TRP B 1 33 ? 12.836 -12.555 6.668 1 97.06 33 TRP B CA 1
ATOM 2491 C C . TRP B 1 33 ? 12.047 -12.43 7.965 1 97.06 33 TRP B C 1
ATOM 2493 O O . TRP B 1 33 ? 11.562 -13.43 8.508 1 97.06 33 TRP B O 1
ATOM 2503 N N . PRO B 1 34 ? 11.953 -11.125 8.531 1 96.06 34 PRO B N 1
ATOM 2504 C CA . PRO B 1 34 ? 11.141 -10.922 9.734 1 96.06 34 PRO B CA 1
ATOM 2505 C C . PRO B 1 34 ? 9.703 -11.422 9.555 1 96.06 34 PRO B C 1
ATOM 2507 O O . PRO B 1 34 ? 9.086 -11.172 8.523 1 96.06 34 PRO B O 1
ATOM 2510 N N . THR B 1 35 ? 9.227 -12.156 10.57 1 96.38 35 THR B N 1
ATOM 2511 C CA . THR B 1 35 ? 7.891 -12.75 10.547 1 96.38 35 THR B CA 1
ATOM 2512 C C . THR B 1 35 ? 7.098 -12.344 11.781 1 96.38 35 THR B C 1
ATOM 2514 O O . THR B 1 35 ? 7.625 -12.344 12.898 1 96.38 35 THR B O 1
ATOM 2517 N N . VAL B 1 36 ? 5.863 -11.914 11.547 1 95.38 36 VAL B N 1
ATOM 2518 C CA . VAL B 1 36 ? 4.949 -11.594 12.641 1 95.38 36 VAL B CA 1
ATOM 2519 C C . VAL B 1 36 ? 3.686 -12.445 12.523 1 95.38 36 VAL B C 1
ATOM 2521 O O . VAL B 1 36 ? 3.15 -12.625 11.43 1 95.38 36 VAL B O 1
ATOM 2524 N N . HIS B 1 37 ? 3.279 -13.062 13.633 1 95.69 37 HIS B N 1
ATOM 2525 C CA . HIS B 1 37 ? 2.004 -13.766 13.703 1 95.69 37 HIS B CA 1
ATOM 2526 C C . HIS B 1 37 ? 0.899 -12.859 14.227 1 95.69 37 HIS B C 1
ATOM 2528 O O . HIS B 1 37 ? 1.051 -12.242 15.289 1 95.69 37 HIS B O 1
ATOM 2534 N N . LEU B 1 38 ? -0.157 -12.773 13.453 1 94.44 38 LEU B N 1
ATOM 2535 C CA . LEU B 1 38 ? -1.238 -11.852 13.789 1 94.44 38 LEU B CA 1
ATOM 2536 C C . LEU B 1 38 ? -2.453 -12.609 14.32 1 94.44 38 LEU B C 1
ATOM 2538 O O . LEU B 1 38 ? -2.885 -13.594 13.719 1 94.44 38 LEU B O 1
ATOM 2542 N N . GLU B 1 39 ? -2.943 -12.211 15.414 1 86.12 39 GLU B N 1
ATOM 2543 C CA . GLU B 1 39 ? -4.027 -12.922 16.094 1 86.12 39 GLU B CA 1
ATOM 2544 C C . GLU B 1 39 ? -5.391 -12.398 15.641 1 86.12 39 GLU B C 1
ATOM 2546 O O . GLU B 1 39 ? -6.371 -13.148 15.633 1 86.12 39 GLU B O 1
ATOM 2551 N N . ASP B 1 40 ? -5.383 -11.188 15.352 1 83.62 40 ASP B N 1
ATOM 2552 C CA . ASP B 1 40 ? -6.656 -10.578 14.984 1 83.62 40 ASP B CA 1
ATOM 2553 C C . ASP B 1 40 ? -6.719 -10.305 13.477 1 83.62 40 ASP B C 1
ATOM 2555 O O . ASP B 1 40 ? -5.699 -10 12.852 1 83.62 40 ASP B O 1
ATOM 2559 N N . GLY B 1 41 ? -7.891 -10.648 12.906 1 85.44 41 GLY B N 1
ATOM 2560 C CA . GLY B 1 41 ? -8.102 -10.328 11.508 1 85.44 41 GLY B CA 1
ATOM 2561 C C . GLY B 1 41 ? -7.859 -11.5 10.578 1 85.44 41 GLY B C 1
ATOM 2562 O O . GLY B 1 41 ? -7.559 -12.609 11.031 1 85.44 41 GLY B O 1
ATOM 2563 N N . PRO B 1 42 ? -7.945 -11.234 9.297 1 92.44 42 PRO B N 1
ATOM 2564 C CA . PRO B 1 42 ? -7.824 -12.297 8.297 1 92.44 42 PRO B CA 1
ATOM 2565 C C . PRO B 1 42 ? -6.375 -12.703 8.031 1 92.44 42 PRO B C 1
ATOM 2567 O O . PRO B 1 42 ? -6.102 -13.852 7.684 1 92.44 42 PRO B O 1
ATOM 2570 N N . CYS B 1 43 ? -5.508 -11.766 8.125 1 95.81 43 CYS B N 1
ATOM 2571 C CA . CYS B 1 43 ? -4.098 -12.086 7.938 1 95.81 43 CYS B CA 1
ATOM 2572 C C . CYS B 1 43 ? -3.543 -12.828 9.156 1 95.81 43 CYS B C 1
ATOM 2574 O O . CYS B 1 43 ? -3.496 -12.273 10.25 1 95.81 43 CYS B O 1
ATOM 2576 N N . GLN B 1 44 ? -3.068 -13.984 8.984 1 95.38 44 GLN B N 1
ATOM 2577 C CA . GLN B 1 44 ? -2.619 -14.805 10.102 1 95.38 44 GLN B CA 1
ATOM 2578 C C . GLN B 1 44 ? -1.11 -14.688 10.305 1 95.38 44 GLN B C 1
ATOM 2580 O O . GLN B 1 44 ? -0.611 -14.844 11.422 1 95.38 44 GLN B O 1
ATOM 2585 N N . MET B 1 45 ? -0.461 -14.492 9.258 1 96.56 45 MET B N 1
ATOM 2586 C CA . MET B 1 45 ? 0.994 -14.375 9.289 1 96.56 45 MET B CA 1
ATOM 2587 C C . MET B 1 45 ? 1.477 -13.359 8.258 1 96.56 45 MET B C 1
ATOM 2589 O O . MET B 1 45 ? 0.954 -13.297 7.141 1 96.56 45 MET B O 1
ATOM 2593 N N . LEU B 1 46 ? 2.418 -12.539 8.695 1 97.81 46 LEU B N 1
ATOM 2594 C CA . LEU B 1 46 ? 3.02 -11.547 7.809 1 97.81 46 LEU B CA 1
ATOM 2595 C C . LEU B 1 46 ? 4.535 -11.688 7.785 1 97.81 46 LEU B C 1
ATOM 2597 O O . LEU B 1 46 ? 5.184 -11.664 8.836 1 97.81 46 LEU B O 1
ATOM 2601 N N . ILE B 1 47 ? 5.062 -11.938 6.613 1 97.88 47 ILE B N 1
ATOM 2602 C CA . ILE B 1 47 ? 6.508 -11.914 6.395 1 97.88 47 ILE B CA 1
ATOM 2603 C C . ILE B 1 47 ? 6.891 -10.672 5.602 1 97.88 47 ILE B C 1
ATOM 2605 O O . ILE B 1 47 ? 6.273 -10.359 4.578 1 97.88 47 ILE B O 1
ATOM 2609 N N . THR B 1 48 ? 7.844 -9.914 6.129 1 97.5 48 THR B N 1
ATOM 2610 C CA . THR B 1 48 ? 8.266 -8.695 5.453 1 97.5 48 THR B CA 1
ATOM 2611 C C . THR B 1 48 ? 9.758 -8.75 5.133 1 97.5 48 THR B C 1
ATOM 2613 O O . THR B 1 48 ? 10.523 -9.414 5.832 1 97.5 48 THR B O 1
ATOM 2616 N N . SER B 1 49 ? 10.117 -8.141 3.969 1 96.81 49 SER B N 1
ATOM 2617 C CA . SER B 1 49 ? 11.547 -7.922 3.777 1 96.81 49 SER B CA 1
ATOM 2618 C C . SER B 1 49 ? 12.141 -7.102 4.918 1 96.81 49 SER B C 1
ATOM 2620 O O . SER B 1 49 ? 11.43 -6.344 5.578 1 96.81 49 SER B O 1
ATOM 2622 N N . PRO B 1 50 ? 13.406 -7.199 5.137 1 94.5 50 PRO B N 1
ATOM 2623 C CA . PRO B 1 50 ? 14.031 -6.477 6.25 1 94.5 50 PRO B CA 1
ATOM 2624 C C . PRO B 1 50 ? 13.82 -4.969 6.164 1 94.5 50 PRO B C 1
ATOM 2626 O O . PRO B 1 50 ? 13.789 -4.285 7.191 1 94.5 50 PRO B O 1
ATOM 2629 N N . ASP B 1 51 ? 13.688 -4.438 5.008 1 94.56 51 ASP B N 1
ATOM 2630 C CA . ASP B 1 51 ? 13.484 -3 4.852 1 94.56 51 ASP B CA 1
ATOM 2631 C C . ASP B 1 51 ? 12 -2.656 4.824 1 94.56 51 ASP B C 1
ATOM 2633 O O . ASP B 1 51 ? 11.625 -1.505 4.582 1 94.56 51 ASP B O 1
ATOM 2637 N N . GLN B 1 52 ? 11.141 -3.607 4.938 1 96.06 52 GLN B N 1
ATOM 2638 C CA . GLN B 1 52 ? 9.703 -3.459 5.141 1 96.06 52 GLN B CA 1
ATOM 2639 C C . GLN B 1 52 ? 9.008 -3.021 3.855 1 96.06 52 GLN B C 1
ATOM 2641 O O . GLN B 1 52 ? 7.859 -2.564 3.889 1 96.06 52 GLN B O 1
ATOM 2646 N N . ARG B 1 53 ? 9.641 -3.174 2.734 1 96.62 53 ARG B N 1
ATOM 2647 C CA . ARG B 1 53 ? 9.086 -2.697 1.472 1 96.62 53 ARG B CA 1
ATOM 2648 C C . ARG B 1 53 ? 8.281 -3.791 0.779 1 96.62 53 ARG B C 1
ATOM 2650 O O . ARG B 1 53 ? 7.391 -3.502 -0.022 1 96.62 53 ARG B O 1
ATOM 2657 N N . ILE B 1 54 ? 8.68 -4.98 1.03 1 97.88 54 ILE B N 1
ATOM 2658 C CA . ILE B 1 54 ? 7.949 -6.133 0.511 1 97.88 54 ILE B CA 1
ATOM 2659 C C . ILE B 1 54 ? 7.148 -6.785 1.635 1 97.88 54 ILE B C 1
ATOM 2661 O O . ILE B 1 54 ? 7.684 -7.051 2.715 1 97.88 54 ILE B O 1
ATOM 2665 N N . ARG B 1 55 ? 5.887 -7.055 1.414 1 98.25 55 ARG B N 1
ATOM 2666 C CA . ARG B 1 55 ? 5.012 -7.68 2.4 1 98.25 55 ARG B CA 1
ATOM 2667 C C . ARG B 1 55 ? 4.328 -8.914 1.818 1 98.25 55 ARG B C 1
ATOM 2669 O O . ARG B 1 55 ? 3.699 -8.844 0.761 1 98.25 55 ARG B O 1
ATOM 2676 N N . ILE B 1 56 ? 4.461 -9.969 2.512 1 98.44 56 ILE B N 1
ATOM 2677 C CA . ILE B 1 56 ? 3.863 -11.242 2.119 1 98.44 56 ILE B CA 1
ATOM 2678 C C . ILE B 1 56 ? 2.945 -11.742 3.232 1 98.44 56 ILE B C 1
ATOM 2680 O O . ILE B 1 56 ? 3.414 -12.141 4.301 1 98.44 56 ILE B O 1
ATOM 2684 N N . GLY B 1 57 ? 1.666 -11.773 2.947 1 97.81 57 GLY B N 1
ATOM 2685 C CA . GLY B 1 57 ? 0.702 -12.188 3.955 1 97.81 57 GLY B CA 1
ATOM 2686 C C . GLY B 1 57 ? 0.084 -13.547 3.668 1 97.81 57 GLY B C 1
ATOM 2687 O O . GLY B 1 57 ? -0.139 -13.898 2.508 1 97.81 57 GLY B O 1
ATOM 2688 N N . TRP B 1 58 ? -0.185 -14.281 4.781 1 96.81 58 TRP B N 1
ATOM 2689 C CA . TRP B 1 58 ? -0.912 -15.547 4.719 1 96.81 58 TRP B CA 1
ATOM 2690 C C . TRP B 1 58 ? -2.336 -15.375 5.242 1 96.81 58 TRP B C 1
ATOM 2692 O O . TRP B 1 58 ? -2.539 -14.992 6.395 1 96.81 58 TRP B O 1
ATOM 2702 N N . TYR B 1 59 ? -3.27 -15.688 4.375 1 95.5 59 TYR B N 1
ATOM 2703 C CA . TYR B 1 59 ? -4.695 -15.633 4.676 1 95.5 59 TYR B CA 1
ATOM 2704 C C . TYR B 1 59 ? -5.344 -17 4.52 1 95.5 59 TYR B C 1
ATOM 2706 O O . TYR B 1 59 ? -6.16 -17.203 3.619 1 95.5 59 TYR B O 1
ATOM 2714 N N . GLY B 1 60 ? -5.117 -17.875 5.461 1 92.56 60 GLY B N 1
ATOM 2715 C CA . GLY B 1 60 ? -5.41 -19.281 5.336 1 92.56 60 GLY B CA 1
ATOM 2716 C C . GLY B 1 60 ? -6.895 -19.578 5.223 1 92.56 60 GLY B C 1
ATOM 2717 O O . GLY B 1 60 ? -7.285 -20.641 4.723 1 92.56 60 GLY B O 1
ATOM 2718 N N . ASP B 1 61 ? -7.773 -18.719 5.586 1 90.81 61 ASP B N 1
ATOM 2719 C CA . ASP B 1 61 ? -9.211 -18.984 5.578 1 90.81 61 ASP B CA 1
ATOM 2720 C C . ASP B 1 61 ? -9.891 -18.266 4.418 1 90.81 61 ASP B C 1
ATOM 2722 O O . ASP B 1 61 ? -11.102 -18.391 4.23 1 90.81 61 ASP B O 1
ATOM 2726 N N . ASP B 1 62 ? -9.141 -17.609 3.654 1 91.06 62 ASP B N 1
ATOM 2727 C CA . ASP B 1 62 ? -9.711 -16.797 2.582 1 91.06 62 ASP B CA 1
ATOM 2728 C C . ASP B 1 62 ? -9.539 -17.484 1.228 1 91.06 62 ASP B C 1
ATOM 2730 O O . ASP B 1 62 ? -8.875 -18.516 1.125 1 91.06 62 ASP B O 1
ATOM 2734 N N . PHE B 1 63 ? -10.211 -16.938 0.253 1 90.94 63 PHE B N 1
ATOM 2735 C CA . PHE B 1 63 ? -10.047 -17.391 -1.12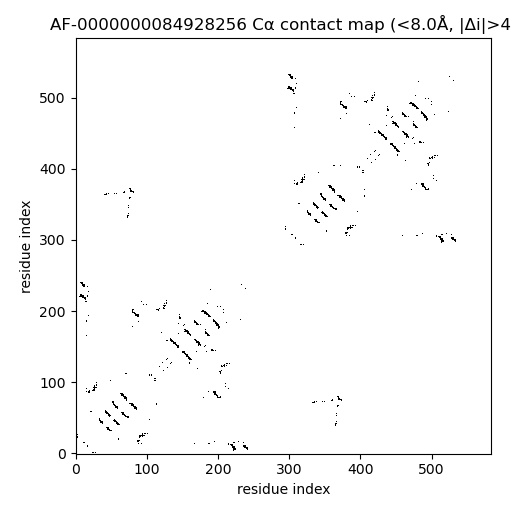3 1 90.94 63 PHE B CA 1
ATOM 2736 C C . PHE B 1 63 ? -8.625 -17.141 -1.608 1 90.94 63 PHE B C 1
ATOM 2738 O O . PHE B 1 63 ? -7.961 -18.047 -2.125 1 90.94 63 PHE B O 1
ATOM 2745 N N . ASP B 1 64 ? -8.188 -15.859 -1.519 1 93 64 ASP B N 1
ATOM 2746 C CA . ASP B 1 64 ? -6.781 -15.531 -1.746 1 93 64 ASP B CA 1
ATOM 2747 C C . ASP B 1 64 ? -5.949 -15.773 -0.49 1 93 64 ASP B C 1
ATOM 2749 O O . ASP B 1 64 ? -6.047 -15.023 0.483 1 93 64 ASP B O 1
ATOM 2753 N N . VAL B 1 65 ? -5.09 -16.734 -0.55 1 95.12 65 VAL B N 1
ATOM 2754 C CA . VAL B 1 65 ? -4.406 -17.109 0.68 1 95.12 65 VAL B CA 1
ATOM 2755 C C . VAL B 1 65 ? -3.041 -16.438 0.746 1 95.12 65 VAL B C 1
ATOM 2757 O O . VAL B 1 65 ? -2.48 -16.25 1.829 1 95.12 65 VAL B O 1
ATOM 2760 N N . TYR B 1 66 ? -2.457 -16.188 -0.424 1 96.5 66 TYR B N 1
ATOM 2761 C CA . TYR B 1 66 ? -1.266 -15.344 -0.479 1 96.5 66 TYR B CA 1
ATOM 2762 C C . TYR B 1 66 ? -1.604 -13.945 -0.989 1 96.5 66 TYR B C 1
ATOM 2764 O O . TYR B 1 66 ? -2.186 -13.797 -2.066 1 96.5 66 TYR B O 1
ATOM 2772 N N . LYS B 1 67 ? -1.302 -13.008 -0.224 1 97.5 67 LYS B N 1
ATOM 2773 C CA . LYS B 1 67 ? -1.319 -11.617 -0.68 1 97.5 67 LYS B CA 1
ATOM 2774 C C . LYS B 1 67 ? 0.056 -10.977 -0.534 1 97.5 67 LYS B C 1
ATOM 2776 O O . LYS B 1 67 ? 0.634 -10.977 0.555 1 97.5 67 LYS B O 1
ATOM 2781 N N . ILE B 1 68 ? 0.53 -10.484 -1.643 1 98.31 68 ILE B N 1
ATOM 2782 C CA . ILE B 1 68 ? 1.883 -9.945 -1.684 1 98.31 68 ILE B CA 1
ATOM 2783 C C . ILE B 1 68 ? 1.85 -8.516 -2.232 1 98.31 68 ILE B C 1
ATOM 2785 O O . ILE B 1 68 ? 1.153 -8.242 -3.211 1 98.31 68 ILE B O 1
ATOM 2789 N N . SER B 1 69 ? 2.564 -7.656 -1.557 1 97.69 69 SER B N 1
ATOM 2790 C CA . SER B 1 69 ? 2.629 -6.277 -2.021 1 97.69 69 SER B CA 1
ATOM 2791 C C . SER B 1 69 ? 4.039 -5.715 -1.892 1 97.69 69 SER B C 1
ATOM 2793 O O . SER B 1 69 ? 4.844 -6.215 -1.104 1 97.69 69 SER B O 1
ATOM 2795 N N . ALA B 1 70 ? 4.328 -4.766 -2.736 1 97.56 70 ALA B N 1
ATOM 2796 C CA . ALA B 1 70 ? 5.605 -4.059 -2.689 1 97.56 70 ALA B CA 1
ATOM 2797 C C . ALA B 1 70 ? 5.406 -2.553 -2.826 1 97.56 70 ALA B C 1
ATOM 2799 O O . ALA B 1 70 ? 4.488 -2.102 -3.516 1 97.56 70 ALA B O 1
ATOM 2800 N N . SER B 1 71 ? 6.219 -1.882 -2.094 1 96.25 71 SER B N 1
ATOM 2801 C CA . SER B 1 71 ? 6.184 -0.423 -2.098 1 96.25 71 SER B CA 1
ATOM 2802 C C . SER B 1 71 ? 7.574 0.162 -2.303 1 96.25 71 SER B C 1
ATOM 2804 O O . SER B 1 71 ? 8.578 -0.533 -2.129 1 96.25 71 SER B O 1
ATOM 2806 N N . GLU B 1 72 ? 7.531 1.461 -2.697 1 94.12 72 GLU B N 1
ATOM 2807 C CA . GLU B 1 72 ? 8.805 2.15 -2.881 1 94.12 72 GLU B CA 1
ATOM 2808 C C . GLU B 1 72 ? 9.578 2.244 -1.568 1 94.12 72 GLU B C 1
ATOM 2810 O O . GLU B 1 72 ? 10.797 2.051 -1.543 1 94.12 72 GLU B O 1
ATOM 2815 N N . ASP B 1 73 ? 8.883 2.604 -0.532 1 94.25 73 ASP B N 1
ATOM 2816 C CA . ASP B 1 73 ? 9.422 2.656 0.82 1 94.25 73 ASP B CA 1
ATOM 2817 C C . ASP B 1 73 ? 8.477 1.998 1.82 1 94.25 73 ASP B C 1
ATOM 2819 O O . ASP B 1 73 ? 7.355 1.629 1.47 1 94.25 73 ASP B O 1
ATOM 2823 N N . ALA B 1 74 ? 8.906 1.929 3.006 1 95.12 74 ALA B N 1
ATOM 2824 C CA . ALA B 1 74 ? 8.25 1.121 4.031 1 95.12 74 ALA B CA 1
ATOM 2825 C C . ALA B 1 74 ? 6.832 1.623 4.301 1 95.12 74 ALA B C 1
ATOM 2827 O O . ALA B 1 74 ? 5.961 0.853 4.715 1 95.12 74 ALA B O 1
ATOM 2828 N N . SER B 1 75 ? 6.566 2.863 4.133 1 95.44 75 SER B N 1
ATOM 2829 C CA . SER B 1 75 ? 5.242 3.395 4.434 1 95.44 75 SER B CA 1
ATOM 2830 C C . SER B 1 75 ? 4.645 4.109 3.229 1 95.44 75 SER B C 1
ATOM 2832 O O . SER B 1 75 ? 3.68 4.863 3.361 1 95.44 75 SER B O 1
ATOM 2834 N N . SER B 1 76 ? 5.254 3.91 2.08 1 93.19 76 SER B N 1
ATOM 2835 C CA . SER B 1 76 ? 4.715 4.457 0.837 1 93.19 76 SER B CA 1
ATOM 2836 C C . SER B 1 76 ? 3.529 3.637 0.34 1 93.19 76 SER B C 1
ATOM 2838 O O . SER B 1 76 ? 3.355 2.482 0.734 1 93.19 76 SER B O 1
ATOM 2840 N N . PRO B 1 77 ? 2.752 4.273 -0.482 1 92.31 77 PRO B N 1
ATOM 2841 C CA . PRO B 1 77 ? 1.673 3.508 -1.108 1 92.31 77 PRO B CA 1
ATOM 2842 C C . PRO B 1 77 ? 2.182 2.289 -1.875 1 92.31 77 PRO B C 1
ATOM 2844 O O . PRO B 1 77 ? 3.322 2.285 -2.346 1 92.31 77 PRO B O 1
ATOM 2847 N N . THR B 1 78 ? 1.299 1.319 -1.957 1 95.12 78 THR B N 1
ATOM 2848 C CA . THR B 1 78 ? 1.628 0.084 -2.66 1 95.12 78 THR B CA 1
ATOM 2849 C C . THR B 1 78 ? 1.884 0.355 -4.141 1 95.12 78 THR B C 1
ATOM 2851 O O . THR B 1 78 ? 1.098 1.043 -4.797 1 95.12 78 THR B O 1
ATOM 2854 N N . ARG B 1 79 ? 2.982 -0.14 -4.598 1 94.88 79 ARG B N 1
ATOM 2855 C CA . ARG B 1 79 ? 3.322 -0.023 -6.012 1 94.88 79 ARG B CA 1
ATOM 2856 C C . ARG B 1 79 ? 2.639 -1.112 -6.832 1 94.88 79 ARG B C 1
ATOM 2858 O O . ARG B 1 79 ? 2.143 -0.851 -7.93 1 94.88 79 ARG B O 1
ATOM 2865 N N . TRP B 1 80 ? 2.67 -2.248 -6.371 1 96.25 80 TRP B N 1
ATOM 2866 C CA . TRP B 1 80 ? 1.989 -3.369 -7.012 1 96.25 80 TRP B CA 1
ATOM 2867 C C . TRP B 1 80 ? 1.591 -4.426 -5.984 1 96.25 80 TRP B C 1
ATOM 2869 O O . TRP B 1 80 ? 2.078 -4.41 -4.852 1 96.25 80 TRP B O 1
ATOM 2879 N N . SER B 1 81 ? 0.685 -5.297 -6.379 1 96.69 81 SER B N 1
ATOM 2880 C CA . SER B 1 81 ? 0.26 -6.414 -5.539 1 96.69 81 SER B CA 1
ATOM 2881 C C . SER B 1 81 ? -0.001 -7.664 -6.371 1 96.69 81 SER B C 1
ATOM 2883 O O . SER B 1 81 ? -0.213 -7.578 -7.582 1 96.69 81 SER B O 1
ATOM 2885 N N . ALA B 1 82 ? 0.115 -8.727 -5.746 1 97.25 82 ALA B N 1
ATOM 2886 C CA . ALA B 1 82 ? -0.175 -10.039 -6.305 1 97.25 82 ALA B CA 1
ATOM 2887 C C . ALA B 1 82 ? -0.936 -10.906 -5.301 1 97.25 82 ALA B C 1
ATOM 2889 O O . ALA B 1 82 ? -0.775 -10.75 -4.086 1 97.25 82 ALA B O 1
ATOM 2890 N N . ALA B 1 83 ? -1.754 -11.766 -5.84 1 96.19 83 ALA B N 1
ATOM 2891 C CA . ALA B 1 83 ? -2.527 -12.656 -4.98 1 96.19 83 ALA B CA 1
ATOM 2892 C C . ALA B 1 83 ? -2.611 -14.062 -5.578 1 96.19 83 ALA B C 1
ATOM 2894 O O . ALA B 1 83 ? -2.723 -14.219 -6.797 1 96.19 83 ALA B O 1
ATOM 2895 N N . PHE B 1 84 ? -2.504 -15.047 -4.777 1 96 84 PHE B N 1
ATOM 2896 C CA . PHE B 1 84 ? -2.691 -16.453 -5.133 1 96 84 PHE B CA 1
ATOM 2897 C C . PHE B 1 84 ? -3.826 -17.062 -4.324 1 96 84 PHE B C 1
ATOM 2899 O O . PHE B 1 84 ? -3.867 -16.922 -3.098 1 96 84 PHE B O 1
ATOM 2906 N N . ASN B 1 85 ? -4.684 -17.766 -5.016 1 93.75 85 ASN B N 1
ATOM 2907 C CA . ASN B 1 85 ? -5.832 -18.297 -4.289 1 93.75 85 ASN B CA 1
ATOM 2908 C C . ASN B 1 85 ? -5.504 -19.625 -3.623 1 93.75 85 ASN B C 1
ATOM 2910 O O . ASN B 1 85 ? -4.363 -20.078 -3.674 1 93.75 85 ASN B O 1
ATOM 2914 N N . ASN B 1 86 ? -6.449 -20.234 -2.91 1 92.19 86 ASN B N 1
ATOM 2915 C CA . ASN B 1 86 ? -6.254 -21.375 -2.035 1 92.19 86 ASN B CA 1
ATOM 2916 C C . ASN B 1 86 ? -6.082 -22.672 -2.834 1 92.19 86 ASN B C 1
ATOM 2918 O O . ASN B 1 86 ? -5.746 -23.719 -2.271 1 92.19 86 ASN B O 1
ATOM 2922 N N . GLU B 1 87 ? -6.234 -22.578 -4.16 1 92.06 87 GLU B N 1
ATOM 2923 C CA . GLU B 1 87 ? -6.09 -23.766 -5.004 1 92.06 87 GLU B CA 1
ATOM 2924 C C . GLU B 1 87 ? -4.746 -23.766 -5.73 1 92.06 87 GLU B C 1
ATOM 2926 O O . GLU B 1 87 ? -4.395 -24.734 -6.395 1 92.06 87 GLU B O 1
ATOM 2931 N N . PHE B 1 88 ? -4.082 -22.703 -5.617 1 94.38 88 PHE B N 1
ATOM 2932 C CA . PHE B 1 88 ? -2.82 -22.562 -6.332 1 94.38 88 PHE B CA 1
ATOM 2933 C C . PHE B 1 88 ? -1.71 -23.328 -5.625 1 94.38 88 PHE B C 1
ATOM 2935 O O . PHE B 1 88 ? -1.491 -23.156 -4.426 1 94.38 88 PHE B O 1
ATOM 2942 N N . PRO B 1 89 ? -0.984 -24.219 -6.344 1 95.38 89 PRO B N 1
ATOM 2943 C CA . PRO B 1 89 ? 0.074 -25 -5.688 1 95.38 89 PRO B CA 1
ATOM 2944 C C . PRO B 1 89 ? 1.147 -24.109 -5.059 1 95.38 89 PRO B C 1
ATOM 2946 O O . PRO B 1 89 ? 1.745 -23.281 -5.742 1 95.38 89 PRO B O 1
ATOM 2949 N N . ALA B 1 90 ? 1.444 -24.328 -3.836 1 95.88 90 ALA B N 1
ATOM 2950 C CA . ALA B 1 90 ? 2.391 -23.516 -3.078 1 95.88 90 ALA B CA 1
ATOM 2951 C C . ALA B 1 90 ? 3.795 -23.609 -3.67 1 95.88 90 ALA B C 1
ATOM 2953 O O . ALA B 1 90 ? 4.582 -22.672 -3.572 1 95.88 90 ALA B O 1
ATOM 2954 N N . GLU B 1 91 ? 4.086 -24.734 -4.297 1 94.94 91 GLU B N 1
ATOM 2955 C CA . GLU B 1 91 ? 5.391 -24.953 -4.918 1 94.94 91 GLU B CA 1
ATOM 2956 C C . GLU B 1 91 ? 5.629 -23.969 -6.055 1 94.94 91 GLU B C 1
ATOM 2958 O O . GLU B 1 91 ? 6.77 -23.547 -6.297 1 94.94 91 GLU B O 1
ATOM 2963 N N . ILE B 1 92 ? 4.613 -23.578 -6.699 1 96.69 92 ILE B N 1
ATOM 2964 C CA . ILE B 1 92 ? 4.734 -22.609 -7.777 1 96.69 92 ILE B CA 1
ATOM 2965 C C . ILE B 1 92 ? 4.863 -21.203 -7.191 1 96.69 92 ILE B C 1
ATOM 2967 O O . ILE B 1 92 ? 5.625 -20.375 -7.703 1 96.69 92 ILE B O 1
ATOM 2971 N N . VAL B 1 93 ? 4.137 -20.938 -6.117 1 97.25 93 VAL B N 1
ATOM 2972 C CA . VAL B 1 93 ? 4.25 -19.672 -5.418 1 97.25 93 VAL B CA 1
ATOM 2973 C C . VAL B 1 93 ? 5.688 -19.453 -4.949 1 97.25 93 VAL B C 1
ATOM 2975 O O . VAL B 1 93 ? 6.191 -18.328 -4.953 1 97.25 93 VAL B O 1
ATOM 2978 N N . ALA B 1 94 ? 6.371 -20.547 -4.641 1 96.94 94 ALA B N 1
ATOM 2979 C CA . ALA B 1 94 ? 7.758 -20.484 -4.188 1 96.94 94 ALA B CA 1
ATOM 2980 C C . ALA B 1 94 ? 8.656 -19.891 -5.258 1 96.94 94 ALA B C 1
ATOM 2982 O O . ALA B 1 94 ? 9.648 -19.219 -4.945 1 96.94 94 ALA B O 1
ATOM 2983 N N . ALA B 1 95 ? 8.312 -20.109 -6.465 1 97.69 95 ALA B N 1
ATOM 2984 C CA . ALA B 1 95 ? 9.102 -19.516 -7.547 1 97.69 95 ALA B CA 1
ATOM 2985 C C . ALA B 1 95 ? 8.992 -18 -7.539 1 97.69 95 ALA B C 1
ATOM 2987 O O . ALA B 1 95 ? 9.984 -17.297 -7.762 1 97.69 95 ALA B O 1
ATOM 2988 N N . PHE B 1 96 ? 7.84 -17.516 -7.34 1 98.31 96 PHE B N 1
ATOM 2989 C CA . PHE B 1 96 ? 7.617 -16.078 -7.223 1 98.31 96 PHE B CA 1
ATOM 2990 C C . PHE B 1 96 ? 8.414 -15.508 -6.055 1 98.31 96 PHE B C 1
ATOM 2992 O O . PHE B 1 96 ? 9.125 -14.516 -6.211 1 98.31 96 PHE B O 1
ATOM 2999 N N . THR B 1 97 ? 8.289 -16.125 -4.867 1 98.56 97 THR B N 1
ATOM 3000 C CA . THR B 1 97 ? 8.953 -15.602 -3.676 1 98.56 97 THR B CA 1
ATOM 3001 C C . THR B 1 97 ? 10.469 -15.773 -3.783 1 98.56 97 THR B C 1
ATOM 3003 O O . THR B 1 97 ? 11.227 -14.953 -3.262 1 98.56 97 THR B O 1
ATOM 3006 N N . THR B 1 98 ? 10.938 -16.797 -4.469 1 98.44 98 THR B N 1
ATOM 3007 C CA . THR B 1 98 ? 12.359 -16.922 -4.746 1 98.44 98 THR B CA 1
ATOM 3008 C C . THR B 1 98 ? 12.867 -15.742 -5.562 1 98.44 98 THR B C 1
ATOM 3010 O O . THR B 1 98 ? 13.906 -15.156 -5.246 1 98.44 98 THR B O 1
ATOM 3013 N N . ALA B 1 99 ? 12.125 -15.461 -6.605 1 98.12 99 ALA B N 1
ATOM 3014 C CA . ALA B 1 99 ? 12.492 -14.32 -7.441 1 98.12 99 ALA B CA 1
ATOM 3015 C C . ALA B 1 99 ? 12.492 -13.023 -6.637 1 98.12 99 ALA B C 1
ATOM 3017 O O . ALA B 1 99 ? 13.367 -12.18 -6.805 1 98.12 99 ALA B O 1
ATOM 3018 N N . LEU B 1 100 ? 11.523 -12.852 -5.773 1 97.75 100 LEU B N 1
ATOM 3019 C CA . LEU B 1 100 ? 11.422 -11.672 -4.93 1 97.75 100 LEU B CA 1
ATOM 3020 C C . LEU B 1 100 ? 12.625 -11.555 -4 1 97.75 100 LEU B C 1
ATOM 3022 O O . LEU B 1 100 ? 13.172 -10.469 -3.822 1 97.75 100 LEU B O 1
ATOM 3026 N N . GLU B 1 101 ? 12.961 -12.672 -3.398 1 97.88 101 GLU B N 1
ATOM 3027 C CA . GLU B 1 101 ? 14.117 -12.695 -2.51 1 97.88 101 GLU B CA 1
ATOM 3028 C C . GLU B 1 101 ? 15.391 -12.305 -3.25 1 97.88 101 GLU B C 1
ATOM 3030 O O . GLU B 1 101 ? 16.188 -11.523 -2.74 1 97.88 101 GLU B O 1
ATOM 3035 N N . ARG B 1 102 ? 15.531 -12.836 -4.379 1 97.06 102 ARG B N 1
ATOM 3036 C CA . ARG B 1 102 ? 16.688 -12.492 -5.207 1 97.06 102 ARG B CA 1
ATOM 3037 C C . ARG B 1 102 ? 16.688 -11.008 -5.555 1 97.06 102 ARG B C 1
ATOM 3039 O O . ARG B 1 102 ? 17.734 -10.359 -5.523 1 97.06 102 ARG B O 1
ATOM 3046 N N . ASP B 1 103 ? 15.547 -10.523 -5.977 1 97.12 103 ASP B N 1
ATOM 3047 C CA . ASP B 1 103 ? 15.422 -9.102 -6.293 1 97.12 103 ASP B CA 1
ATOM 3048 C C . ASP B 1 103 ? 15.82 -8.234 -5.098 1 97.12 103 ASP B C 1
ATOM 3050 O O . ASP B 1 103 ? 16.5 -7.223 -5.258 1 97.12 103 ASP B O 1
ATOM 3054 N N . TRP B 1 104 ? 15.312 -8.594 -3.943 1 95.88 104 TRP B N 1
ATOM 3055 C CA . TRP B 1 104 ? 15.617 -7.816 -2.748 1 95.88 104 TRP B CA 1
ATOM 3056 C C . TRP B 1 104 ? 17.125 -7.824 -2.461 1 95.88 104 TRP B C 1
ATOM 3058 O O . TRP B 1 104 ? 17.688 -6.793 -2.098 1 95.88 104 TRP B O 1
ATOM 3068 N N . ASP B 1 105 ? 17.703 -8.953 -2.611 1 94.19 105 ASP B N 1
ATOM 3069 C CA . ASP B 1 105 ? 19.141 -9.07 -2.387 1 94.19 105 ASP B CA 1
ATOM 3070 C C . ASP B 1 105 ? 19.922 -8.172 -3.346 1 94.19 105 ASP B C 1
ATOM 3072 O O . ASP B 1 105 ? 20.969 -7.633 -2.986 1 94.19 105 ASP B O 1
ATOM 3076 N N . ALA B 1 106 ? 19.391 -7.957 -4.457 1 92.31 106 ALA B N 1
ATOM 3077 C CA . ALA B 1 106 ? 20.062 -7.172 -5.496 1 92.31 106 ALA B CA 1
ATOM 3078 C C . ALA B 1 106 ? 19.656 -5.703 -5.418 1 92.31 106 ALA B C 1
ATOM 3080 O O . ALA B 1 106 ? 20.031 -4.902 -6.273 1 92.31 106 ALA B O 1
ATOM 3081 N N . ARG B 1 107 ? 18.984 -5.215 -4.441 1 85.56 107 ARG B N 1
ATOM 3082 C CA . ARG B 1 107 ? 18.281 -3.934 -4.406 1 85.56 107 ARG B CA 1
ATOM 3083 C C . ARG B 1 107 ? 19.266 -2.7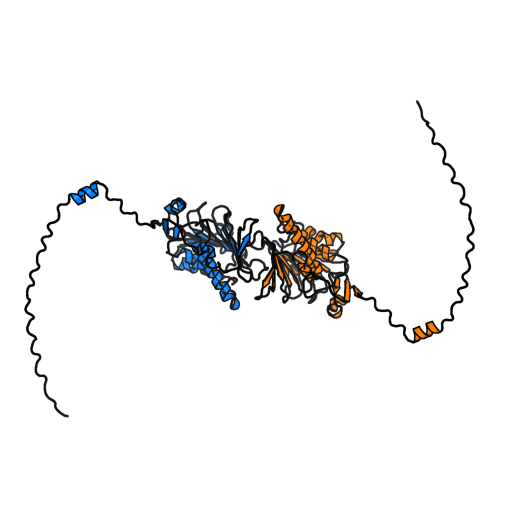7 -4.363 1 85.56 107 ARG B C 1
ATOM 3085 O O . ARG B 1 107 ? 18.938 -1.659 -4.789 1 85.56 107 ARG B O 1
ATOM 3092 N N . LYS B 1 108 ? 20.344 -2.947 -3.814 1 82 108 LYS B N 1
ATOM 3093 C CA . LYS B 1 108 ? 21.312 -1.854 -3.691 1 82 108 LYS B CA 1
ATOM 3094 C C . LYS B 1 108 ? 21.766 -1.366 -5.062 1 82 108 LYS B C 1
ATOM 3096 O O . LYS B 1 108 ? 22.094 -0.188 -5.234 1 82 108 LYS B O 1
ATOM 3101 N N . ASP B 1 109 ? 21.625 -2.188 -6.066 1 80.19 109 ASP B N 1
ATOM 3102 C CA . ASP B 1 109 ? 22.078 -1.83 -7.406 1 80.19 109 ASP B CA 1
ATOM 3103 C C . ASP B 1 109 ? 20.938 -1.279 -8.25 1 80.19 109 ASP B C 1
ATOM 3105 O O . ASP B 1 109 ? 21.094 -0.262 -8.93 1 80.19 109 ASP B O 1
ATOM 3109 N N . GLN B 1 110 ? 19.812 -1.867 -8.266 1 81.75 110 GLN B N 1
ATOM 3110 C CA . GLN B 1 110 ? 18.781 -1.504 -9.234 1 81.75 110 GLN B CA 1
ATOM 3111 C C . GLN B 1 110 ? 17.391 -1.593 -8.617 1 81.75 110 GLN B C 1
ATOM 3113 O O . GLN B 1 110 ? 16.406 -1.15 -9.219 1 81.75 110 GLN B O 1
ATOM 3118 N N . GLU B 1 111 ? 17.141 -2.09 -7.594 1 89.62 111 GLU B N 1
ATOM 3119 C CA . GLU B 1 111 ? 15.859 -2.35 -6.953 1 89.62 111 GLU B CA 1
ATOM 3120 C C . GLU B 1 111 ? 14.898 -3.045 -7.914 1 89.62 111 GLU B C 1
ATOM 3122 O O . GLU B 1 111 ? 13.812 -2.527 -8.195 1 89.62 111 GLU B O 1
ATOM 3127 N N . PRO B 1 112 ? 15.148 -4.188 -8.352 1 92 112 PRO B N 1
ATOM 3128 C CA . PRO B 1 112 ? 14.398 -4.855 -9.422 1 92 112 PRO B CA 1
ATOM 3129 C C . PRO B 1 112 ? 12.953 -5.16 -9.031 1 92 112 PRO B C 1
ATOM 3131 O O . PRO B 1 112 ? 12.078 -5.25 -9.898 1 92 112 PRO B O 1
ATOM 3134 N N . PHE B 1 113 ? 12.633 -5.285 -7.781 1 95.62 113 PHE B N 1
ATOM 3135 C CA . PHE B 1 113 ? 11.297 -5.691 -7.375 1 95.62 113 PHE B CA 1
ATOM 3136 C C . PHE B 1 113 ? 10.305 -4.547 -7.555 1 95.62 113 PHE B C 1
ATOM 3138 O O . PHE B 1 113 ? 9.094 -4.754 -7.465 1 95.62 113 PHE B O 1
ATOM 3145 N N . ILE B 1 114 ? 10.766 -3.375 -7.84 1 94.56 114 ILE B N 1
ATOM 3146 C CA . ILE B 1 114 ? 9.836 -2.287 -8.125 1 94.56 114 ILE B CA 1
ATOM 3147 C C . ILE B 1 114 ? 10.117 -1.723 -9.516 1 94.56 114 ILE B C 1
ATOM 3149 O O . ILE B 1 114 ? 9.781 -0.573 -9.805 1 94.56 114 ILE B O 1
ATOM 3153 N N . GLU B 1 115 ? 10.719 -2.424 -10.328 1 93.81 115 GLU B N 1
ATOM 3154 C CA . GLU B 1 115 ? 11.008 -2.012 -11.703 1 93.81 115 GLU B CA 1
ATOM 3155 C C . GLU B 1 115 ? 9.719 -1.791 -12.492 1 93.81 115 GLU B C 1
ATOM 3157 O O . GLU B 1 115 ? 8.766 -2.562 -12.359 1 93.81 115 GLU B O 1
ATOM 3162 N N . THR B 1 116 ? 9.719 -0.682 -13.289 1 90.5 116 THR B N 1
ATOM 3163 C CA . THR B 1 116 ? 8.578 -0.451 -14.172 1 90.5 116 THR B CA 1
ATOM 3164 C C . THR B 1 116 ? 8.5 -1.536 -15.242 1 90.5 116 THR B C 1
ATOM 3166 O O . THR B 1 116 ? 9.484 -1.812 -15.93 1 90.5 116 THR B O 1
ATOM 3169 N N . PRO B 1 117 ? 7.402 -2.156 -15.289 1 89.88 117 PRO B N 1
ATOM 3170 C CA . PRO B 1 117 ? 7.316 -3.264 -16.25 1 89.88 117 PRO B CA 1
ATOM 3171 C C . PRO B 1 117 ? 7.414 -2.801 -17.703 1 89.88 117 PRO B C 1
ATOM 3173 O O . PRO B 1 117 ? 7.051 -1.665 -18.016 1 89.88 117 PRO B O 1
ATOM 3176 N N . SER B 1 118 ? 7.805 -3.723 -18.453 1 85.25 118 SER B N 1
ATOM 3177 C CA . SER B 1 118 ? 7.867 -3.496 -19.891 1 85.25 118 SER B CA 1
ATOM 3178 C C . SER B 1 118 ? 6.477 -3.254 -20.469 1 85.25 118 SER B C 1
ATOM 3180 O O . SER B 1 118 ? 5.504 -3.885 -20.047 1 85.25 118 SER B O 1
ATOM 3182 N N . PRO B 1 119 ? 6.465 -2.328 -21.453 1 85 119 PRO B N 1
ATOM 3183 C CA . PRO B 1 119 ? 5.18 -2.141 -22.141 1 85 119 PRO B CA 1
ATOM 3184 C C . PRO B 1 119 ? 4.777 -3.348 -22.984 1 85 119 PRO B C 1
ATOM 3186 O O . PRO B 1 119 ? 3.611 -3.475 -23.375 1 85 119 PRO B O 1
ATOM 3189 N N . TYR B 1 120 ? 5.699 -4.16 -23.234 1 89.25 120 TYR B N 1
ATOM 3190 C CA . TYR B 1 120 ? 5.41 -5.359 -24 1 89.25 120 TYR B CA 1
ATOM 3191 C C . TYR B 1 120 ? 4.902 -6.484 -23.109 1 89.25 120 TYR B C 1
ATOM 3193 O O . TYR B 1 120 ? 5.664 -7.051 -22.328 1 89.25 120 TYR B O 1
ATOM 3201 N N . TRP B 1 121 ? 3.674 -6.805 -23.312 1 89.56 121 TRP B N 1
ATOM 3202 C CA . TRP B 1 121 ? 3.02 -7.773 -22.438 1 89.56 121 TRP B CA 1
ATOM 3203 C C . TRP B 1 121 ? 3.711 -9.133 -22.5 1 89.56 121 TRP B C 1
ATOM 3205 O O . TRP B 1 121 ? 3.711 -9.891 -21.531 1 89.56 121 TRP B O 1
ATOM 3215 N N . ALA B 1 122 ? 4.32 -9.43 -23.594 1 93.56 122 ALA B N 1
ATOM 3216 C CA . ALA B 1 122 ? 4.914 -10.742 -23.844 1 93.56 122 ALA B CA 1
ATOM 3217 C C . ALA B 1 122 ? 6.035 -11.039 -22.859 1 93.56 122 ALA B C 1
ATOM 3219 O O . ALA B 1 122 ? 6.266 -12.195 -22.5 1 93.56 122 ALA B O 1
ATOM 3220 N N . THR B 1 123 ? 6.699 -10.039 -22.406 1 94.62 123 THR B N 1
ATOM 3221 C CA . THR B 1 123 ? 7.816 -10.219 -21.484 1 94.62 123 THR B CA 1
ATOM 3222 C C . THR B 1 123 ? 7.344 -10.844 -20.172 1 94.62 123 THR B C 1
ATOM 3224 O O . THR B 1 123 ? 8.078 -11.594 -19.531 1 94.62 123 THR B O 1
ATOM 3227 N N . ARG B 1 124 ? 6.156 -10.617 -19.781 1 95.38 124 ARG B N 1
ATOM 3228 C CA . ARG B 1 124 ? 5.578 -11.109 -18.531 1 95.38 124 ARG B CA 1
ATOM 3229 C C . ARG B 1 124 ? 5.352 -12.617 -18.594 1 95.38 124 ARG B C 1
ATOM 3231 O O . ARG B 1 124 ? 5.332 -13.289 -17.562 1 95.38 124 ARG B O 1
ATOM 3238 N N . VAL B 1 125 ? 5.242 -13.156 -19.859 1 96.94 125 VAL B N 1
ATOM 3239 C CA . VAL B 1 125 ? 4.859 -14.562 -19.984 1 96.94 125 VAL B CA 1
ATOM 3240 C C . VAL B 1 125 ? 5.746 -15.242 -21.016 1 96.94 125 VAL B C 1
ATOM 3242 O O . VAL B 1 125 ? 5.336 -16.219 -21.656 1 96.94 125 VAL B O 1
ATOM 3245 N N . GLN B 1 126 ? 6.879 -14.773 -21.219 1 97.19 126 GLN B N 1
ATOM 3246 C CA . GLN B 1 126 ? 7.801 -15.242 -22.234 1 97.19 126 GLN B CA 1
ATOM 3247 C C . GLN B 1 126 ? 8.039 -16.75 -22.109 1 97.19 126 GLN B C 1
ATOM 3249 O O . GLN B 1 126 ? 8.086 -17.469 -23.109 1 97.19 126 GLN B O 1
ATOM 3254 N N . PRO B 1 127 ? 8.188 -17.281 -20.922 1 98.12 127 PRO B N 1
ATOM 3255 C CA . PRO B 1 127 ? 8.406 -18.719 -20.797 1 98.12 127 PRO B CA 1
ATOM 3256 C C . PRO B 1 127 ? 7.285 -19.547 -21.438 1 98.12 127 PRO B C 1
ATOM 3258 O O . PRO B 1 127 ? 7.547 -20.594 -22.031 1 98.12 127 PRO B O 1
ATOM 3261 N N . LEU B 1 128 ? 6.055 -19.109 -21.312 1 98.19 128 LEU B N 1
ATOM 3262 C CA . LEU B 1 128 ? 4.922 -19.828 -21.875 1 98.19 128 LEU B CA 1
ATOM 3263 C C . LEU B 1 128 ? 4.941 -19.75 -23.406 1 98.19 128 LEU B C 1
ATOM 3265 O O . LEU B 1 128 ? 4.621 -20.734 -24.078 1 98.19 128 LEU B O 1
ATOM 3269 N N . LEU B 1 129 ? 5.25 -18.609 -23.875 1 97.25 129 LEU B N 1
ATOM 3270 C CA . LEU B 1 129 ? 5.375 -18.438 -25.312 1 97.25 129 LEU B CA 1
ATOM 3271 C C . LEU B 1 129 ? 6.488 -19.328 -25.875 1 97.25 129 LEU B C 1
ATOM 3273 O O . LEU B 1 129 ? 6.309 -19.984 -26.891 1 97.25 129 LEU B O 1
ATOM 3277 N N . ASP B 1 130 ? 7.562 -19.359 -25.172 1 97.75 130 ASP B N 1
ATOM 3278 C CA . ASP B 1 130 ? 8.703 -20.172 -25.578 1 97.75 130 ASP B CA 1
ATOM 3279 C C . ASP B 1 130 ? 8.336 -21.656 -25.562 1 97.75 130 ASP B C 1
ATOM 3281 O O . ASP B 1 130 ? 8.875 -22.438 -26.344 1 97.75 130 ASP B O 1
ATOM 3285 N N . ALA B 1 131 ? 7.5 -22.062 -24.672 1 97.56 131 ALA B N 1
ATOM 3286 C CA . ALA B 1 131 ? 7.078 -23.453 -24.531 1 97.56 131 ALA B CA 1
ATOM 3287 C C . ALA B 1 131 ? 6.047 -23.828 -25.594 1 97.56 131 ALA B C 1
ATOM 3289 O O . ALA B 1 131 ? 5.602 -24.969 -25.656 1 97.56 131 ALA B O 1
ATOM 3290 N N . GLY B 1 132 ? 5.566 -22.875 -26.359 1 96.88 132 GLY B N 1
ATOM 3291 C CA . GLY B 1 132 ? 4.688 -23.141 -27.484 1 96.88 132 GLY B CA 1
ATOM 3292 C C . GLY B 1 132 ? 3.219 -23.156 -27.109 1 96.88 132 GLY B C 1
ATOM 3293 O O . GLY B 1 132 ? 2.402 -23.781 -27.797 1 96.88 132 GLY B O 1
ATOM 3294 N N . TRP B 1 133 ? 2.883 -22.594 -26.016 1 97.62 133 TRP B N 1
ATOM 3295 C CA . TRP B 1 133 ? 1.474 -22.5 -25.656 1 97.62 133 TRP B CA 1
ATOM 3296 C C . TRP B 1 133 ? 0.698 -21.672 -26.672 1 97.62 133 TRP B C 1
ATOM 3298 O O . TRP B 1 133 ? 1.251 -20.766 -27.297 1 97.62 133 TRP B O 1
ATOM 3308 N N . LYS B 1 134 ? -0.587 -21.984 -26.828 1 96.88 134 LYS B N 1
ATOM 3309 C CA . LYS B 1 134 ? -1.424 -21.344 -27.844 1 96.88 134 LYS B CA 1
ATOM 3310 C C . LYS B 1 134 ? -1.814 -19.922 -27.422 1 96.88 134 LYS B C 1
ATOM 3312 O O . LYS B 1 134 ? -2.277 -19.719 -26.312 1 96.88 134 LYS B O 1
ATOM 3317 N N . THR B 1 135 ? -1.617 -19.016 -28.344 1 96.19 135 THR B N 1
ATOM 3318 C CA . THR B 1 135 ? -1.94 -17.609 -28.094 1 96.19 135 THR B CA 1
ATOM 3319 C C . THR B 1 135 ? -3.16 -17.172 -28.891 1 96.19 135 THR B C 1
ATOM 3321 O O . THR B 1 135 ? -3.238 -17.438 -30.094 1 96.19 135 THR B O 1
ATOM 3324 N N . GLN B 1 136 ? -4.129 -16.562 -28.203 1 93.81 136 GLN B N 1
ATOM 3325 C CA . GLN B 1 136 ? -5.309 -15.992 -28.844 1 93.81 136 GLN B CA 1
ATOM 3326 C C . GLN B 1 136 ? -5.527 -14.547 -28.406 1 93.81 136 GLN B C 1
ATOM 3328 O O . GLN B 1 136 ? -5.477 -14.242 -27.219 1 93.81 136 GLN B O 1
ATOM 3333 N N . ARG B 1 137 ? -5.723 -13.711 -29.328 1 90.88 137 ARG B N 1
ATOM 3334 C CA . ARG B 1 137 ? -6.105 -12.336 -29.047 1 90.88 137 ARG B CA 1
ATOM 3335 C C . ARG B 1 137 ? -7.621 -12.164 -29.125 1 90.88 137 ARG B C 1
ATOM 3337 O O . ARG B 1 137 ? -8.234 -12.516 -30.141 1 90.88 137 ARG B O 1
ATOM 3344 N N . LEU B 1 138 ? -8.125 -11.766 -28.062 1 87.31 138 LEU B N 1
ATOM 3345 C CA . LEU B 1 138 ? -9.578 -11.648 -28 1 87.31 138 LEU B CA 1
ATOM 3346 C C . LEU B 1 138 ? -9.992 -10.195 -27.781 1 87.31 138 LEU B C 1
ATOM 3348 O O . LEU B 1 138 ? -9.414 -9.492 -26.969 1 87.31 138 LEU B O 1
ATOM 3352 N N . PRO B 1 139 ? -10.961 -9.75 -28.625 1 81.94 139 PRO B N 1
ATOM 3353 C CA . PRO B 1 139 ? -11.445 -8.383 -28.453 1 81.94 139 PRO B CA 1
ATOM 3354 C C . PRO B 1 139 ? -12.484 -8.25 -27.328 1 81.94 139 PRO B C 1
ATOM 3356 O O . PRO B 1 139 ? -13.047 -9.258 -26.891 1 81.94 139 PRO B O 1
ATOM 3359 N N . GLY B 1 140 ? -12.75 -7.051 -26.875 1 74.5 140 GLY B N 1
ATOM 3360 C CA . GLY B 1 140 ? -13.859 -6.68 -26.016 1 74.5 140 GLY B CA 1
ATOM 3361 C C . GLY B 1 140 ? -13.617 -7 -24.562 1 74.5 140 GLY B C 1
ATOM 3362 O O . GLY B 1 140 ? -12.477 -7.246 -24.156 1 74.5 140 GLY B O 1
ATOM 3363 N N . SER B 1 141 ? -14.758 -6.844 -23.734 1 70.5 141 SER B N 1
ATOM 3364 C CA . SER B 1 141 ? -14.75 -7.004 -22.281 1 70.5 141 SER B CA 1
ATOM 3365 C C . SER B 1 141 ? -15.102 -8.43 -21.875 1 70.5 141 SER B C 1
ATOM 3367 O O . SER B 1 141 ? -15.898 -9.094 -22.547 1 70.5 141 SER B O 1
ATOM 3369 N N . THR B 1 142 ? -14.289 -8.961 -21.078 1 73.81 142 THR B N 1
ATOM 3370 C CA . THR B 1 142 ? -14.625 -10.266 -20.516 1 73.81 142 THR B CA 1
ATOM 3371 C C . THR B 1 142 ? -14.383 -10.273 -19.016 1 73.81 142 THR B C 1
ATOM 3373 O O . THR B 1 142 ? -13.852 -9.312 -18.453 1 73.81 142 THR B O 1
ATOM 3376 N N . THR B 1 143 ? -15.008 -11.172 -18.375 1 71.25 143 THR B N 1
ATOM 3377 C CA . THR B 1 143 ? -14.758 -11.391 -16.953 1 71.25 143 THR B CA 1
ATOM 3378 C C . THR B 1 143 ? -13.727 -12.5 -16.75 1 71.25 143 THR B C 1
ATOM 3380 O O . THR B 1 143 ? -13.867 -13.594 -17.297 1 71.25 143 THR B O 1
ATOM 3383 N N . LEU B 1 144 ? -12.641 -12 -16.188 1 68.31 144 LEU B N 1
ATOM 3384 C CA . LEU B 1 144 ? -11.586 -12.969 -15.891 1 68.31 144 LEU B CA 1
ATOM 3385 C C . LEU B 1 144 ? -11.75 -13.539 -14.484 1 68.31 144 LEU B C 1
ATOM 3387 O O . LEU B 1 144 ? -12.203 -12.836 -13.578 1 68.31 144 LEU B O 1
ATOM 3391 N N . GLY B 1 145 ? -11.25 -14.82 -14.305 1 66.88 145 GLY B N 1
ATOM 3392 C CA . GLY B 1 145 ? -11.219 -15.422 -12.984 1 66.88 145 GLY B CA 1
ATOM 3393 C C . GLY B 1 145 ? -12.461 -16.234 -12.656 1 66.88 145 GLY B C 1
ATOM 3394 O O . GLY B 1 145 ? -13.445 -16.188 -13.406 1 66.88 145 GLY B O 1
ATOM 3395 N N . ALA B 1 146 ? -12.242 -17.156 -11.945 1 60.66 146 ALA B N 1
ATOM 3396 C CA . ALA B 1 146 ? -13.305 -18.031 -11.469 1 60.66 146 ALA B CA 1
ATOM 3397 C C . ALA B 1 146 ? -13.727 -17.641 -10.047 1 60.66 146 ALA B C 1
ATOM 3399 O O . ALA B 1 146 ? -12.93 -17.094 -9.281 1 60.66 146 ALA B O 1
ATOM 3400 N N . GLY B 1 147 ? -15.055 -17.969 -9.742 1 57.59 147 GLY B N 1
ATOM 3401 C CA . GLY B 1 147 ? -15.547 -18.031 -8.367 1 57.59 147 GLY B CA 1
ATOM 3402 C C . GLY B 1 147 ? -15.859 -16.656 -7.785 1 57.59 147 GLY B C 1
ATOM 3403 O O . GLY B 1 147 ? -16.484 -15.828 -8.445 1 57.59 147 GLY B O 1
ATOM 3404 N N . GLY B 1 148 ? -15.086 -16.312 -6.555 1 57.47 148 GLY B N 1
ATOM 3405 C CA . GLY B 1 148 ? -15.391 -15.312 -5.543 1 57.47 148 GLY B CA 1
ATOM 3406 C C . GLY B 1 148 ? -14.797 -13.945 -5.844 1 57.47 148 GLY B C 1
ATOM 3407 O O . GLY B 1 148 ? -15.086 -12.969 -5.152 1 57.47 148 GLY B O 1
ATOM 3408 N N . ARG B 1 149 ? -13.922 -13.891 -6.973 1 69.75 149 ARG B N 1
ATOM 3409 C CA . ARG B 1 149 ? -13.352 -12.578 -7.262 1 69.75 149 ARG B CA 1
ATOM 3410 C C . ARG B 1 149 ? -13.227 -12.359 -8.766 1 69.75 149 ARG B C 1
ATOM 3412 O O . ARG B 1 149 ? -12.109 -12.305 -9.297 1 69.75 149 ARG B O 1
ATOM 3419 N N . PRO B 1 150 ? -14.383 -12.258 -9.422 1 68.56 150 PRO B N 1
ATOM 3420 C CA . PRO B 1 150 ? -14.273 -11.969 -10.852 1 68.56 150 PRO B CA 1
ATOM 3421 C C . PRO B 1 150 ? -13.695 -10.578 -11.133 1 68.56 150 PRO B C 1
ATOM 3423 O O . PRO B 1 150 ? -13.922 -9.648 -10.352 1 68.56 150 PRO B O 1
ATOM 3426 N N . SER B 1 151 ? -12.711 -10.547 -12.023 1 69.12 151 SER B N 1
ATOM 3427 C CA . SER B 1 151 ? -12.18 -9.266 -12.469 1 69.12 151 SER B CA 1
ATOM 3428 C C . SER B 1 151 ? -12.594 -8.961 -13.898 1 69.12 151 SER B C 1
ATOM 3430 O O . SER B 1 151 ? -12.469 -9.805 -14.789 1 69.12 151 SER B O 1
ATOM 3432 N N . ARG B 1 152 ? -13.195 -7.828 -14.039 1 67.88 152 ARG B N 1
ATOM 3433 C CA . ARG B 1 152 ? -13.617 -7.426 -15.375 1 67.88 152 ARG B CA 1
ATOM 3434 C C . ARG B 1 152 ? -12.453 -6.824 -16.156 1 67.88 152 ARG B C 1
ATOM 3436 O O . ARG B 1 152 ? -11.688 -6.023 -15.625 1 67.88 152 ARG B O 1
ATOM 3443 N N . VAL B 1 153 ? -12.219 -7.406 -17.25 1 67.88 153 VAL B N 1
ATOM 3444 C CA . VAL B 1 153 ? -11.25 -6.852 -18.188 1 67.88 153 VAL B CA 1
ATOM 3445 C C . VAL B 1 153 ? -11.969 -5.977 -19.219 1 67.88 153 VAL B C 1
ATOM 3447 O O . VAL B 1 153 ? -12.938 -6.41 -19.844 1 67.88 153 VAL B O 1
ATOM 3450 N N . HIS B 1 154 ? -11.484 -4.664 -19.188 1 69.69 154 HIS B N 1
ATOM 3451 C CA . HIS B 1 154 ? -12.094 -3.729 -20.125 1 69.69 154 HIS B CA 1
ATOM 3452 C C . HIS B 1 154 ? -11.234 -3.557 -21.375 1 69.69 154 HIS B C 1
ATOM 3454 O O . HIS B 1 154 ? -10.172 -2.924 -21.328 1 69.69 154 HIS B O 1
ATOM 3460 N N . GLY B 1 155 ? -11.523 -4.34 -22.406 1 75.19 155 GLY B N 1
ATOM 3461 C CA . GLY B 1 155 ? -10.82 -4.129 -23.672 1 75.19 155 GLY B CA 1
ATOM 3462 C C . GLY B 1 155 ? -10.188 -5.391 -24.219 1 75.19 155 GLY B C 1
ATOM 3463 O O . GLY B 1 155 ? -10.578 -6.5 -23.844 1 75.19 155 GLY B O 1
ATOM 3464 N N . PRO B 1 156 ? -9.312 -5.152 -25.094 1 83.94 156 PRO B N 1
ATOM 3465 C CA . PRO B 1 156 ? -8.648 -6.312 -25.688 1 83.94 156 PRO B CA 1
ATOM 3466 C C . PRO B 1 156 ? -7.781 -7.074 -24.688 1 83.94 156 PRO B C 1
ATOM 3468 O O . PRO B 1 156 ? -7.203 -6.473 -23.781 1 83.94 156 PRO B O 1
ATOM 3471 N N . HIS B 1 157 ? -7.867 -8.398 -24.766 1 88.5 157 HIS B N 1
ATOM 3472 C CA . HIS B 1 157 ? -7.027 -9.211 -23.891 1 88.5 157 HIS B CA 1
ATOM 3473 C C . HIS B 1 157 ? -6.422 -10.383 -24.656 1 88.5 157 HIS B C 1
ATOM 3475 O O . HIS B 1 157 ? -6.891 -10.734 -25.734 1 88.5 157 HIS B O 1
ATOM 3481 N N . VAL B 1 158 ? -5.348 -10.875 -24.172 1 91.56 158 VAL B N 1
ATOM 3482 C CA . VAL B 1 158 ? -4.617 -12 -24.734 1 91.56 158 VAL B CA 1
ATOM 3483 C C . VAL B 1 158 ? -4.773 -13.234 -23.844 1 91.56 158 VAL B C 1
ATOM 3485 O O . VAL B 1 158 ? -4.633 -13.141 -22.625 1 91.56 158 VAL B O 1
ATOM 3488 N N . GLU B 1 159 ? -5.094 -14.328 -24.5 1 93.19 159 GLU B N 1
ATOM 3489 C CA . GLU B 1 159 ? -5.191 -15.617 -23.812 1 93.19 159 GLU B CA 1
ATOM 3490 C C . GLU B 1 159 ? -4.117 -16.578 -24.312 1 93.19 159 GLU B C 1
ATOM 3492 O O . GLU B 1 159 ? -3.957 -16.781 -25.516 1 93.19 159 GLU B O 1
ATOM 3497 N N . ILE B 1 160 ? -3.402 -17.031 -23.391 1 96.12 160 ILE B N 1
ATOM 3498 C CA . ILE B 1 160 ? -2.412 -18.062 -23.672 1 96.12 160 ILE B CA 1
ATOM 3499 C C . ILE B 1 160 ? -2.766 -19.344 -22.922 1 96.12 160 ILE B C 1
ATOM 3501 O O . ILE B 1 160 ? -2.934 -19.328 -21.703 1 96.12 160 ILE B O 1
ATOM 3505 N N . THR B 1 161 ? -2.836 -20.484 -23.625 1 96.62 161 THR B N 1
ATOM 3506 C CA . THR B 1 161 ? -3.35 -21.703 -23.031 1 96.62 161 THR B CA 1
ATOM 3507 C C . THR B 1 161 ? -2.387 -22.859 -23.266 1 96.62 161 THR B C 1
ATOM 3509 O O . THR B 1 161 ? -1.798 -22.984 -24.344 1 96.62 161 THR B O 1
ATOM 3512 N N . ALA B 1 162 ? -2.268 -23.688 -22.25 1 97.31 162 ALA B N 1
ATOM 3513 C CA . ALA B 1 162 ? -1.474 -24.906 -22.359 1 97.31 162 ALA B CA 1
ATOM 3514 C C . ALA B 1 162 ? -2.043 -25.828 -23.438 1 97.31 162 ALA B C 1
ATOM 3516 O O . ALA B 1 162 ? -3.238 -25.781 -23.734 1 97.31 162 ALA B O 1
ATOM 3517 N N . PRO B 1 163 ? -1.159 -26.656 -24.031 1 94.94 163 PRO B N 1
ATOM 3518 C CA . PRO B 1 163 ? -1.634 -27.594 -25.078 1 94.94 163 PRO B CA 1
ATOM 3519 C C . PRO B 1 163 ? -2.76 -28.5 -24.578 1 94.94 163 PRO B C 1
ATOM 3521 O O . PRO B 1 163 ? -3.641 -28.875 -25.359 1 94.94 163 PRO B O 1
ATOM 3524 N N . ASP B 1 164 ? -2.766 -28.891 -23.328 1 93.25 164 ASP B N 1
ATOM 3525 C CA . ASP B 1 164 ? -3.793 -29.781 -22.781 1 93.25 164 ASP B CA 1
ATOM 3526 C C . ASP B 1 164 ? -5.043 -28.984 -22.391 1 93.25 164 ASP B C 1
ATOM 3528 O O . ASP B 1 164 ? -6.047 -29.562 -21.984 1 93.25 164 ASP B O 1
ATOM 3532 N N . GLY B 1 165 ? -4.914 -27.703 -22.406 1 94.31 165 GLY B N 1
ATOM 3533 C CA . GLY B 1 165 ? -6.055 -26.844 -22.156 1 94.31 165 GLY B CA 1
ATOM 3534 C C . GLY B 1 165 ? -6.352 -26.672 -20.672 1 94.31 165 GLY B C 1
ATOM 3535 O O . GLY B 1 165 ? -7.359 -26.062 -20.297 1 94.31 165 GLY B O 1
ATOM 3536 N N . THR B 1 166 ? -5.469 -27.094 -19.797 1 95.44 166 THR B N 1
ATOM 3537 C CA . THR B 1 166 ? -5.812 -27.141 -18.375 1 95.44 166 THR B CA 1
ATOM 3538 C C . THR B 1 166 ? -5.117 -26.016 -17.609 1 95.44 166 THR B C 1
ATOM 3540 O O . THR B 1 166 ? -5.266 -25.906 -16.391 1 95.44 166 THR B O 1
ATOM 3543 N N . ALA B 1 167 ? -4.367 -25.203 -18.266 1 96.5 167 ALA B N 1
ATOM 3544 C CA . ALA B 1 167 ? -3.711 -24.047 -17.656 1 96.5 167 ALA B CA 1
ATOM 3545 C C . ALA B 1 167 ? -3.531 -22.922 -18.656 1 96.5 167 ALA B C 1
ATOM 3547 O O . ALA B 1 167 ? -3.613 -23.141 -19.875 1 96.5 167 ALA B O 1
ATOM 3548 N N . GLY B 1 168 ? -3.316 -21.734 -18.125 1 95.75 168 GLY B N 1
ATOM 3549 C CA . GLY B 1 168 ? -3.137 -20.609 -19.031 1 95.75 168 GLY B CA 1
ATOM 3550 C C . GLY B 1 168 ? -2.953 -19.281 -18.312 1 95.75 168 GLY B C 1
ATOM 3551 O O . GLY B 1 168 ? -2.715 -19.25 -17.094 1 95.75 168 GLY B O 1
ATOM 3552 N N . VAL B 1 169 ? -2.967 -18.219 -19.125 1 95.56 169 VAL B N 1
ATOM 3553 C CA . VAL B 1 169 ? -2.859 -16.859 -18.625 1 95.56 169 VAL B CA 1
ATOM 3554 C C . VAL B 1 169 ? -3.725 -15.922 -19.469 1 95.56 169 VAL B C 1
ATOM 3556 O O . VAL B 1 169 ? -3.814 -16.078 -20.688 1 95.56 169 VAL B O 1
ATOM 3559 N N . SER B 1 170 ? -4.398 -15.086 -18.766 1 92.56 170 SER B N 1
ATOM 3560 C CA . SER B 1 170 ? -5.148 -14 -19.391 1 92.56 170 SER B CA 1
ATOM 3561 C C . SER B 1 170 ? -4.5 -12.648 -19.109 1 92.56 170 SER B C 1
ATOM 3563 O O . SER B 1 170 ? -4.258 -12.297 -17.953 1 92.56 170 SER B O 1
ATOM 3565 N N . ILE B 1 171 ? -4.25 -11.891 -20.141 1 91.81 171 ILE B N 1
ATOM 3566 C CA . ILE B 1 171 ? -3.586 -10.602 -19.984 1 91.81 171 ILE B CA 1
ATOM 3567 C C . ILE B 1 171 ? -4.477 -9.492 -20.562 1 91.81 171 ILE B C 1
ATOM 3569 O O . ILE B 1 171 ? -4.832 -9.516 -21.734 1 91.81 171 ILE B O 1
ATOM 3573 N N . ASP B 1 172 ? -4.797 -8.594 -19.688 1 89.06 172 ASP B N 1
ATOM 3574 C CA . ASP B 1 172 ? -5.484 -7.383 -20.141 1 89.06 172 ASP B CA 1
ATOM 3575 C C . ASP B 1 172 ? -4.504 -6.402 -20.781 1 89.06 172 ASP B C 1
ATOM 3577 O O . ASP B 1 172 ? -3.646 -5.836 -20.094 1 89.06 172 ASP B O 1
ATOM 3581 N N . VAL B 1 173 ? -4.684 -6.121 -21.984 1 85.25 173 VAL B N 1
ATOM 3582 C CA . VAL B 1 173 ? -3.738 -5.254 -22.688 1 85.25 173 VAL B CA 1
ATOM 3583 C C . VAL B 1 173 ? -4.387 -3.9 -22.969 1 85.25 173 VAL B C 1
ATOM 3585 O O . VAL B 1 173 ? -3.758 -3.014 -23.547 1 85.25 173 VAL B O 1
ATOM 3588 N N . GLY B 1 174 ? -5.559 -3.713 -22.531 1 78.19 174 GLY B N 1
ATOM 3589 C CA . GLY B 1 174 ? -6.27 -2.477 -22.812 1 78.19 174 GLY B CA 1
ATOM 3590 C C . GLY B 1 174 ? -6.352 -1.549 -21.625 1 78.19 174 GLY B C 1
ATOM 3591 O O . GLY B 1 174 ? -6.73 -0.384 -21.75 1 78.19 174 GLY B O 1
ATOM 3592 N N . SER B 1 175 ? -6.016 -2.02 -20.516 1 76.25 175 SER B N 1
ATOM 3593 C CA . SER B 1 175 ? -6.188 -1.208 -19.312 1 76.25 175 SER B CA 1
ATOM 3594 C C . SER B 1 175 ? -5.051 -0.202 -19.156 1 76.25 175 SER B C 1
ATOM 3596 O O . SER B 1 175 ? -3.885 -0.537 -19.375 1 76.25 175 SER B O 1
ATOM 3598 N N . ASP B 1 176 ? -5.449 1.021 -18.719 1 75.38 176 ASP B N 1
ATOM 3599 C CA . ASP B 1 176 ? -4.449 2.039 -18.406 1 75.38 176 ASP B CA 1
ATOM 3600 C C . ASP B 1 176 ? -4.371 2.281 -16.891 1 75.38 176 ASP B C 1
ATOM 3602 O O . ASP B 1 176 ? -3.617 3.146 -16.438 1 75.38 176 ASP B O 1
ATOM 3606 N N . ASP B 1 177 ? -5.113 1.542 -16.25 1 75.94 177 ASP B N 1
ATOM 3607 C CA . ASP B 1 177 ? -5.113 1.69 -14.805 1 75.94 177 ASP B CA 1
ATOM 3608 C C . ASP B 1 177 ? -3.928 0.958 -14.172 1 75.94 177 ASP B C 1
ATOM 3610 O O . ASP B 1 177 ? -3.812 -0.264 -14.297 1 75.94 177 ASP B O 1
ATOM 3614 N N . LEU B 1 178 ? -3.186 1.682 -13.453 1 72.19 178 LEU B N 1
ATOM 3615 C CA . LEU B 1 178 ? -1.931 1.166 -12.914 1 72.19 178 LEU B CA 1
ATOM 3616 C C . LEU B 1 178 ? -2.188 0.229 -11.742 1 72.19 178 LEU B C 1
ATOM 3618 O O . LEU B 1 178 ? -1.321 -0.57 -11.375 1 72.19 178 LEU B O 1
ATOM 3622 N N . ASP B 1 179 ? -3.328 0.249 -11.18 1 74.88 179 ASP B N 1
ATOM 3623 C CA . ASP B 1 179 ? -3.615 -0.549 -9.992 1 74.88 179 ASP B CA 1
ATOM 3624 C C . ASP B 1 179 ? -4.543 -1.716 -10.32 1 74.88 179 ASP B C 1
ATOM 3626 O O . ASP B 1 179 ? -4.844 -2.543 -9.461 1 74.88 179 ASP B O 1
ATOM 3630 N N . GLU B 1 180 ? -4.863 -1.822 -11.531 1 78.81 180 GLU B N 1
ATOM 3631 C CA . GLU B 1 180 ? -5.77 -2.885 -11.961 1 78.81 180 GLU B CA 1
ATOM 3632 C C . GLU B 1 180 ? -5.031 -4.211 -12.117 1 78.81 180 GLU B C 1
ATOM 3634 O O . GLU B 1 180 ? -3.85 -4.234 -12.461 1 78.81 180 GLU B O 1
ATOM 3639 N N . GLU B 1 181 ? -5.812 -5.199 -11.758 1 80.06 181 GLU B N 1
ATOM 3640 C CA . GLU B 1 181 ? -5.301 -6.535 -12.039 1 80.06 181 GLU B CA 1
ATOM 3641 C C . GLU B 1 181 ? -5.332 -6.844 -13.531 1 80.06 181 GLU B C 1
ATOM 3643 O O . GLU B 1 181 ? -6.406 -7.02 -14.109 1 80.06 181 GLU B O 1
ATOM 3648 N N . THR B 1 182 ? -4.121 -7.035 -14.133 1 85.19 182 THR B N 1
ATOM 3649 C CA . THR B 1 182 ? -4.07 -7.133 -15.586 1 85.19 182 THR B CA 1
ATOM 3650 C C . THR B 1 182 ? -3.609 -8.523 -16.016 1 85.19 182 THR B C 1
ATOM 3652 O O . THR B 1 182 ? -3.752 -8.891 -17.188 1 85.19 182 THR B O 1
ATOM 3655 N N . VAL B 1 183 ? -3.053 -9.242 -15.133 1 91.44 183 VAL B N 1
ATOM 3656 C CA . VAL B 1 183 ? -2.582 -10.578 -15.492 1 91.44 183 VAL B CA 1
ATOM 3657 C C . VAL B 1 183 ? -3.203 -11.609 -14.555 1 91.44 183 VAL B C 1
ATOM 3659 O O . VAL B 1 183 ? -3.158 -11.461 -13.336 1 91.44 183 VAL B O 1
ATOM 3662 N N . LEU B 1 184 ? -3.764 -12.602 -15.141 1 93.62 184 LEU B N 1
ATOM 3663 C CA . LEU B 1 184 ? -4.344 -13.711 -14.391 1 93.62 184 LEU B CA 1
ATOM 3664 C C . LEU B 1 184 ? -3.799 -15.047 -14.891 1 93.62 184 LEU B C 1
ATOM 3666 O O . LEU B 1 184 ? -4.086 -15.453 -16.016 1 93.62 184 LEU B O 1
ATOM 3670 N N . LEU B 1 185 ? -2.969 -15.656 -14.094 1 95.75 185 LEU B N 1
ATOM 3671 C CA . LEU B 1 185 ? -2.59 -17.047 -14.352 1 95.75 185 LEU B CA 1
ATOM 3672 C C . LEU B 1 185 ? -3.623 -18 -13.773 1 95.75 185 LEU B C 1
ATOM 3674 O O . LEU B 1 185 ? -4.133 -17.797 -12.672 1 95.75 185 LEU B O 1
ATOM 3678 N N . TRP B 1 186 ? -3.844 -19.078 -14.531 1 94.38 186 TRP B N 1
ATOM 3679 C CA . TRP B 1 186 ? -4.84 -20.016 -14.039 1 94.38 186 TRP B CA 1
ATOM 3680 C C . TRP B 1 186 ? -4.449 -21.453 -14.375 1 94.38 186 TRP B C 1
ATOM 3682 O O . TRP B 1 186 ? -3.652 -21.688 -15.289 1 94.38 186 TRP B O 1
ATOM 3692 N N . ALA B 1 187 ? -4.93 -22.375 -13.57 1 95.31 187 ALA B N 1
ATOM 3693 C CA . ALA B 1 187 ? -4.742 -23.812 -13.789 1 95.31 187 ALA B CA 1
ATOM 3694 C C . ALA B 1 187 ? -5.914 -24.609 -13.227 1 95.31 187 ALA B C 1
ATOM 3696 O O . ALA B 1 187 ? -6.445 -24.266 -12.164 1 95.31 187 ALA B O 1
ATOM 3697 N N . GLY B 1 188 ? -6.27 -25.656 -13.984 1 92.94 188 GLY B N 1
ATOM 3698 C CA . GLY B 1 188 ? -7.367 -26.516 -13.555 1 92.94 188 GLY B CA 1
ATOM 3699 C C . GLY B 1 188 ? -8.695 -26.141 -14.188 1 92.94 188 GLY B C 1
ATOM 3700 O O . GLY B 1 188 ? -8.758 -25.234 -15.008 1 92.94 188 GLY B O 1
ATOM 3701 N N . PRO B 1 189 ? -9.656 -26.969 -13.891 1 89.44 189 PRO B N 1
ATOM 3702 C CA . PRO B 1 189 ? -10.977 -26.719 -14.469 1 89.44 189 PRO B CA 1
ATOM 3703 C C . PRO B 1 189 ? -11.625 -25.453 -13.922 1 89.44 189 PRO B C 1
ATOM 3705 O O . PRO B 1 189 ? -11.266 -24.984 -12.836 1 89.44 189 PRO B O 1
ATOM 3708 N N . SER B 1 190 ? -12.539 -24.906 -14.797 1 84.12 190 SER B N 1
ATOM 3709 C CA . SER B 1 190 ? -13.273 -23.719 -14.336 1 84.12 190 SER B CA 1
ATOM 3710 C C . SER B 1 190 ? -14.133 -24.047 -13.125 1 84.12 190 SER B C 1
ATOM 3712 O O . SER B 1 190 ? -14.602 -25.188 -12.977 1 84.12 190 SER B O 1
ATOM 3714 N N . GLY B 1 191 ? -14.273 -23.078 -12.242 1 80.25 191 GLY B N 1
ATOM 3715 C CA . GLY B 1 191 ? -15.109 -23.297 -11.078 1 80.25 191 GLY B CA 1
ATOM 3716 C C . GLY B 1 191 ? -14.352 -23.172 -9.766 1 80.25 191 GLY B C 1
ATOM 3717 O O . GLY B 1 191 ? -13.422 -22.375 -9.656 1 80.25 191 GLY B O 1
ATOM 3718 N N . TRP B 1 192 ? -14.758 -24.016 -8.742 1 78.25 192 TRP B N 1
ATOM 3719 C CA . TRP B 1 192 ? -14.328 -23.875 -7.355 1 78.25 192 TRP B CA 1
ATOM 3720 C C . TRP B 1 192 ? -12.875 -24.297 -7.195 1 78.25 192 TRP B C 1
ATOM 3722 O O . TRP B 1 192 ? -12.156 -23.766 -6.336 1 78.25 192 TRP B O 1
ATOM 3732 N N . HIS B 1 193 ? -12.367 -25.203 -8.023 1 84.25 193 HIS B N 1
ATOM 3733 C CA . HIS B 1 193 ? -11.031 -25.75 -7.809 1 84.25 193 HIS B CA 1
ATOM 3734 C C . HIS B 1 193 ? -10.031 -25.172 -8.812 1 84.25 193 HIS B C 1
ATOM 3736 O O . HIS B 1 193 ? -8.953 -25.75 -9.016 1 84.25 193 HIS B O 1
ATOM 3742 N N . ARG B 1 194 ? -10.375 -24.062 -9.359 1 90.94 194 ARG B N 1
ATOM 3743 C CA . ARG B 1 194 ? -9.445 -23.422 -10.273 1 90.94 194 ARG B CA 1
ATOM 3744 C C . ARG B 1 194 ? -8.383 -22.625 -9.516 1 90.94 194 ARG B C 1
ATOM 3746 O O . ARG B 1 194 ? -8.719 -21.812 -8.648 1 90.94 194 ARG B O 1
ATOM 3753 N N . ALA B 1 195 ? -7.18 -22.953 -9.789 1 94.25 195 ALA B N 1
ATOM 3754 C CA . ALA B 1 195 ? -6.066 -22.172 -9.266 1 94.25 195 ALA B CA 1
ATOM 3755 C C . ALA B 1 195 ? -5.918 -20.859 -10.023 1 94.25 195 ALA B C 1
ATOM 3757 O O . ALA B 1 195 ? -5.973 -20.828 -11.258 1 94.25 195 ALA B O 1
ATOM 3758 N N . GLU B 1 196 ? -5.754 -19.766 -9.242 1 94.56 196 GLU B N 1
ATOM 3759 C CA . GLU B 1 196 ? -5.617 -18.453 -9.867 1 94.56 196 GLU B CA 1
ATOM 3760 C C . GLU B 1 196 ? -4.531 -17.625 -9.18 1 94.56 196 GLU B C 1
ATOM 3762 O O . GLU B 1 196 ? -4.41 -17.641 -7.957 1 94.56 196 GLU B O 1
ATOM 3767 N N . ALA B 1 197 ? -3.773 -17.016 -9.945 1 95.56 197 ALA B N 1
ATOM 3768 C CA . ALA B 1 197 ? -2.824 -15.984 -9.516 1 95.56 197 ALA B CA 1
ATOM 3769 C C . ALA B 1 197 ? -3.074 -14.672 -10.25 1 95.56 197 ALA B C 1
ATOM 3771 O O . ALA B 1 197 ? -3.158 -14.648 -11.484 1 95.56 197 ALA B O 1
ATOM 3772 N N . ARG B 1 198 ? -3.131 -13.625 -9.492 1 94.94 198 ARG B N 1
ATOM 3773 C CA . ARG B 1 198 ? -3.443 -12.32 -10.07 1 94.94 198 ARG B CA 1
ATOM 3774 C C . ARG B 1 198 ? -2.32 -11.32 -9.805 1 94.94 198 ARG B C 1
ATOM 3776 O O . ARG B 1 198 ? -1.756 -11.289 -8.703 1 94.94 198 ARG B O 1
ATOM 3783 N N . PHE B 1 199 ? -2.055 -10.547 -10.812 1 95.25 199 PHE B N 1
ATOM 3784 C CA . PHE B 1 199 ? -1.006 -9.539 -10.727 1 95.25 199 PHE B CA 1
ATOM 3785 C C . PHE B 1 199 ? -1.507 -8.188 -11.227 1 95.25 199 PHE B C 1
ATOM 3787 O O . PHE B 1 199 ? -2.18 -8.109 -12.258 1 95.25 199 PHE B O 1
ATOM 3794 N N . THR B 1 200 ? -1.172 -7.129 -10.477 1 93.56 200 THR B N 1
ATOM 3795 C CA . THR B 1 200 ? -1.543 -5.789 -10.922 1 93.56 200 THR B CA 1
ATOM 3796 C C . THR B 1 200 ? -0.609 -5.305 -12.023 1 93.56 200 THR B C 1
ATOM 3798 O O . THR B 1 200 ? 0.429 -5.918 -12.281 1 93.56 200 THR B O 1
ATOM 3801 N N . SER B 1 201 ? -0.964 -4.227 -12.641 1 90.62 201 SER B N 1
ATOM 3802 C CA . SER B 1 201 ? -0.349 -3.742 -13.867 1 90.62 201 SER B CA 1
ATOM 3803 C C . SER B 1 201 ? 1.122 -3.402 -13.656 1 90.62 201 SER B C 1
ATOM 3805 O O . SER B 1 201 ? 1.944 -3.59 -14.555 1 90.62 201 SER B O 1
ATOM 3807 N N . ARG B 1 202 ? 1.492 -3.004 -12.453 1 93.81 202 ARG B N 1
ATOM 3808 C CA . ARG B 1 202 ? 2.842 -2.498 -12.234 1 93.81 202 ARG B CA 1
ATOM 3809 C C . ARG B 1 202 ? 3.756 -3.592 -11.688 1 93.81 202 ARG B C 1
ATOM 3811 O O . ARG B 1 202 ? 4.914 -3.332 -11.359 1 93.81 202 ARG B O 1
ATOM 3818 N N . THR B 1 203 ? 3.254 -4.797 -11.617 1 96.44 203 THR B N 1
ATOM 3819 C CA . THR B 1 203 ? 4.102 -5.902 -11.188 1 96.44 203 THR B CA 1
ATOM 3820 C C . THR B 1 203 ? 5.242 -6.125 -12.172 1 96.44 203 THR B C 1
ATOM 3822 O O . THR B 1 203 ? 5.012 -6.238 -13.383 1 96.44 203 THR B O 1
ATOM 3825 N N . PRO B 1 204 ? 6.469 -6.141 -11.68 1 96.75 204 PRO B N 1
ATOM 3826 C CA . PRO B 1 204 ? 7.59 -6.367 -12.594 1 96.75 204 PRO B CA 1
ATOM 3827 C C . PRO B 1 204 ? 7.418 -7.625 -13.438 1 96.75 204 PRO B C 1
ATOM 3829 O O . PRO B 1 204 ? 7.02 -8.672 -12.914 1 96.75 204 PRO B O 1
ATOM 3832 N N . ALA B 1 205 ? 7.793 -7.543 -14.688 1 96.56 205 ALA B N 1
ATOM 3833 C CA . ALA B 1 205 ? 7.543 -8.602 -15.656 1 96.56 205 ALA B CA 1
ATOM 3834 C C . ALA B 1 205 ? 8.281 -9.883 -15.273 1 96.56 205 ALA B C 1
ATOM 3836 O O . ALA B 1 205 ? 7.738 -10.984 -15.422 1 96.56 205 ALA B O 1
ATOM 3837 N N . HIS B 1 206 ? 9.453 -9.742 -14.812 1 97.06 206 HIS B N 1
ATOM 3838 C CA . HIS B 1 206 ? 10.266 -10.922 -14.547 1 97.06 206 HIS B CA 1
ATOM 3839 C C . HIS B 1 206 ? 9.703 -11.734 -13.383 1 97.06 206 HIS B C 1
ATOM 3841 O O . HIS B 1 206 ? 9.938 -12.945 -13.289 1 97.06 206 HIS B O 1
ATOM 3847 N N . LEU B 1 207 ? 9.031 -11.102 -12.438 1 98.12 207 LEU B N 1
ATOM 3848 C CA . LEU B 1 207 ? 8.391 -11.828 -11.344 1 98.12 207 LEU B CA 1
ATOM 3849 C C . LEU B 1 207 ? 7.238 -12.68 -11.867 1 98.12 207 LEU B C 1
ATOM 3851 O O . LEU B 1 207 ? 7.078 -13.836 -11.453 1 98.12 207 LEU B O 1
ATOM 3855 N N . ILE B 1 208 ? 6.457 -12.133 -12.758 1 98 208 ILE B N 1
ATOM 3856 C CA . ILE B 1 208 ? 5.367 -12.875 -13.391 1 98 208 ILE B CA 1
ATOM 3857 C C . ILE B 1 208 ? 5.941 -14.008 -14.234 1 98 208 ILE B C 1
ATOM 3859 O O . ILE B 1 208 ? 5.449 -15.141 -14.18 1 98 208 ILE B O 1
ATOM 3863 N N . ALA B 1 209 ? 6.992 -13.664 -14.922 1 97.88 209 ALA B N 1
ATOM 3864 C CA . ALA B 1 209 ? 7.648 -14.656 -15.766 1 97.88 209 ALA B CA 1
ATOM 3865 C C . ALA B 1 209 ? 8.18 -15.82 -14.93 1 97.88 209 ALA B C 1
ATOM 3867 O O . ALA B 1 209 ? 8.141 -16.969 -15.367 1 97.88 209 ALA B O 1
ATOM 3868 N N . ALA B 1 210 ? 8.695 -15.523 -13.805 1 98.25 210 ALA B N 1
ATOM 3869 C CA . ALA B 1 210 ? 9.188 -16.578 -12.914 1 98.25 210 ALA B CA 1
ATOM 3870 C C . ALA B 1 210 ? 8.055 -17.516 -12.5 1 98.25 210 ALA B C 1
ATOM 3872 O O . ALA B 1 210 ? 8.25 -18.734 -12.414 1 98.25 210 ALA B O 1
ATOM 3873 N N . THR B 1 211 ? 6.918 -16.984 -12.203 1 98.19 211 THR B N 1
ATOM 3874 C CA . THR B 1 211 ? 5.746 -17.781 -11.852 1 98.19 211 THR B CA 1
ATOM 3875 C C . THR B 1 211 ? 5.297 -18.625 -13.039 1 98.19 211 THR B C 1
ATOM 3877 O O . THR B 1 211 ? 4.992 -19.812 -12.883 1 98.19 211 THR B O 1
ATOM 3880 N N . ALA B 1 212 ? 5.273 -18.016 -14.172 1 98.06 212 ALA B N 1
ATOM 3881 C CA . ALA B 1 212 ? 4.91 -18.719 -15.398 1 98.06 212 ALA B CA 1
ATOM 3882 C C . ALA B 1 212 ? 5.879 -19.859 -15.68 1 98.06 212 ALA B C 1
ATOM 3884 O O . ALA B 1 212 ? 5.457 -20.953 -16.078 1 98.06 212 ALA B O 1
ATOM 3885 N N . GLN B 1 213 ? 7.129 -19.562 -15.492 1 98.12 213 GLN B N 1
ATOM 3886 C CA . GLN B 1 213 ? 8.133 -20.594 -15.695 1 98.12 213 GLN B CA 1
ATOM 3887 C C . GLN B 1 213 ? 7.898 -21.781 -14.758 1 98.12 213 GLN B C 1
ATOM 3889 O O . GLN B 1 213 ? 8.125 -22.922 -15.133 1 98.12 213 GLN B O 1
ATOM 3894 N N . ALA B 1 214 ? 7.5 -21.5 -13.602 1 97.56 214 ALA B N 1
ATOM 3895 C CA . ALA B 1 214 ? 7.242 -22.547 -12.617 1 97.56 214 ALA B CA 1
ATOM 3896 C C . ALA B 1 214 ? 6.066 -23.422 -13.039 1 97.56 214 ALA B C 1
ATOM 3898 O O . ALA B 1 214 ? 5.996 -24.609 -12.68 1 97.56 214 ALA B O 1
ATOM 3899 N N . LEU B 1 215 ? 5.121 -22.938 -13.789 1 96.31 215 LEU B N 1
ATOM 3900 C CA . LEU B 1 215 ? 4.023 -23.719 -14.336 1 96.31 215 LEU B CA 1
ATOM 3901 C C . LEU B 1 215 ? 4.547 -24.812 -15.273 1 96.31 215 LEU B C 1
ATOM 3903 O O . LEU B 1 215 ? 3.951 -25.875 -15.383 1 96.31 215 LEU B O 1
ATOM 3907 N N . LEU B 1 216 ? 5.637 -24.469 -15.898 1 96.94 216 LEU B N 1
ATOM 3908 C CA . LEU B 1 216 ? 6.188 -25.359 -16.922 1 96.94 216 LEU B CA 1
ATOM 3909 C C . LEU B 1 216 ? 7.105 -26.406 -16.297 1 96.94 216 LEU B C 1
ATOM 3911 O O . LEU B 1 216 ? 7.516 -27.344 -16.969 1 96.94 216 LEU B O 1
ATOM 3915 N N . ASP B 1 217 ? 7.426 -26.188 -15.055 1 96.56 217 ASP B N 1
ATOM 3916 C CA . ASP B 1 217 ? 8.328 -27.125 -14.383 1 96.56 217 ASP B CA 1
ATOM 3917 C C . ASP B 1 217 ? 7.75 -28.531 -14.383 1 96.56 217 ASP B C 1
ATOM 3919 O O . ASP B 1 217 ? 6.68 -28.781 -13.812 1 96.56 217 ASP B O 1
ATOM 3923 N N . PRO B 1 218 ? 8.438 -29.531 -14.93 1 95.31 218 PRO B N 1
ATOM 3924 C CA . PRO B 1 218 ? 7.902 -30.891 -15.047 1 95.31 218 PRO B CA 1
ATOM 3925 C C . PRO B 1 218 ? 8.008 -31.688 -13.742 1 95.31 218 PRO B C 1
ATOM 3927 O O . PRO B 1 218 ? 7.441 -32.781 -13.633 1 95.31 218 PRO B O 1
ATOM 3930 N N . THR B 1 219 ? 8.703 -31.125 -12.75 1 95.5 219 THR B N 1
ATOM 3931 C CA . THR B 1 219 ? 8.859 -31.844 -11.484 1 95.5 219 THR B CA 1
ATOM 3932 C C . THR B 1 219 ? 7.508 -32.062 -10.82 1 95.5 219 THR B C 1
ATOM 3934 O O . THR B 1 219 ? 6.781 -31.109 -10.539 1 95.5 219 THR B O 1
ATOM 3937 N N . PRO B 1 220 ? 7.18 -33.312 -10.586 1 95.31 220 PRO B N 1
ATOM 3938 C CA . PRO B 1 220 ? 5.895 -33.562 -9.938 1 95.31 220 PRO B CA 1
ATOM 3939 C C . PRO B 1 220 ? 5.867 -33.094 -8.484 1 95.31 220 PRO B C 1
ATOM 3941 O O . PRO B 1 220 ? 6.922 -32.844 -7.891 1 95.31 220 PRO B O 1
ATOM 3944 N N . VAL B 1 221 ? 4.672 -33 -7.973 1 94.69 221 VAL B N 1
ATOM 3945 C CA . VAL B 1 221 ? 4.469 -32.531 -6.602 1 94.69 221 VAL B CA 1
ATOM 3946 C C . VAL B 1 221 ? 3.742 -33.625 -5.805 1 94.69 221 VAL B C 1
ATOM 3948 O O . VAL B 1 221 ? 2.842 -34.281 -6.324 1 94.69 221 VAL B O 1
ATOM 3951 N N . LEU B 1 222 ? 4.172 -33.781 -4.613 1 93.56 222 LEU B N 1
ATOM 3952 C CA . LEU B 1 222 ? 3.604 -34.812 -3.746 1 93.56 222 LEU B CA 1
ATOM 3953 C C . LEU B 1 222 ? 2.307 -34.344 -3.107 1 93.56 222 LEU B C 1
ATOM 3955 O O . LEU B 1 222 ? 2.242 -33.219 -2.6 1 93.56 222 LEU B O 1
ATOM 3959 N N . ARG B 1 223 ? 1.221 -35.188 -3.191 1 94.81 223 ARG B N 1
ATOM 3960 C CA . ARG B 1 223 ? -0.068 -34.938 -2.551 1 94.81 223 ARG B CA 1
ATOM 3961 C C . ARG B 1 223 ? -0.656 -36.25 -2.004 1 94.81 223 ARG B C 1
ATOM 3963 O O . ARG B 1 223 ? -0.204 -37.312 -2.359 1 94.81 223 ARG B O 1
ATOM 3970 N N . TYR B 1 224 ? -1.548 -36.031 -0.984 1 92.31 224 TYR B N 1
ATOM 3971 C CA . TYR B 1 224 ? -2.377 -37.188 -0.61 1 92.31 224 TYR B CA 1
ATOM 3972 C C . TYR B 1 224 ? -3.529 -37.375 -1.591 1 92.31 224 TYR B C 1
ATOM 3974 O O . TYR B 1 224 ? -4.305 -36.438 -1.827 1 92.31 224 TYR B O 1
ATOM 3982 N N . ARG B 1 225 ? -3.641 -38.531 -2.115 1 91.69 225 ARG B N 1
ATOM 3983 C CA . ARG B 1 225 ? -4.664 -38.812 -3.117 1 91.69 225 ARG B CA 1
ATOM 3984 C C . ARG B 1 225 ? -6.055 -38.469 -2.592 1 91.69 225 ARG B C 1
ATOM 3986 O O . ARG B 1 225 ? -6.867 -37.906 -3.312 1 91.69 225 ARG B O 1
ATOM 3993 N N . ASP B 1 226 ? -6.281 -38.75 -1.335 1 90.75 226 ASP B N 1
ATOM 3994 C CA . ASP B 1 226 ? -7.602 -38.562 -0.745 1 90.75 226 ASP B CA 1
ATOM 3995 C C . ASP B 1 226 ? -7.898 -37.062 -0.53 1 90.75 226 ASP B C 1
ATOM 3997 O O . ASP B 1 226 ? -9.055 -36.688 -0.347 1 90.75 226 ASP B O 1
ATOM 4001 N N . ALA B 1 227 ? -6.859 -36.281 -0.582 1 88.75 227 ALA B N 1
ATOM 4002 C CA . ALA B 1 227 ? -7.035 -34.875 -0.358 1 88.75 227 ALA B CA 1
ATOM 4003 C C . ALA B 1 227 ? -7.148 -34.125 -1.681 1 88.75 227 ALA B C 1
ATOM 4005 O O . ALA B 1 227 ? -7.496 -32.938 -1.702 1 88.75 227 ALA B O 1
ATOM 4006 N N . LEU B 1 228 ? -6.887 -34.812 -2.738 1 90.88 228 LEU B N 1
ATOM 4007 C CA . LEU B 1 228 ? -6.938 -34.188 -4.059 1 90.88 228 LEU B CA 1
ATOM 4008 C C . LEU B 1 228 ? -8.375 -34.094 -4.562 1 90.88 228 LEU B C 1
ATOM 4010 O O . LEU B 1 228 ? -9.125 -35.062 -4.488 1 90.88 228 LEU B O 1
ATOM 4014 N N . ALA B 1 229 ? -8.727 -32.969 -5.008 1 91.25 229 ALA B N 1
ATOM 4015 C CA . ALA B 1 229 ? -10.055 -32.844 -5.613 1 91.25 229 ALA B CA 1
ATOM 4016 C C . ALA B 1 229 ? -10.211 -33.781 -6.793 1 91.25 229 ALA B C 1
ATOM 4018 O O . ALA B 1 229 ? -9.32 -33.906 -7.637 1 91.25 229 ALA B O 1
ATOM 4019 N N . PRO B 1 230 ? -11.352 -34.375 -6.84 1 92.94 230 PRO B N 1
ATOM 4020 C CA . PRO B 1 230 ? -11.562 -35.375 -7.91 1 92.94 230 PRO B CA 1
ATOM 4021 C C . PRO B 1 230 ? -11.406 -34.75 -9.305 1 92.94 230 PRO B C 1
ATOM 4023 O O . PRO B 1 230 ? -10.898 -35.406 -10.211 1 92.94 230 PRO B O 1
ATOM 4026 N N . GLU B 1 231 ? -11.836 -33.562 -9.484 1 92.38 231 GLU B N 1
ATOM 4027 C CA . GLU B 1 231 ? -11.742 -32.906 -10.781 1 92.38 231 GLU B CA 1
ATOM 4028 C C . GLU B 1 231 ? -10.281 -32.719 -11.203 1 92.38 231 GLU B C 1
ATOM 4030 O O . GLU B 1 231 ? -9.953 -32.844 -12.391 1 92.38 231 GLU B O 1
ATOM 4035 N N . LEU B 1 232 ? -9.461 -32.469 -10.281 1 94.19 232 LEU B N 1
ATOM 4036 C CA . LEU B 1 232 ? -8.039 -32.281 -10.562 1 94.19 232 LEU B CA 1
ATOM 4037 C C . LEU B 1 232 ? -7.379 -33.656 -10.805 1 94.19 232 LEU B C 1
ATOM 4039 O O . LEU B 1 232 ? -6.555 -33.781 -11.711 1 94.19 232 LEU B O 1
ATOM 4043 N N . ALA B 1 233 ? -7.789 -34.594 -10.008 1 94 233 ALA B N 1
ATOM 4044 C CA . ALA B 1 233 ? -7.246 -35.938 -10.148 1 94 233 ALA B CA 1
ATOM 4045 C C . ALA B 1 233 ? -7.551 -36.5 -11.531 1 94 233 ALA B C 1
ATOM 4047 O O . ALA B 1 233 ? -6.742 -37.25 -12.094 1 94 233 ALA B O 1
ATOM 4048 N N . ALA B 1 234 ? -8.68 -36.156 -12.039 1 94.5 234 ALA B N 1
ATOM 4049 C CA . ALA B 1 234 ? -9.109 -36.656 -13.336 1 94.5 234 ALA B CA 1
ATOM 4050 C C . ALA B 1 234 ? -8.266 -36.062 -14.461 1 94.5 234 ALA B C 1
ATOM 4052 O O . ALA B 1 234 ? -8.117 -36.688 -15.523 1 94.5 234 ALA B O 1
ATOM 4053 N N . LEU B 1 235 ? -7.727 -34.969 -14.227 1 94.94 235 LEU B N 1
ATOM 4054 C CA . LEU B 1 235 ? -6.98 -34.25 -15.258 1 94.94 235 LEU B CA 1
ATOM 4055 C C . LEU B 1 235 ? -5.484 -34.531 -15.141 1 94.94 235 LEU B C 1
ATOM 4057 O O . LEU B 1 235 ? -4.75 -34.406 -16.125 1 94.94 235 LEU B O 1
ATOM 4061 N N . ALA B 1 236 ? -5.074 -34.875 -13.953 1 96.25 236 ALA B N 1
ATOM 4062 C CA . ALA B 1 236 ? -3.648 -35.031 -13.664 1 96.25 236 ALA B CA 1
ATOM 4063 C C . ALA B 1 236 ? -3.199 -36.469 -13.812 1 96.25 236 ALA B C 1
ATOM 4065 O O . ALA B 1 236 ? -4.031 -37.375 -13.906 1 96.25 236 ALA B O 1
ATOM 4066 N N . ASN B 1 237 ? -1.911 -36.656 -14.047 1 96.12 237 ASN B N 1
ATOM 4067 C CA . ASN B 1 237 ? -1.277 -37.969 -13.93 1 96.12 237 ASN B CA 1
ATOM 4068 C C . ASN B 1 237 ? -0.798 -38.25 -12.508 1 96.12 237 ASN B C 1
ATOM 4070 O O . ASN B 1 237 ? 0.022 -37.5 -11.969 1 96.12 237 ASN B O 1
ATOM 4074 N N . LEU B 1 238 ? -1.372 -39.219 -11.906 1 96.12 238 LEU B N 1
ATOM 4075 C CA . LEU B 1 238 ? -1.023 -39.594 -10.531 1 96.12 238 LEU B CA 1
ATOM 4076 C C . LEU B 1 238 ? -0.134 -40.812 -10.5 1 96.12 238 LEU B C 1
ATOM 4078 O O . LEU B 1 238 ? -0.499 -41.875 -11.039 1 96.12 238 LEU B O 1
ATOM 4082 N N . THR B 1 239 ? 1.048 -40.625 -9.914 1 95.31 239 THR B N 1
ATOM 4083 C CA . THR B 1 239 ? 1.972 -41.75 -9.758 1 95.31 239 THR B CA 1
ATOM 4084 C C . THR B 1 239 ? 2.158 -42.094 -8.281 1 95.31 239 THR B C 1
ATOM 4086 O O . THR B 1 239 ? 2.607 -41.25 -7.496 1 95.31 239 THR B O 1
ATOM 4089 N N . PRO B 1 240 ? 1.802 -43.281 -7.93 1 93.38 240 PRO B N 1
ATOM 4090 C CA . PRO B 1 240 ? 1.924 -43.656 -6.516 1 93.38 240 PRO B CA 1
ATOM 4091 C C . PRO B 1 240 ? 3.369 -43.656 -6.027 1 93.38 240 PRO B C 1
ATOM 4093 O O . PRO B 1 240 ? 4.285 -44 -6.785 1 93.38 240 PRO B O 1
ATOM 4096 N N . LEU B 1 241 ? 3.59 -43.094 -4.832 1 86.62 241 LEU B N 1
ATOM 4097 C CA . LEU B 1 241 ? 4.914 -43.125 -4.223 1 86.62 241 LEU B CA 1
ATOM 4098 C C . LEU B 1 241 ? 5.395 -44.531 -3.977 1 86.62 241 LEU B C 1
ATOM 4100 O O . LEU B 1 241 ? 6.559 -44.875 -4.23 1 86.62 241 LEU B O 1
ATOM 4104 N N . THR B 1 242 ? 4.723 -45.344 -3.178 1 76.06 242 THR B N 1
ATOM 4105 C CA . THR B 1 242 ? 5.102 -46.75 -2.941 1 76.06 242 THR B CA 1
ATOM 4106 C C . THR B 1 242 ? 4.539 -47.656 -4.031 1 76.06 242 THR B C 1
ATOM 4108 O O . THR B 1 242 ? 3.371 -47.531 -4.398 1 76.06 242 THR B O 1
ATOM 4111 N N . SER B 1 243 ? 5.41 -48.125 -4.957 1 59.88 243 SER B N 1
ATOM 4112 C CA . SER B 1 243 ? 5.043 -49.094 -5.98 1 59.88 243 SER B CA 1
ATOM 4113 C C . SER B 1 243 ? 4.055 -50.125 -5.441 1 59.88 243 SER B C 1
ATOM 4115 O O . SER B 1 243 ? 4.18 -50.562 -4.301 1 59.88 243 SER B O 1
ATOM 4117 N N . PRO B 1 244 ? 2.842 -50.125 -6.051 1 52.03 244 PRO B N 1
ATOM 4118 C CA . PRO B 1 244 ? 1.924 -51.156 -5.59 1 52.03 244 PRO B CA 1
ATOM 4119 C C . PRO B 1 244 ? 2.639 -52.469 -5.25 1 52.03 244 PRO B C 1
ATOM 4121 O O . PRO B 1 244 ? 3.59 -52.844 -5.938 1 52.03 244 PRO B O 1
ATOM 4124 N N . LYS B 1 245 ? 2.938 -52.75 -4.008 1 52.72 245 LYS B N 1
ATOM 4125 C CA . LYS B 1 245 ? 3.445 -54.062 -3.715 1 52.72 245 LYS B CA 1
ATOM 4126 C C . LYS B 1 245 ? 2.854 -55.125 -4.668 1 52.72 245 LYS B C 1
ATOM 4128 O O . LYS B 1 245 ? 1.647 -55.094 -4.926 1 52.72 245 LYS B O 1
ATOM 4133 N N . PRO B 1 246 ? 3.621 -55.625 -5.555 1 54.97 246 PRO B N 1
ATOM 4134 C CA . PRO B 1 246 ? 3.039 -56.688 -6.379 1 54.97 246 PRO B CA 1
ATOM 4135 C C . PRO B 1 246 ? 1.974 -57.5 -5.641 1 54.97 246 PRO B C 1
ATOM 4137 O O . PRO B 1 246 ? 2.059 -57.688 -4.422 1 54.97 246 PRO B O 1
ATOM 4140 N N . PRO B 1 247 ? 0.783 -57.469 -6.109 1 54.75 247 PRO B N 1
ATOM 4141 C CA . PRO B 1 247 ? -0.22 -58.25 -5.383 1 54.75 247 PRO B CA 1
ATOM 4142 C C . PRO B 1 247 ? 0.35 -59.531 -4.789 1 54.75 247 PRO B C 1
ATOM 4144 O O . PRO B 1 247 ? 1.308 -60.094 -5.328 1 54.75 247 PRO B O 1
ATOM 4147 N N . ALA B 1 248 ? 0.314 -59.688 -3.51 1 58.25 248 ALA B N 1
ATOM 4148 C CA . ALA B 1 248 ? 0.762 -60.969 -2.922 1 58.25 248 ALA B CA 1
ATOM 4149 C C . ALA B 1 248 ? 0.456 -62.125 -3.846 1 58.25 248 ALA B C 1
ATOM 4151 O O . ALA B 1 248 ? -0.616 -62.188 -4.453 1 58.25 248 ALA B O 1
ATOM 4152 N N . PRO B 1 249 ? 1.399 -62.906 -4.23 1 58.41 249 PRO B N 1
ATOM 4153 C CA . PRO B 1 249 ? 1.094 -64.062 -5.094 1 58.41 249 PRO B CA 1
ATOM 4154 C C . PRO B 1 249 ? -0.127 -64.812 -4.621 1 58.41 249 PRO B C 1
ATOM 4156 O O . PRO B 1 249 ? -0.371 -64.938 -3.418 1 58.41 249 PRO B O 1
ATOM 4159 N N . THR B 1 250 ? -1.201 -64.875 -5.363 1 60.91 250 THR B N 1
ATOM 4160 C CA . THR B 1 250 ? -2.367 -65.688 -5.031 1 60.91 250 THR B CA 1
ATOM 4161 C C . THR B 1 250 ? -1.951 -67.062 -4.684 1 60.91 250 THR B C 1
ATOM 4163 O O . THR B 1 250 ? -0.886 -67.562 -5.098 1 60.91 250 THR B O 1
ATOM 4166 N N . PRO B 1 251 ? -2.674 -67.75 -3.889 1 63.25 251 PRO B N 1
ATOM 4167 C CA . PRO B 1 251 ? -2.352 -69.125 -3.607 1 63.25 251 PRO B CA 1
ATOM 4168 C C . PRO B 1 251 ? -2.102 -69.938 -4.875 1 63.25 251 PRO B C 1
ATOM 4170 O O . PRO B 1 251 ? -1.298 -70.875 -4.863 1 63.25 251 PRO B O 1
ATOM 4173 N N . LEU B 1 252 ? -2.768 -69.562 -5.992 1 63.81 252 LEU B N 1
ATOM 4174 C CA . LEU B 1 252 ? -2.58 -70.312 -7.238 1 63.81 252 LEU B CA 1
ATOM 4175 C C . LEU B 1 252 ? -1.208 -70.062 -7.84 1 63.81 252 LEU B C 1
ATOM 4177 O O . LEU B 1 252 ? -0.584 -70.938 -8.43 1 63.81 252 LEU B O 1
ATOM 4181 N N . ASP B 1 253 ? -0.76 -68.875 -7.602 1 60.62 253 ASP B N 1
ATOM 4182 C CA . ASP B 1 253 ? 0.545 -68.5 -8.141 1 60.62 253 ASP B CA 1
ATOM 4183 C C . ASP B 1 253 ? 1.67 -69.25 -7.391 1 60.62 253 ASP B C 1
ATOM 4185 O O . ASP B 1 253 ? 2.66 -69.625 -7.992 1 60.62 253 ASP B O 1
ATOM 4189 N N . VAL B 1 254 ? 1.475 -69.375 -6.109 1 60.78 254 VAL B N 1
ATOM 4190 C CA . VAL B 1 254 ? 2.406 -70.062 -5.266 1 60.78 254 VAL B CA 1
ATOM 4191 C C . VAL B 1 254 ? 2.402 -71.562 -5.656 1 60.78 254 VAL B C 1
ATOM 4193 O O . VAL B 1 254 ? 3.455 -72.188 -5.695 1 60.78 254 VAL B O 1
ATOM 4196 N N . GLN B 1 255 ? 1.174 -72.125 -5.938 1 59.72 255 GLN B N 1
ATOM 4197 C CA . GLN B 1 255 ? 1.044 -73.5 -6.309 1 59.72 255 GLN B CA 1
ATOM 4198 C C . GLN B 1 255 ? 1.676 -73.75 -7.672 1 59.72 255 GLN B C 1
ATOM 4200 O O . GLN B 1 255 ? 2.262 -74.812 -7.895 1 59.72 255 GLN B O 1
ATOM 4205 N N . ARG B 1 256 ? 1.676 -72.812 -8.539 1 58.38 256 ARG B N 1
ATOM 4206 C CA . ARG B 1 256 ? 2.248 -73 -9.867 1 58.38 256 ARG B CA 1
ATOM 4207 C C . ARG B 1 256 ? 3.773 -73 -9.805 1 58.38 256 ARG B C 1
ATOM 4209 O O . ARG B 1 256 ? 4.418 -73.812 -10.516 1 58.38 256 ARG B O 1
ATOM 4216 N N . VAL B 1 257 ? 4.316 -72.188 -8.945 1 59.47 257 VAL B N 1
ATOM 4217 C CA . VAL B 1 257 ? 5.77 -72.125 -8.812 1 59.47 257 VAL B CA 1
ATOM 4218 C C . VAL B 1 257 ? 6.254 -73.438 -8.164 1 59.47 257 VAL B C 1
ATOM 4220 O O . VAL B 1 257 ? 7.316 -73.938 -8.516 1 59.47 257 VAL B O 1
ATOM 4223 N N . GLN B 1 258 ? 5.406 -73.938 -7.266 1 54.66 258 GLN B N 1
ATOM 4224 C CA . GLN B 1 258 ? 5.812 -75.125 -6.598 1 54.66 258 GLN B CA 1
ATOM 4225 C C . GLN B 1 258 ? 5.727 -76.375 -7.543 1 54.66 258 GLN B C 1
ATOM 4227 O O . GLN B 1 258 ? 6.379 -77.375 -7.32 1 54.66 258 GLN B O 1
ATOM 4232 N N . ARG B 1 259 ? 4.863 -76.25 -8.625 1 55.94 259 ARG B N 1
ATOM 4233 C CA . ARG B 1 259 ? 4.707 -77.375 -9.531 1 55.94 259 A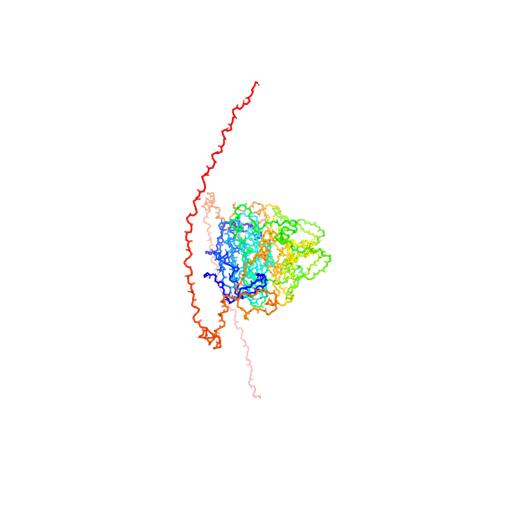RG B CA 1
ATOM 4234 C C . ARG B 1 259 ? 5.672 -77.312 -10.703 1 55.94 259 ARG B C 1
ATOM 4236 O O . ARG B 1 259 ? 5.625 -78.125 -11.625 1 55.94 259 ARG B O 1
ATOM 4243 N N . GLN B 1 260 ? 6.379 -76.125 -10.812 1 51.03 260 GLN B N 1
ATOM 4244 C CA . GLN B 1 260 ? 7.301 -76.125 -11.945 1 51.03 260 GLN B CA 1
ATOM 4245 C C . GLN B 1 260 ? 8.469 -77.125 -11.703 1 51.03 260 GLN B C 1
ATOM 4247 O O . GLN B 1 260 ? 9.125 -77.062 -10.664 1 51.03 260 GLN B O 1
ATOM 4252 N N . PRO B 1 261 ? 8.633 -78.188 -12.422 1 50.88 261 PRO B N 1
ATOM 4253 C CA . PRO B 1 261 ? 9.773 -79.062 -12.273 1 50.88 261 PRO B CA 1
ATOM 4254 C C . PRO B 1 261 ? 11.117 -78.312 -12.344 1 50.88 261 PRO B C 1
ATOM 4256 O O . PRO B 1 261 ? 11.219 -77.25 -12.977 1 50.88 261 PRO B O 1
ATOM 4259 N N . PRO B 1 262 ? 12.062 -78.5 -11.453 1 47.44 262 PRO B N 1
ATOM 4260 C CA . PRO B 1 262 ? 13.383 -77.875 -11.5 1 47.44 262 PRO B CA 1
ATOM 4261 C C . PRO B 1 262 ? 14.023 -77.938 -12.883 1 47.44 262 PRO B C 1
ATOM 4263 O O . PRO B 1 262 ? 14.07 -79 -13.5 1 47.44 262 PRO B O 1
ATOM 4266 N N . ALA B 1 263 ? 13.969 -76.938 -13.695 1 47.69 263 ALA B N 1
ATOM 4267 C CA . ALA B 1 263 ? 14.641 -76.875 -14.992 1 47.69 263 ALA B CA 1
ATOM 4268 C C . ALA B 1 263 ? 16.078 -77.375 -14.859 1 47.69 263 ALA B C 1
ATOM 4270 O O . ALA B 1 263 ? 16.828 -76.938 -14.008 1 47.69 263 ALA B O 1
ATOM 4271 N N . ILE B 1 264 ? 16.484 -78.562 -15.25 1 43.22 264 ILE B N 1
ATOM 4272 C CA . ILE B 1 264 ? 17.844 -79.125 -15.375 1 43.22 264 ILE B CA 1
ATOM 4273 C C . ILE B 1 264 ? 18.672 -78.188 -16.281 1 43.22 264 ILE B C 1
ATOM 4275 O O . ILE B 1 264 ? 18.391 -78.062 -17.484 1 43.22 264 ILE B O 1
ATOM 4279 N N . THR B 1 265 ? 19 -76.938 -15.891 1 38.22 265 THR B N 1
ATOM 4280 C CA . THR B 1 265 ? 19.828 -76.062 -16.719 1 38.22 265 THR B CA 1
ATOM 4281 C C . THR B 1 265 ? 21.156 -76.75 -17.062 1 38.22 265 THR B C 1
ATOM 4283 O O . THR B 1 265 ? 21.953 -77.062 -16.188 1 38.22 265 THR B O 1
ATOM 4286 N N . THR B 1 266 ? 21.219 -77.562 -18.125 1 40 266 THR B N 1
ATOM 4287 C CA . THR B 1 266 ? 22.484 -78.062 -18.672 1 40 266 THR B CA 1
ATOM 4288 C C . THR B 1 266 ? 23.406 -76.938 -19.031 1 40 266 THR B C 1
ATOM 4290 O O . THR B 1 266 ? 23.078 -76.125 -19.906 1 40 266 THR B O 1
ATOM 4293 N N . ARG B 1 267 ? 24.25 -76.375 -18.141 1 40.19 267 ARG B N 1
ATOM 4294 C CA . ARG B 1 267 ? 25.281 -75.375 -18.312 1 40.19 267 ARG B CA 1
ATOM 4295 C C . ARG B 1 267 ? 26.281 -75.812 -19.375 1 40.19 267 ARG B C 1
ATOM 4297 O O . ARG B 1 267 ? 27.047 -76.75 -19.172 1 40.19 267 ARG B O 1
ATOM 4304 N N . SER B 1 268 ? 25.922 -75.688 -20.766 1 35.97 268 SER B N 1
ATOM 4305 C CA . SER B 1 268 ? 26.922 -75.875 -21.797 1 35.97 268 SER B CA 1
ATOM 4306 C C . SER B 1 268 ? 28.141 -75 -21.609 1 35.97 268 SER B C 1
ATOM 4308 O O . SER B 1 268 ? 28.016 -73.812 -21.328 1 35.97 268 SER B O 1
ATOM 4310 N N . VAL B 1 269 ? 29.328 -75.5 -21.203 1 39 269 VAL B N 1
ATOM 4311 C CA . VAL B 1 269 ? 30.656 -74.938 -21 1 39 269 VAL B CA 1
ATOM 4312 C C . VAL B 1 269 ? 31.156 -74.375 -22.312 1 39 269 VAL B C 1
ATOM 4314 O O . VAL B 1 269 ? 31.344 -75.062 -23.297 1 39 269 VAL B O 1
ATOM 4317 N N . PRO B 1 270 ? 30.859 -73 -22.609 1 37.19 270 PRO B N 1
ATOM 4318 C CA . PRO B 1 270 ? 31.266 -72.438 -23.891 1 37.19 270 PRO B CA 1
ATOM 4319 C C . PRO B 1 270 ? 32.781 -72.562 -24.125 1 37.19 270 PRO B C 1
ATOM 4321 O O . PRO B 1 270 ? 33.562 -72.375 -23.188 1 37.19 270 PRO B O 1
ATOM 4324 N N . ARG B 1 271 ? 33.281 -73.312 -25.094 1 36.31 271 ARG B N 1
ATOM 4325 C CA . ARG B 1 271 ? 34.656 -73.5 -25.516 1 36.31 271 ARG B CA 1
ATOM 4326 C C . ARG B 1 271 ? 35.312 -72.25 -25.969 1 36.31 271 ARG B C 1
ATOM 4328 O O . ARG B 1 271 ? 34.781 -71.5 -26.797 1 36.31 271 ARG B O 1
ATOM 4335 N N . TRP B 1 272 ? 36.219 -71.5 -25.172 1 35.06 272 TRP B N 1
ATOM 4336 C CA . TRP B 1 272 ? 37 -70.312 -25.297 1 35.06 272 TRP B CA 1
ATOM 4337 C C . TRP B 1 272 ? 37.906 -70.375 -26.531 1 35.06 272 TRP B C 1
ATOM 4339 O O . TRP B 1 272 ? 38.812 -71.188 -26.594 1 35.06 272 TRP B O 1
ATOM 4349 N N . SER B 1 273 ? 37.344 -70.312 -27.828 1 31.72 273 SER B N 1
ATOM 4350 C CA . SER B 1 273 ? 38.25 -70.375 -28.984 1 31.72 273 SER B CA 1
ATOM 4351 C C . SER B 1 273 ? 39.156 -69.188 -29.016 1 31.72 273 SER B C 1
ATOM 4353 O O . SER B 1 273 ? 38.75 -68.062 -28.781 1 31.72 273 SER B O 1
ATOM 4355 N N . THR B 1 274 ? 40.5 -69.25 -28.766 1 35.97 274 THR B N 1
ATOM 4356 C CA . THR B 1 274 ? 41.688 -68.438 -28.75 1 35.97 274 THR B CA 1
ATOM 4357 C C . THR B 1 274 ? 41.875 -67.75 -30.109 1 35.97 274 THR B C 1
ATOM 4359 O O . THR B 1 274 ? 42.406 -68.312 -31.031 1 35.97 274 THR B O 1
ATOM 4362 N N . ALA B 1 275 ? 40.875 -66.938 -30.688 1 35.38 275 ALA B N 1
ATOM 4363 C CA . ALA B 1 275 ? 41.062 -66.375 -32 1 35.38 275 ALA B CA 1
ATOM 4364 C C . ALA B 1 275 ? 42.188 -65.312 -32.031 1 35.38 275 ALA B C 1
ATOM 4366 O O . ALA B 1 275 ? 42.25 -64.438 -31.172 1 35.38 275 ALA B O 1
ATOM 4367 N N . THR B 1 276 ? 43.312 -65.625 -32.625 1 34.91 276 THR B N 1
ATOM 4368 C CA . THR B 1 276 ? 44.594 -65 -32.875 1 34.91 276 THR B CA 1
ATOM 4369 C C . THR B 1 276 ? 44.406 -63.688 -33.594 1 34.91 276 THR B C 1
ATOM 4371 O O . THR B 1 276 ? 43.75 -63.625 -34.656 1 34.91 276 THR B O 1
ATOM 4374 N N . ARG B 1 277 ? 44.562 -62.469 -32.906 1 34.19 277 ARG B N 1
ATOM 4375 C CA . ARG B 1 277 ? 44.375 -61.062 -33.312 1 34.19 277 ARG B CA 1
ATOM 4376 C C . ARG B 1 277 ? 45.281 -60.719 -34.469 1 34.19 277 ARG B C 1
ATOM 4378 O O . ARG B 1 277 ? 46.5 -60.906 -34.406 1 34.19 277 ARG B O 1
ATOM 4385 N N . PRO B 1 278 ? 44.719 -60.469 -35.688 1 38.19 278 PRO B N 1
ATOM 4386 C CA . PRO B 1 278 ? 45.531 -60.219 -36.875 1 38.19 278 PRO B CA 1
ATOM 4387 C C . PRO B 1 278 ? 46.406 -58.969 -36.781 1 38.19 278 PRO B C 1
ATOM 4389 O O . PRO B 1 278 ? 46.031 -58.031 -36.062 1 38.19 278 PRO B O 1
ATOM 4392 N N . PRO B 1 279 ? 47.688 -58.844 -37.219 1 32.78 279 PRO B N 1
ATOM 4393 C CA . PRO B 1 279 ? 48.75 -57.875 -37.031 1 32.78 279 PRO B CA 1
ATOM 4394 C C . PRO B 1 279 ? 48.438 -56.531 -37.719 1 32.78 279 PRO B C 1
ATOM 4396 O O . PRO B 1 279 ? 47.688 -56.5 -38.688 1 32.78 279 PRO B O 1
ATOM 4399 N N . ALA B 1 280 ? 48.438 -55.344 -37.062 1 33.47 280 ALA B N 1
ATOM 4400 C CA . ALA B 1 280 ? 48.125 -53.938 -37.406 1 33.47 280 ALA B CA 1
ATOM 4401 C C . ALA B 1 280 ? 49.031 -53.438 -38.531 1 33.47 280 ALA B C 1
ATOM 4403 O O . ALA B 1 280 ? 50.25 -53.469 -38.438 1 33.47 280 ALA B O 1
ATOM 4404 N N . THR B 1 281 ? 48.531 -53.281 -39.719 1 29.73 281 THR B N 1
ATOM 4405 C CA . THR B 1 281 ? 49.219 -52.875 -40.938 1 29.73 281 THR B CA 1
ATOM 4406 C C . THR B 1 281 ? 49.688 -51.438 -40.844 1 29.73 281 THR B C 1
ATOM 4408 O O . THR B 1 281 ? 48.875 -50.531 -40.531 1 29.73 281 THR B O 1
ATOM 4411 N N . ALA B 1 282 ? 51 -51.125 -40.812 1 34 282 ALA B N 1
ATOM 4412 C CA . ALA B 1 282 ? 51.781 -49.906 -40.688 1 34 282 ALA B CA 1
ATOM 4413 C C . ALA B 1 282 ? 51.5 -48.938 -41.844 1 34 282 ALA B C 1
ATOM 4415 O O . ALA B 1 282 ? 51.562 -49.312 -43 1 34 282 ALA B O 1
ATOM 4416 N N . ALA B 1 283 ? 50.75 -47.781 -41.656 1 33.41 283 ALA B N 1
ATOM 4417 C CA . ALA B 1 283 ? 50.375 -46.844 -42.688 1 33.41 283 ALA B CA 1
ATOM 4418 C C . ALA B 1 283 ? 51.625 -46.062 -43.188 1 33.41 283 ALA B C 1
ATOM 4420 O O . ALA B 1 283 ? 52.469 -45.688 -42.375 1 33.41 283 ALA B O 1
ATOM 4421 N N . PRO B 1 284 ? 51.875 -45.75 -44.531 1 32.69 284 PRO B N 1
ATOM 4422 C CA . PRO B 1 284 ? 53.031 -45.281 -45.281 1 32.69 284 PRO B CA 1
ATOM 4423 C C . PRO B 1 284 ? 53.281 -43.781 -45.094 1 32.69 284 PRO B C 1
ATOM 4425 O O . PRO B 1 284 ? 52.406 -43.031 -44.719 1 32.69 284 PRO B O 1
ATOM 4428 N N . PRO B 1 285 ? 54.594 -43.344 -45.219 1 32.59 285 PRO B N 1
ATOM 4429 C CA . PRO B 1 285 ? 55.344 -42.094 -44.969 1 32.59 285 PRO B CA 1
ATOM 4430 C C . PRO B 1 285 ? 54.969 -40.969 -45.906 1 32.59 285 PRO B C 1
ATOM 4432 O O . PRO B 1 285 ? 55 -41.125 -47.125 1 32.59 285 PRO B O 1
ATOM 4435 N N . ALA B 1 286 ? 54.094 -40.094 -45.531 1 28.91 286 ALA B N 1
ATOM 4436 C CA . ALA B 1 286 ? 53.656 -39.031 -46.438 1 28.91 286 ALA B CA 1
ATOM 4437 C C . ALA B 1 286 ? 54.812 -38.125 -46.844 1 28.91 286 ALA B C 1
ATOM 4439 O O . ALA B 1 286 ? 55.594 -37.688 -46 1 28.91 286 ALA B O 1
ATOM 4440 N N . GLY B 1 287 ? 55.375 -38.031 -48.062 1 21.17 287 GLY B N 1
ATOM 4441 C CA . GLY B 1 287 ? 56.406 -37.406 -48.844 1 21.17 287 GLY B CA 1
ATOM 4442 C C . GLY B 1 287 ? 56.281 -35.906 -48.906 1 21.17 287 GLY B C 1
ATOM 4443 O O . GLY B 1 287 ? 55.219 -35.344 -48.656 1 21.17 287 GLY B O 1
ATOM 4444 N N . ARG B 1 288 ? 57.594 -35.188 -48.875 1 27.75 288 ARG B N 1
ATOM 4445 C CA . ARG B 1 288 ? 58.219 -33.844 -48.875 1 27.75 288 ARG B CA 1
ATOM 4446 C C . ARG B 1 288 ? 57.938 -33.125 -50.188 1 27.75 288 ARG B C 1
ATOM 4448 O O . ARG B 1 288 ? 58.531 -32.062 -50.438 1 27.75 288 ARG B O 1
ATOM 4455 N N . SER B 1 289 ? 56.938 -33.344 -50.875 1 17.66 289 SER B N 1
ATOM 4456 C CA . SER B 1 289 ? 57.125 -32.875 -52.25 1 17.66 289 SER B CA 1
ATOM 4457 C C . SER B 1 289 ? 57.594 -31.422 -52.281 1 17.66 289 SER B C 1
ATOM 4459 O O . SER B 1 289 ? 58.531 -31.094 -53 1 17.66 289 SER B O 1
ATOM 4461 N N . ALA B 1 290 ? 56.656 -30.594 -52.656 1 21.8 290 ALA B N 1
ATOM 4462 C CA . ALA B 1 290 ? 56.781 -29.75 -53.844 1 21.8 290 ALA B CA 1
ATOM 4463 C C . ALA B 1 290 ? 57.938 -28.766 -53.688 1 21.8 290 ALA B C 1
ATOM 4465 O O . ALA B 1 290 ? 58.312 -28.422 -52.562 1 21.8 290 ALA B O 1
ATOM 4466 N N . SER B 1 291 ? 57.906 -27.953 -54.625 1 20.98 291 SER B N 1
ATOM 4467 C CA . SER B 1 291 ? 58.562 -27.438 -55.844 1 20.98 291 SER B CA 1
ATOM 4468 C C . SER B 1 291 ? 59.281 -26.125 -55.562 1 20.98 291 SER B C 1
ATOM 4470 O O . SER B 1 291 ? 58.969 -25.422 -54.594 1 20.98 291 SER B O 1
ATOM 4472 N N . ARG B 1 292 ? 59.688 -25.359 -56.688 1 22.42 292 ARG B N 1
ATOM 4473 C CA . ARG B 1 292 ? 60.375 -24.234 -57.312 1 22.42 292 ARG B CA 1
ATOM 4474 C C . ARG B 1 292 ? 59.75 -22.906 -56.875 1 22.42 292 ARG B C 1
ATOM 4476 O O . ARG B 1 292 ? 58.531 -22.781 -56.781 1 22.42 292 ARG B O 1
#

InterPro domains:
  IPR005523 Domain of unknown function DUF317, SPDY [PF03771] (48-102)
  IPR005523 Domain of unknown function DUF317, SPDY [PF03771] (162-221)

Sequence (584 aa):
MTYIPEGDVYVSPRYLAGADWCGDAGFVPVKHWPTVHLEDGPCQMLITSPDQRIRIGWYGDDFDVYKISASEDASSPTRWSAAFNNEFPAEIVAAFTTALERDWDARKDQEPFIETPSPYWATRVQPLLDAGWKTQRLPGSTTLGAGGRPSRVHGPHVEITAPDGTAGVSIDVGSDDLDEETVLLWAGPSGWHRAEARFTSRTPAHLIAATAQALLDPTPVLRYRDALAPELAALANLTPLTSPKPPAPTPLDVQRVQRQPPAITTRSVPRWSTATRPPATAAPPAGRSASRMTYIPEGDVYVSPRYLAGADWCGDAGFVPVKHWPTVHLEDGPCQMLITSPDQRIRIGWYGDDFDVYKISASEDASSPTRWSAAFNNEFPAEIVAAFTTALERDWDARKDQEPFIETPSPYWATRVQPLLDAGWKTQRLPGSTTLGAGGRPSRVHGPHVEITAPDGTAGVSIDVGSDDLDEETVLLWAGPSGWHRAEARFTSRTPAHLIAATAQALLDPTPVLRYRDALAPELAALANLTPLTSPKPPAPTPLDVQRVQRQPPAITTRSVPRWSTATRPPATAAPPAGRSASR

Nearest PDB structures (foldseek):
  6u42-assembly1_6W  TM=2.267E-01  e=2.447E-01  Chlamydomonas reinhardtii
  9cpb-assembly1_3N  TM=1.958E-01  e=8.400E-01  Bos taurus
  4o49-assembly1_A  TM=2.477E-01  e=1.842E+00  Actinobacillus pleuropneumoniae
  2z14-assembly1_A  TM=4.353E-01  e=8.850E+00  Homo sapiens
  2z13-assembly1_A  TM=3.839E-01  e=9.361E+00  Homo sapiens

Solvent-accessible surface area (backbone atoms only — not comparable to full-atom values): 32060 Å² total; per-residue (Å²): 132,82,83,70,88,56,57,51,23,31,22,30,55,28,54,43,48,31,45,79,88,70,54,56,52,29,41,58,62,51,62,86,36,53,72,45,79,39,87,64,74,70,43,43,33,39,38,27,42,88,71,46,26,37,28,40,23,35,15,85,88,42,64,55,19,37,29,31,27,32,26,89,40,56,22,47,61,51,53,28,41,34,36,29,26,56,25,33,30,25,69,36,45,20,36,32,38,37,48,48,43,52,24,58,72,45,32,90,78,68,36,53,70,70,32,81,39,67,89,53,69,59,60,30,41,40,52,45,55,72,72,63,36,47,76,44,81,41,79,48,68,46,73,41,71,54,72,96,61,66,40,75,36,65,33,40,29,38,39,35,31,38,90,85,64,46,32,36,38,41,35,46,73,48,65,84,53,58,79,38,73,26,36,36,38,38,21,42,58,90,42,91,66,33,15,36,36,40,29,18,50,37,39,27,26,65,47,46,19,36,34,46,41,38,54,66,39,74,64,58,38,57,34,42,69,88,75,46,53,66,75,37,55,73,73,32,49,76,41,64,64,70,68,75,69,71,74,71,73,48,73,64,52,52,50,48,61,69,62,48,70,81,76,80,76,76,78,76,78,79,79,82,77,82,76,78,78,80,81,82,79,80,79,81,80,82,82,84,75,84,81,126,132,82,83,72,87,57,57,50,22,32,23,29,57,27,54,42,48,30,44,79,88,69,53,58,51,28,42,57,63,51,62,87,36,54,73,46,79,40,86,65,74,70,46,40,32,37,38,25,42,89,70,44,26,36,28,39,21,34,17,85,87,44,64,54,18,36,30,31,27,32,26,87,39,56,23,47,61,51,54,27,41,36,36,28,26,57,27,33,31,25,68,36,45,20,37,30,35,38,47,47,45,52,24,58,74,45,30,90,79,69,35,52,71,70,31,81,40,66,89,52,69,58,59,30,40,40,51,43,56,74,72,63,36,47,76,45,81,41,78,49,68,47,74,40,72,54,74,96,60,64,41,76,36,67,32,39,29,38,38,35,31,38,89,85,63,45,32,35,37,40,35,47,73,49,64,82,54,58,79,38,74,27,35,35,39,38,20,41,57,88,42,89,68,33,14,37,34,39,29,19,50,38,40,26,26,65,48,46,19,37,34,44,39,39,55,67,40,73,65,58,40,58,34,42,68,90,75,47,53,67,75,37,56,72,73,32,49,75,42,64,64,68,68,76,67,70,73,72,73,48,74,65,54,53,50,50,61,71,65,51,73,81,76,80,76,78,80,78,78,79,80,82,77,82,78,81,80,80,84,84,81,83,84,83,83,85,78,84,71,87,85,133

pLDDT: mean 82.57, std 20.55, range [17.66, 98.56]